Protein AF-A0A7R9R4K9-F1 (afdb_monomer_lite)

pLDDT: mean 79.99, std 19.65, range [24.39, 98.31]

Secondary structure (DSSP, 8-state):
-HHHHHHHHHHHHHHHHHS-HHHHHHHHHHHHHHHHHHHHHHHH---TTTT-EEEEES-HHHHHHHTTSTTEEEEES---TTS--SEEEETTEEEE--SHHHHHHHHHHHHHHHHHHHHHHHHTT-HHHH-S--EE---------S----SS------S--------PPPP--------PPPPPPPPP----S----S----TTTEE-GGG-----THHHHHHHHHHHHHHHHHHHHHHHHHHHHHHTT-HHHHHHSSS-HHHHHHHHHHHHHHHHHHHHHHHHHHTT--TTHHHHHHHHHHHHHHHHHHHHHH-SSHHHHHHHHHHHHHHHHHHHHTGGGGTTT-GGGGGSHHHHHHHHHHTPPPPHHHHHHHHHHHHHHHHHHHHHHHHT-SHHHHSS---HHHHHHHHHHHHHHHTTTSHHHHHHHHHHTHHHHHHHHHHHHHHHTTS-HHHHHHHHHHHHHHHHHHHTTHHHHHHHHH-TT--HHHHHHHHHHHHHHHHHHHHHHHHHSTTSSSSSHHHHHTTTT-SHHHHHHHHHHHHHHHHHHHHH-GGGHHHHHHHHHHHHHHHHHHHGGGTS--

Foldseek 3Di:
DVLLQVLLVVLVVVCVVPDDVVNVVVLVVVLVVLLVVLLCCQPPNDPPQAQLFEEEEADVVLQVLLVVGRNYDYDYDDPPVPDDGQWYADPNDIDGDPDPSSVVVVVVSVVSVVVVVLVVVVVVVPVCVSAVDKFFDDLDPPPPLQAFPPDDDPDPDDDDDPDDDDDDDDDDDDDDDDDDDDDDDDDDDDDDDDPDPPDPPPVPTMDHPVPDDDDALVVLQSLLCSLLVLLLVLLLVLLVVLLVCLVVVVLQVVQPDPDALLSNSSSSCVVSLVVSLVSQVSSCVSNVFDPVLSLLCSLVSLLSNLQSLLLSLQDPHPVSSVVSSVVSSVVSSCQQNLLSSCQSNDLLVLLHSSSVRVCRSVVHDDDPLSSCNNRVLSNLNSVVSNQLSSQQSHPPRSNDPDHSVRSSLSSLVSQCVVVVVALLSLLQQLLSCVSVLVSQLSSLCSVQVVDDPLVSLLVSQLSSLLSSLVRLCSSLLSCCVVCLVQDLVRLLSSLLSSLNSNLVSLQVSCVSSVDSNCSRPVVVLSVRPNRPLSSCLSSVLSSQLSNCCSVVHSVCSVVSSVVSSVSSSVSSVVVCCVSRVD

Radius of gyration: 32.4 Å; chains: 1; bounding box: 97×58×94 Å

Structure (mmCIF, N/CA/C/O backbone):
data_AF-A0A7R9R4K9-F1
#
_entry.id   AF-A0A7R9R4K9-F1
#
loop_
_atom_site.group_PDB
_atom_site.id
_atom_site.type_symbol
_atom_site.label_atom_id
_atom_site.label_alt_id
_atom_site.label_comp_id
_atom_site.label_asym_id
_atom_site.label_entity_id
_atom_site.label_seq_id
_atom_site.pdbx_PDB_ins_code
_atom_site.Cartn_x
_atom_site.Cartn_y
_atom_site.Cartn_z
_atom_site.occupancy
_atom_site.B_iso_or_equiv
_atom_site.auth_seq_id
_atom_site.auth_comp_id
_atom_site.auth_asym_id
_atom_site.auth_atom_id
_atom_site.pdbx_PDB_model_num
ATOM 1 N N . MET A 1 1 ? -8.141 -26.543 10.026 1.00 60.97 1 MET A N 1
ATOM 2 C CA . MET A 1 1 ? -7.597 -26.971 8.705 1.00 60.97 1 MET A CA 1
ATOM 3 C C . MET A 1 1 ? -8.605 -27.750 7.863 1.00 60.97 1 MET A C 1
ATOM 5 O O . MET A 1 1 ? -8.817 -27.356 6.724 1.00 60.97 1 MET A O 1
ATOM 9 N N . LEU A 1 2 ? -9.268 -28.796 8.386 1.00 80.81 2 LEU A N 1
ATOM 10 C CA . LEU A 1 2 ? -10.323 -29.518 7.645 1.00 80.81 2 LEU A CA 1
ATOM 11 C C . LEU A 1 2 ? -11.471 -28.604 7.169 1.00 80.81 2 LEU A C 1
ATOM 13 O O . LEU A 1 2 ? -11.987 -28.816 6.077 1.00 80.81 2 LEU A O 1
ATOM 17 N N . GLY A 1 3 ? -11.844 -27.579 7.949 1.00 84.81 3 GLY A N 1
ATOM 18 C CA . GLY A 1 3 ? -12.844 -26.579 7.550 1.00 84.81 3 GLY A CA 1
ATOM 19 C C . GLY A 1 3 ? -12.392 -25.729 6.359 1.00 84.81 3 GLY A C 1
ATOM 20 O O . GLY A 1 3 ? -13.109 -25.635 5.370 1.00 84.81 3 GLY A O 1
ATOM 21 N N . LEU A 1 4 ? -11.166 -25.199 6.411 1.00 90.94 4 LEU A N 1
ATOM 22 C CA . LEU A 1 4 ? -10.586 -24.355 5.359 1.00 90.94 4 LEU A CA 1
ATOM 23 C C . LEU A 1 4 ? -10.570 -25.051 3.989 1.00 90.94 4 LEU A C 1
ATOM 25 O O . LEU A 1 4 ? -11.057 -24.494 3.008 1.00 90.94 4 LEU A O 1
ATOM 29 N N . ILE A 1 5 ? -10.067 -26.289 3.920 1.00 91.62 5 ILE A N 1
ATOM 30 C CA . ILE A 1 5 ? -9.993 -27.046 2.657 1.00 91.62 5 ILE A CA 1
ATOM 31 C C . ILE A 1 5 ? -11.396 -27.377 2.132 1.00 91.62 5 ILE A C 1
ATOM 33 O O . ILE A 1 5 ? -11.641 -27.294 0.930 1.00 91.62 5 ILE A O 1
ATOM 37 N N . LYS A 1 6 ? -12.343 -27.717 3.019 1.00 91.62 6 LYS A N 1
ATOM 38 C CA . LYS A 1 6 ? -13.740 -27.963 2.629 1.00 91.62 6 LYS A CA 1
ATOM 39 C C . LYS A 1 6 ? -14.375 -26.725 1.999 1.00 91.62 6 LYS A C 1
ATOM 41 O O . LYS A 1 6 ? -15.022 -26.859 0.964 1.00 91.62 6 LYS A O 1
ATOM 46 N N . ILE A 1 7 ? -14.158 -25.546 2.586 1.00 92.56 7 ILE A N 1
ATOM 47 C CA . ILE A 1 7 ? -14.642 -24.280 2.024 1.00 92.56 7 ILE A CA 1
ATOM 48 C C . ILE A 1 7 ? -13.976 -23.999 0.675 1.00 92.56 7 ILE A C 1
ATOM 50 O O . ILE A 1 7 ? -14.679 -23.677 -0.274 1.00 92.56 7 ILE A O 1
ATOM 54 N N . ALA A 1 8 ? -12.663 -24.208 0.543 1.00 92.75 8 ALA A N 1
ATOM 55 C CA . ALA A 1 8 ? -11.963 -24.023 -0.730 1.00 92.75 8 ALA A CA 1
ATOM 56 C C . ALA A 1 8 ? -12.530 -24.917 -1.849 1.00 92.75 8 ALA A C 1
ATOM 58 O O . ALA A 1 8 ? -12.808 -24.453 -2.954 1.00 92.75 8 ALA A O 1
ATOM 59 N N . LEU A 1 9 ? -12.759 -26.201 -1.562 1.00 90.81 9 LEU A N 1
ATOM 60 C CA . LEU A 1 9 ? -13.359 -27.136 -2.520 1.00 90.81 9 LEU A CA 1
ATOM 61 C C . LEU A 1 9 ? -14.811 -26.776 -2.854 1.00 90.81 9 LEU A C 1
ATOM 63 O O . LEU A 1 9 ? -15.245 -26.950 -3.995 1.00 90.81 9 LEU A O 1
ATOM 67 N N . TRP A 1 10 ? -15.566 -26.291 -1.868 1.00 89.69 10 TRP A N 1
ATOM 68 C CA . TRP A 1 10 ? -16.930 -25.812 -2.069 1.00 89.69 10 TRP A CA 1
ATOM 69 C C . TRP A 1 10 ? -16.963 -24.568 -2.964 1.00 89.69 10 TRP A C 1
ATOM 71 O O . TRP A 1 10 ? -17.737 -24.540 -3.918 1.00 89.69 10 TRP A O 1
ATOM 81 N N . GLU A 1 11 ? -16.060 -23.613 -2.744 1.00 91.25 11 GLU A N 1
ATOM 82 C CA . GLU A 1 11 ? -15.932 -22.392 -3.544 1.00 91.25 11 GLU A CA 1
ATOM 83 C C . GLU A 1 11 ? -15.645 -22.710 -5.021 1.00 91.25 11 GLU A C 1
ATOM 85 O O . GLU A 1 11 ? -16.288 -22.170 -5.924 1.00 91.25 11 GLU A O 1
ATOM 90 N N . VAL A 1 12 ? -14.743 -23.665 -5.292 1.00 88.44 12 VAL A N 1
ATOM 91 C CA . VAL A 1 12 ? -14.449 -24.131 -6.661 1.00 88.44 12 VAL A CA 1
ATOM 92 C C . VAL A 1 12 ? -15.696 -24.709 -7.336 1.00 88.44 12 VAL A C 1
ATOM 94 O O . VAL A 1 12 ? -15.939 -24.461 -8.519 1.00 88.44 12 VAL A O 1
ATOM 97 N N . ARG A 1 13 ? -16.508 -25.480 -6.602 1.00 86.00 13 ARG A N 1
ATOM 98 C CA . ARG A 1 13 ? -17.755 -26.056 -7.132 1.00 86.00 13 ARG A CA 1
ATOM 99 C C . ARG A 1 13 ? -18.807 -24.981 -7.385 1.00 86.00 13 ARG A C 1
ATOM 101 O O . ARG A 1 13 ? -19.450 -25.003 -8.430 1.00 86.00 13 ARG A O 1
ATOM 108 N N . GLN A 1 14 ? -18.956 -24.035 -6.462 1.00 79.88 14 GLN A N 1
ATOM 109 C CA . GLN A 1 14 ? -19.923 -22.950 -6.585 1.00 79.88 14 GLN A CA 1
ATOM 110 C C . GLN A 1 14 ? -19.584 -22.034 -7.765 1.00 79.88 14 GLN A C 1
ATOM 112 O O . GLN A 1 14 ? -20.465 -21.721 -8.567 1.00 79.88 14 GLN A O 1
ATOM 117 N N . THR A 1 15 ? -18.305 -21.688 -7.935 1.00 71.94 15 THR A N 1
ATOM 118 C CA . THR A 1 15 ? -17.824 -20.850 -9.044 1.00 71.94 15 THR A CA 1
ATOM 119 C C . THR A 1 15 ? -18.159 -21.478 -10.400 1.00 71.94 15 THR A C 1
ATOM 121 O O . THR A 1 15 ? -18.667 -20.791 -11.282 1.00 71.94 15 THR A O 1
ATOM 124 N N . LYS A 1 16 ? -18.002 -22.803 -10.552 1.00 64.00 16 LYS A N 1
ATOM 125 C CA . LYS A 1 16 ? -18.398 -23.522 -11.780 1.00 64.00 16 LYS A CA 1
ATOM 126 C C . LYS A 1 16 ? -19.893 -23.423 -12.105 1.00 64.00 16 LYS A C 1
ATOM 128 O O . LYS A 1 16 ? -20.258 -23.526 -13.268 1.00 64.00 16 LYS A O 1
ATOM 133 N N . SER A 1 17 ? -20.747 -23.250 -11.096 1.00 58.59 17 SER A N 1
ATOM 134 C CA . SER A 1 17 ? -22.206 -23.183 -11.265 1.00 58.59 17 SER A CA 1
ATOM 135 C C . SER A 1 17 ? -22.764 -21.763 -11.424 1.00 58.59 17 SER A C 1
ATOM 137 O O . SER A 1 17 ? -23.901 -21.608 -11.859 1.00 58.59 17 SER A O 1
ATOM 139 N N . GLY A 1 18 ? -21.996 -20.734 -11.042 1.00 58.34 18 GLY A N 1
ATOM 140 C CA . GLY A 1 18 ? -22.478 -19.352 -10.932 1.00 58.34 18 GLY A CA 1
ATOM 141 C C . GLY A 1 18 ? -21.892 -18.355 -11.933 1.00 58.34 18 GLY A C 1
ATOM 142 O O . GLY A 1 18 ? -22.432 -17.258 -12.053 1.00 58.34 18 GLY A O 1
ATOM 143 N N . VAL A 1 19 ? -20.806 -18.697 -12.633 1.00 62.56 19 VAL A N 1
ATOM 144 C CA . VAL A 1 19 ? -20.190 -17.815 -13.636 1.00 62.56 19 VAL A CA 1
ATOM 145 C C . VAL A 1 19 ? -20.862 -18.031 -14.990 1.00 62.56 19 VAL A C 1
ATOM 147 O O . VAL A 1 19 ? -20.953 -19.165 -15.458 1.00 62.56 19 VAL A O 1
ATOM 150 N N . ASP A 1 20 ? -21.313 -16.946 -15.631 1.00 70.81 20 ASP A N 1
ATOM 151 C CA . ASP A 1 20 ? -21.794 -16.997 -17.016 1.00 70.81 20 ASP A CA 1
ATOM 152 C C . ASP A 1 20 ? -20.677 -17.581 -17.904 1.00 70.81 20 ASP A C 1
ATOM 154 O O . ASP A 1 20 ? -19.577 -17.012 -17.938 1.00 70.81 20 ASP A O 1
ATOM 158 N N . PRO A 1 21 ? -20.911 -18.697 -18.621 1.00 71.81 21 PRO A N 1
ATOM 159 C CA . PRO A 1 21 ? -19.902 -19.309 -19.479 1.00 71.81 21 PRO A CA 1
ATOM 160 C C . PRO A 1 21 ? -19.315 -18.315 -20.488 1.00 71.81 21 PRO A C 1
ATOM 162 O O . PRO A 1 21 ? -18.127 -18.394 -20.789 1.00 71.81 21 PRO A O 1
ATOM 165 N N . ARG A 1 22 ? -20.088 -17.320 -20.946 1.00 75.12 22 ARG A N 1
ATOM 166 C CA . ARG A 1 22 ? -19.583 -16.257 -21.829 1.00 75.12 22 ARG A CA 1
ATOM 167 C C . ARG A 1 22 ? -18.549 -15.390 -21.120 1.00 75.12 22 ARG A C 1
ATOM 169 O O . ARG A 1 22 ? -17.454 -15.200 -21.640 1.00 75.12 22 ARG A O 1
ATOM 176 N N . ALA A 1 23 ? -18.847 -14.935 -19.906 1.00 69.50 23 ALA A N 1
ATOM 177 C CA . ALA A 1 23 ? -17.916 -14.148 -19.103 1.00 69.50 23 ALA A CA 1
ATOM 178 C C . ALA A 1 23 ? -16.645 -14.943 -18.758 1.00 69.50 23 ALA A C 1
ATOM 180 O O . ALA A 1 23 ? -15.544 -14.401 -18.855 1.00 69.50 23 ALA A O 1
ATOM 181 N N . ALA A 1 24 ? -16.771 -16.234 -18.431 1.00 68.69 24 ALA A N 1
ATOM 182 C CA . ALA A 1 24 ? -15.625 -17.113 -18.195 1.00 68.69 24 ALA A CA 1
ATOM 183 C C . ALA A 1 24 ? -14.750 -17.272 -19.449 1.00 68.69 24 ALA A C 1
ATOM 185 O O . ALA A 1 24 ? -13.530 -17.145 -19.366 1.00 68.69 24 ALA A O 1
ATOM 186 N N . THR A 1 25 ? -15.358 -17.506 -20.618 1.00 75.75 25 THR A N 1
ATOM 187 C CA . THR A 1 25 ? -14.610 -17.631 -21.881 1.00 75.75 25 THR A CA 1
ATOM 188 C C . THR A 1 25 ? -13.908 -16.334 -22.270 1.00 75.75 25 THR A C 1
ATOM 190 O O . THR A 1 25 ? -12.732 -16.378 -22.612 1.00 75.75 25 THR A O 1
ATOM 193 N N . LEU A 1 26 ? -14.571 -15.180 -22.143 1.00 78.44 26 LEU A N 1
ATOM 194 C CA . LEU A 1 26 ? -13.969 -13.869 -22.412 1.00 78.44 26 LEU A CA 1
ATOM 195 C C . LEU A 1 26 ? -12.802 -13.574 -21.468 1.00 78.44 26 LEU A C 1
ATOM 197 O O . LEU A 1 26 ? -11.761 -13.102 -21.907 1.00 78.44 26 LEU A O 1
ATOM 201 N N . SER A 1 27 ? -12.956 -13.906 -20.187 1.00 67.31 27 SER A N 1
ATOM 202 C CA . SER A 1 27 ? -11.898 -13.787 -19.180 1.00 67.31 27 SER A CA 1
ATOM 203 C C . SER A 1 27 ? -10.670 -14.617 -19.545 1.00 67.31 27 SER A C 1
ATOM 205 O O . SER A 1 27 ? -9.542 -14.136 -19.491 1.00 67.31 27 SER A O 1
ATOM 207 N N . LEU A 1 28 ? -10.889 -15.872 -19.941 1.00 74.81 28 LEU A N 1
ATOM 208 C CA . LEU A 1 28 ? -9.817 -16.800 -20.280 1.00 74.81 28 LEU A CA 1
ATOM 209 C C . LEU A 1 28 ? -9.143 -16.410 -21.602 1.00 74.81 28 LEU A C 1
ATOM 211 O O . LEU A 1 28 ? -7.921 -16.459 -21.686 1.00 74.81 28 LEU A O 1
ATOM 215 N N . LEU A 1 29 ? -9.916 -15.941 -22.588 1.00 82.56 29 LEU A N 1
ATOM 216 C CA . LEU A 1 29 ? -9.400 -15.362 -23.830 1.00 82.56 29 LEU A CA 1
ATOM 217 C C . LEU A 1 29 ? -8.571 -14.107 -23.573 1.00 82.56 29 LEU A C 1
ATOM 219 O O . LEU A 1 29 ? -7.515 -13.959 -24.173 1.00 82.56 29 LEU A O 1
ATOM 223 N N . LEU A 1 30 ? -9.009 -13.227 -22.672 1.00 77.94 30 LEU A N 1
ATOM 224 C CA . LEU A 1 30 ? -8.267 -12.021 -22.322 1.00 77.94 30 LEU A CA 1
ATOM 225 C C . LEU A 1 30 ? -6.934 -12.364 -21.657 1.00 77.94 30 LEU A C 1
ATOM 227 O O . LEU A 1 30 ? -5.901 -11.816 -22.028 1.00 77.94 30 LEU A O 1
ATOM 231 N N . ILE A 1 31 ? -6.932 -13.310 -20.717 1.00 74.31 31 ILE A N 1
ATOM 232 C CA . ILE A 1 31 ? -5.693 -13.748 -20.072 1.00 74.31 31 ILE A CA 1
ATOM 233 C C . ILE A 1 31 ? -4.779 -14.473 -21.072 1.00 74.31 31 ILE A C 1
ATOM 235 O O . ILE A 1 31 ? -3.572 -14.242 -21.072 1.00 74.31 31 ILE A O 1
ATOM 239 N N . ALA A 1 32 ? -5.337 -15.297 -21.964 1.00 79.44 32 ALA A N 1
ATOM 240 C CA . ALA A 1 32 ? -4.581 -15.933 -23.040 1.00 79.44 32 ALA A CA 1
ATOM 241 C C . ALA A 1 32 ? -4.000 -14.899 -24.017 1.00 79.44 32 ALA A C 1
ATOM 243 O O . ALA A 1 32 ? -2.852 -15.039 -24.424 1.00 79.44 32 ALA A O 1
ATOM 244 N N . ALA A 1 33 ? -4.745 -13.840 -24.344 1.00 82.00 33 ALA A N 1
ATOM 245 C CA . ALA A 1 33 ? -4.272 -12.737 -25.173 1.00 82.00 33 ALA A CA 1
ATOM 246 C C . ALA A 1 33 ? -3.136 -11.966 -24.489 1.00 82.00 33 ALA A C 1
ATOM 248 O O . ALA A 1 33 ? -2.159 -11.631 -25.146 1.00 82.00 33 ALA A O 1
ATOM 249 N N . ILE A 1 34 ? -3.214 -11.747 -23.173 1.00 77.62 34 ILE A N 1
ATOM 250 C CA . ILE A 1 34 ? -2.132 -11.136 -22.388 1.00 77.62 34 ILE A CA 1
ATOM 251 C C . ILE A 1 34 ? -0.890 -12.031 -22.379 1.00 77.62 34 ILE A C 1
ATOM 253 O O . ILE A 1 34 ? 0.211 -11.545 -22.619 1.00 77.62 34 ILE A O 1
ATOM 257 N N . ALA A 1 35 ? -1.048 -13.338 -22.154 1.00 74.44 35 ALA A N 1
ATOM 258 C CA . ALA A 1 35 ? 0.065 -14.283 -22.190 1.00 74.44 35 ALA A CA 1
ATOM 259 C C . ALA A 1 35 ? 0.695 -14.374 -23.592 1.00 74.44 35 ALA A C 1
ATOM 261 O O . ALA A 1 35 ? 1.917 -14.374 -23.716 1.00 74.44 35 ALA A O 1
ATOM 262 N N . ALA A 1 36 ? -0.128 -14.393 -24.646 1.00 79.25 36 ALA A N 1
ATOM 263 C CA . ALA A 1 36 ? 0.321 -14.386 -26.036 1.00 79.25 36 ALA A CA 1
ATOM 264 C C . ALA A 1 36 ? 1.023 -13.072 -26.402 1.00 79.25 36 ALA A C 1
ATOM 266 O O . ALA A 1 36 ? 2.053 -13.107 -27.066 1.00 79.25 36 ALA A O 1
ATOM 267 N N . ALA A 1 37 ? 0.520 -11.927 -25.933 1.00 75.69 37 ALA A N 1
ATOM 268 C CA . ALA A 1 37 ? 1.177 -10.634 -26.095 1.00 75.69 37 ALA A CA 1
ATOM 269 C C . ALA A 1 37 ? 2.524 -10.599 -25.357 1.00 75.69 37 ALA A C 1
ATOM 271 O O . ALA A 1 37 ? 3.517 -10.161 -25.933 1.00 75.69 37 ALA A O 1
ATOM 272 N N . GLY A 1 38 ? 2.588 -11.118 -24.126 1.00 69.12 38 GLY A N 1
ATOM 273 C CA . GLY A 1 38 ? 3.829 -11.259 -23.359 1.00 69.12 38 GLY A CA 1
ATOM 274 C C . GLY A 1 38 ? 4.862 -12.144 -24.054 1.00 69.12 38 GLY A C 1
ATOM 275 O O . GLY A 1 38 ? 6.019 -11.751 -24.175 1.00 69.12 38 GLY A O 1
ATOM 276 N N . TRP A 1 39 ? 4.431 -13.289 -24.588 1.00 75.94 39 TRP A N 1
ATOM 277 C CA . TRP A 1 39 ? 5.280 -14.184 -25.376 1.00 75.94 39 TRP A CA 1
ATOM 278 C C . TRP A 1 39 ? 5.731 -13.555 -26.701 1.00 75.94 39 TRP A C 1
ATOM 280 O O . TRP A 1 39 ? 6.910 -13.584 -27.032 1.00 75.94 39 TRP A O 1
ATOM 290 N N . SER A 1 40 ? 4.823 -12.922 -27.445 1.00 72.81 40 SER A N 1
ATOM 291 C CA . SER A 1 40 ? 5.171 -12.217 -28.682 1.00 72.81 40 SER A CA 1
ATOM 292 C C . SER A 1 40 ? 6.176 -11.099 -28.415 1.00 72.81 40 SER A C 1
ATOM 294 O O . SER A 1 40 ? 7.118 -10.926 -29.181 1.00 72.81 40 SER A O 1
ATOM 296 N N . THR A 1 41 ? 6.008 -10.369 -27.309 1.00 66.38 41 THR A N 1
ATOM 297 C CA . THR A 1 41 ? 6.935 -9.305 -26.907 1.00 66.38 41 THR A CA 1
ATOM 298 C C . THR A 1 41 ? 8.301 -9.870 -26.517 1.00 66.38 41 THR A C 1
ATOM 300 O O . THR A 1 41 ? 9.307 -9.222 -26.782 1.00 66.38 41 THR A O 1
ATOM 303 N N . SER A 1 42 ? 8.375 -11.067 -25.922 1.00 64.44 42 SER A N 1
ATOM 304 C CA . SER A 1 42 ? 9.659 -11.685 -25.559 1.00 64.44 42 SER A CA 1
ATOM 305 C C . SER A 1 42 ? 10.415 -12.263 -26.757 1.00 64.44 42 SER A C 1
ATOM 307 O O . SER A 1 42 ? 11.639 -12.201 -26.777 1.00 64.44 42 SER A O 1
ATOM 309 N N . GLN A 1 43 ? 9.706 -12.803 -27.754 1.00 67.12 43 GLN A N 1
ATOM 310 C CA . GLN A 1 43 ? 10.323 -13.399 -28.946 1.00 67.12 43 GLN A CA 1
ATOM 311 C C . GLN A 1 43 ? 10.694 -12.367 -30.006 1.00 67.12 43 GLN A C 1
ATOM 313 O O . GLN A 1 43 ? 11.762 -12.447 -30.604 1.00 67.12 43 GLN A O 1
ATOM 318 N N . PHE A 1 44 ? 9.793 -11.420 -30.257 1.00 59.88 44 PHE A N 1
ATOM 319 C CA . PHE A 1 44 ? 9.932 -10.475 -31.356 1.00 59.88 44 PHE A CA 1
ATOM 320 C C . PHE A 1 44 ? 10.312 -9.077 -30.859 1.00 59.88 44 PHE A C 1
ATOM 322 O O . PHE A 1 44 ? 10.737 -8.257 -31.651 1.00 59.88 44 PHE A O 1
ATOM 329 N N . GLY A 1 45 ? 10.211 -8.766 -29.566 1.00 55.19 45 GLY A N 1
ATOM 330 C CA . GLY A 1 45 ? 10.291 -7.377 -29.115 1.00 55.19 45 GLY A CA 1
ATOM 331 C C . GLY A 1 45 ? 9.008 -6.601 -29.439 1.00 55.19 45 GLY A C 1
ATOM 332 O O . GLY A 1 45 ? 8.063 -7.116 -30.046 1.00 55.19 45 GLY A O 1
ATOM 333 N N . PHE A 1 46 ? 8.933 -5.353 -28.978 1.00 57.22 46 PHE A N 1
ATOM 334 C CA . PHE A 1 46 ? 7.731 -4.530 -29.114 1.00 57.22 46 PHE A CA 1
ATOM 335 C C . PHE A 1 46 ? 7.759 -3.704 -30.411 1.00 57.22 46 PHE A C 1
ATOM 337 O O . PHE A 1 46 ? 8.247 -2.580 -30.428 1.00 57.22 46 PHE A O 1
ATOM 344 N N . HIS A 1 47 ? 7.194 -4.240 -31.494 1.00 60.75 47 HIS A N 1
ATOM 345 C CA . HIS A 1 47 ? 7.122 -3.584 -32.810 1.00 60.75 47 HIS A CA 1
ATOM 346 C C . HIS A 1 47 ? 5.927 -2.618 -32.945 1.00 60.75 47 HIS A C 1
ATOM 348 O O . HIS A 1 47 ? 5.145 -2.683 -33.895 1.00 60.75 47 HIS A O 1
ATOM 354 N N . THR A 1 48 ? 5.728 -1.718 -31.976 1.00 53.06 48 THR A N 1
ATOM 355 C CA . THR A 1 48 ? 4.724 -0.645 -32.123 1.00 53.06 48 THR A CA 1
ATOM 356 C C . THR A 1 48 ? 5.354 0.495 -32.897 1.00 53.06 48 THR A C 1
ATOM 358 O O . THR A 1 48 ? 5.865 1.456 -32.332 1.00 53.06 48 THR A O 1
ATOM 361 N N . GLY A 1 49 ? 5.403 0.329 -34.211 1.00 60.09 49 GLY A N 1
ATOM 362 C CA . GLY A 1 49 ? 6.126 1.252 -35.074 1.00 60.09 49 GLY A CA 1
ATOM 363 C C . GLY A 1 49 ? 6.293 0.781 -36.506 1.00 60.09 49 GLY A C 1
ATOM 364 O O . GLY A 1 49 ? 6.629 1.596 -37.356 1.00 60.09 49 GLY A O 1
ATOM 365 N N . ASP A 1 50 ? 6.032 -0.490 -36.792 1.00 73.81 50 ASP A N 1
ATOM 366 C CA . ASP A 1 50 ? 6.266 -1.025 -38.125 1.00 73.81 50 ASP A CA 1
ATOM 367 C C . ASP A 1 50 ? 5.194 -0.560 -39.112 1.00 73.81 50 ASP A C 1
ATOM 369 O O . ASP A 1 50 ? 4.003 -0.515 -38.790 1.00 73.81 50 ASP A O 1
ATOM 373 N N . LYS A 1 51 ? 5.615 -0.242 -40.340 1.00 82.56 51 LYS A N 1
ATOM 374 C CA . LYS A 1 51 ? 4.734 0.132 -41.458 1.00 82.56 51 LYS A CA 1
ATOM 375 C C . LYS A 1 51 ? 3.778 1.293 -41.147 1.00 82.56 51 LYS A C 1
ATOM 377 O O . LYS A 1 51 ? 2.679 1.373 -41.697 1.00 82.56 51 LYS A O 1
ATOM 382 N N . LEU A 1 52 ? 4.192 2.208 -40.271 1.00 84.62 52 LEU A N 1
ATOM 383 C CA . LEU A 1 52 ? 3.445 3.418 -39.931 1.00 84.62 52 LEU A CA 1
ATOM 384 C C . LEU A 1 52 ? 3.250 4.350 -41.128 1.00 84.62 52 LEU A C 1
ATOM 386 O O . LEU A 1 52 ? 2.210 5.006 -41.219 1.00 84.62 52 LEU A O 1
ATOM 390 N N . TYR A 1 53 ? 4.228 4.419 -42.029 1.00 88.81 53 TYR A N 1
ATOM 391 C CA . TYR A 1 53 ? 4.223 5.346 -43.155 1.00 88.81 53 TYR A CA 1
ATOM 392 C C . TYR A 1 53 ? 4.263 4.600 -44.478 1.00 88.81 53 TYR A C 1
ATOM 394 O O . TYR A 1 53 ? 5.091 3.720 -44.693 1.00 88.81 53 TYR A O 1
ATOM 402 N N . THR A 1 54 ? 3.383 4.982 -45.389 1.00 89.81 54 THR A N 1
ATOM 403 C CA . THR A 1 54 ? 3.314 4.417 -46.734 1.00 89.81 54 THR A CA 1
ATOM 404 C C . THR A 1 54 ? 4.150 5.251 -47.694 1.00 89.81 54 THR A C 1
ATOM 406 O O . THR A 1 54 ? 3.926 6.454 -47.842 1.00 89.81 54 THR A O 1
ATOM 409 N N . VAL A 1 55 ? 5.111 4.617 -48.367 1.00 89.31 55 VAL A N 1
ATOM 410 C CA . VAL A 1 55 ? 6.025 5.303 -49.290 1.00 89.31 55 VAL A CA 1
ATOM 411 C C . VAL A 1 55 ? 6.020 4.599 -50.632 1.00 89.31 55 VAL A C 1
ATOM 413 O O . VAL A 1 55 ? 6.197 3.384 -50.713 1.00 89.31 55 VAL A O 1
ATOM 416 N N . ALA A 1 56 ? 5.824 5.368 -51.696 1.00 88.62 56 ALA A N 1
ATOM 417 C CA . ALA A 1 56 ? 5.977 4.888 -53.062 1.00 88.62 56 ALA A CA 1
ATOM 418 C C . ALA A 1 56 ? 7.245 5.475 -53.682 1.00 88.62 56 ALA A C 1
ATOM 420 O O . ALA A 1 56 ? 7.437 6.691 -53.661 1.00 88.62 56 ALA A O 1
ATOM 421 N N . VAL A 1 57 ? 8.087 4.608 -54.242 1.00 89.50 57 VAL A N 1
ATOM 422 C CA . VAL A 1 57 ? 9.405 4.957 -54.794 1.00 89.50 57 VAL A CA 1
ATOM 423 C C . VAL A 1 57 ? 9.526 4.387 -56.206 1.00 89.50 57 VAL A C 1
ATOM 425 O O . VAL A 1 57 ? 9.091 3.261 -56.463 1.00 89.50 57 VAL A O 1
ATOM 428 N N . ASP A 1 58 ? 10.082 5.163 -57.138 1.00 87.50 58 ASP A N 1
ATOM 429 C CA . ASP A 1 58 ? 10.354 4.714 -58.510 1.00 87.50 58 ASP A CA 1
ATOM 430 C C . ASP A 1 58 ? 11.672 3.949 -58.664 1.00 87.50 58 ASP A C 1
ATOM 432 O O . ASP A 1 58 ? 11.770 3.079 -59.528 1.00 87.50 58 ASP A O 1
ATOM 436 N N . GLU A 1 59 ? 12.664 4.244 -57.829 1.00 85.50 59 GLU A N 1
ATOM 437 C CA . GLU A 1 59 ? 13.985 3.617 -57.857 1.00 85.50 59 GLU A CA 1
ATOM 438 C C . GLU A 1 59 ? 14.127 2.510 -56.796 1.00 85.50 59 GLU A C 1
ATOM 440 O O . GLU A 1 59 ? 13.948 2.745 -55.600 1.00 85.50 59 GLU A O 1
ATOM 445 N N . GLU A 1 60 ? 14.507 1.298 -57.220 1.00 85.69 60 GLU A N 1
ATOM 446 C CA . GLU A 1 60 ? 14.647 0.145 -56.310 1.00 85.69 60 GLU A CA 1
ATOM 447 C C . GLU A 1 60 ? 15.781 0.343 -55.288 1.00 85.69 60 GLU A C 1
ATOM 449 O O . GLU A 1 60 ? 15.648 -0.067 -54.141 1.00 85.69 60 GLU A O 1
ATOM 454 N N . HIS A 1 61 ? 16.855 1.054 -55.649 1.00 86.06 61 HIS A N 1
ATOM 455 C CA . HIS A 1 61 ? 17.944 1.347 -54.711 1.00 86.06 61 HIS A CA 1
ATOM 456 C C . HIS A 1 61 ? 17.458 2.186 -53.517 1.00 86.06 61 HIS A C 1
ATOM 458 O O . HIS A 1 61 ? 17.764 1.869 -52.367 1.00 86.06 61 HIS A O 1
ATOM 464 N N . LEU A 1 62 ? 16.678 3.241 -53.767 1.00 84.75 62 LEU A N 1
ATOM 465 C CA . LEU A 1 62 ? 16.078 4.049 -52.701 1.00 84.75 62 LEU A CA 1
ATOM 466 C C . LEU A 1 62 ? 15.089 3.223 -51.874 1.00 84.75 62 LEU A C 1
ATOM 468 O O . LEU A 1 62 ? 15.004 3.396 -50.662 1.00 84.75 62 LEU A O 1
ATOM 472 N N . ALA A 1 63 ? 14.374 2.292 -52.505 1.00 85.50 63 ALA A N 1
ATOM 473 C CA . ALA A 1 63 ? 13.478 1.393 -51.795 1.00 85.50 63 ALA A CA 1
ATOM 474 C C . ALA A 1 63 ? 14.216 0.443 -50.840 1.00 85.50 63 ALA A C 1
ATOM 476 O O . ALA A 1 63 ? 13.726 0.210 -49.738 1.00 85.50 63 ALA A O 1
ATOM 477 N N . GLU A 1 64 ? 15.386 -0.074 -51.221 1.00 86.19 64 GLU A N 1
ATOM 478 C CA . GLU A 1 64 ? 16.235 -0.879 -50.332 1.00 86.19 64 GLU A CA 1
ATOM 479 C C . GLU A 1 64 ? 16.718 -0.079 -49.119 1.00 86.19 64 GLU A C 1
ATOM 481 O O . GLU A 1 64 ? 16.657 -0.591 -48.004 1.00 86.19 64 GLU A O 1
ATOM 486 N N . ILE A 1 65 ? 17.109 1.186 -49.317 1.00 87.31 65 ILE A N 1
ATOM 487 C CA . ILE A 1 65 ? 17.503 2.085 -48.222 1.00 87.31 65 ILE A CA 1
ATOM 488 C C . ILE A 1 65 ? 16.325 2.322 -47.279 1.00 87.31 65 ILE A C 1
ATOM 490 O O . ILE A 1 65 ? 16.462 2.200 -46.074 1.00 87.31 65 ILE A O 1
ATOM 494 N N . ILE A 1 66 ? 15.141 2.631 -47.802 1.00 87.06 66 ILE A N 1
ATOM 495 C CA . ILE A 1 66 ? 13.989 2.966 -46.953 1.00 87.06 66 ILE A CA 1
ATOM 496 C C . ILE A 1 66 ? 13.482 1.731 -46.189 1.00 87.06 66 ILE A C 1
ATOM 498 O O . ILE A 1 66 ? 12.992 1.862 -45.069 1.00 87.06 66 ILE A O 1
ATOM 502 N N . ARG A 1 67 ? 13.642 0.526 -46.754 1.00 87.50 67 ARG A N 1
ATOM 503 C CA . ARG A 1 67 ? 13.300 -0.747 -46.096 1.00 87.50 67 ARG A CA 1
ATOM 504 C C . ARG A 1 67 ? 14.188 -1.078 -44.894 1.00 87.50 67 ARG A C 1
ATOM 506 O O . ARG A 1 67 ? 13.797 -1.954 -44.125 1.00 87.50 67 ARG A O 1
ATOM 513 N N . THR A 1 68 ? 15.337 -0.419 -44.708 1.00 82.94 68 THR A N 1
ATOM 514 C CA . THR A 1 68 ? 16.148 -0.611 -43.491 1.00 82.94 68 THR A CA 1
ATOM 515 C C . THR A 1 68 ? 15.425 -0.095 -42.251 1.00 82.94 68 THR A C 1
ATOM 517 O O . THR A 1 68 ? 15.614 -0.640 -41.165 1.00 82.94 68 THR A O 1
ATOM 520 N N . ASN A 1 69 ? 14.539 0.895 -42.408 1.00 84.00 69 ASN A N 1
ATOM 521 C CA . ASN A 1 69 ? 13.712 1.396 -41.325 1.00 84.00 69 ASN A CA 1
ATOM 522 C C . ASN A 1 69 ? 12.336 0.702 -41.330 1.00 84.00 69 ASN A C 1
ATOM 524 O O . ASN A 1 69 ? 11.529 0.920 -42.242 1.00 84.00 69 ASN A O 1
ATOM 528 N N . PRO A 1 70 ? 12.007 -0.086 -40.290 1.00 82.62 70 PRO A N 1
ATOM 529 C CA . PRO A 1 70 ? 10.775 -0.870 -40.246 1.00 82.62 70 PRO A CA 1
ATOM 530 C C . PRO A 1 70 ? 9.506 -0.005 -40.223 1.00 82.62 70 PRO A C 1
ATOM 532 O O . PRO A 1 70 ? 8.418 -0.509 -40.508 1.00 82.62 70 PRO A O 1
ATOM 535 N N . LYS A 1 71 ? 9.618 1.307 -39.955 1.00 85.94 71 LYS A N 1
ATOM 536 C CA . LYS A 1 71 ? 8.493 2.256 -39.974 1.00 85.94 71 LYS A CA 1
ATOM 537 C C . LYS A 1 71 ? 7.860 2.442 -41.351 1.00 85.94 71 LYS A C 1
ATOM 539 O O . LYS A 1 71 ? 6.721 2.909 -41.419 1.00 85.94 71 LYS A O 1
ATOM 544 N N . PHE A 1 72 ? 8.550 2.088 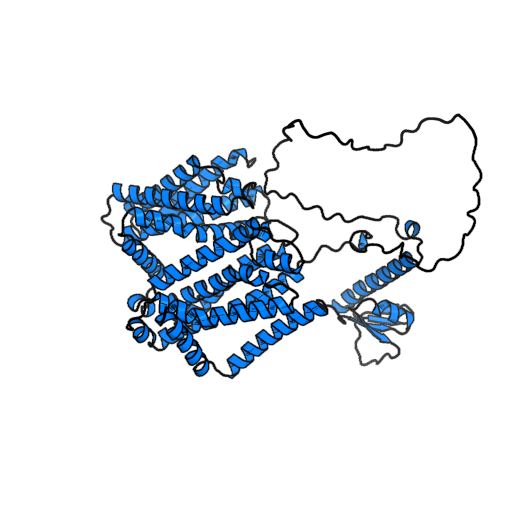-42.434 1.00 87.88 72 PHE A N 1
ATOM 545 C CA . PHE A 1 72 ? 8.072 2.319 -43.794 1.00 87.88 72 PHE A CA 1
ATOM 546 C C . PHE A 1 72 ? 7.485 1.068 -44.457 1.00 87.88 72 PHE A C 1
ATOM 548 O O . PHE A 1 72 ? 8.108 0.013 -44.525 1.00 87.88 72 PHE A O 1
ATOM 555 N N . ASP A 1 73 ? 6.286 1.210 -45.023 1.00 88.75 73 ASP A N 1
ATOM 556 C CA . ASP A 1 73 ? 5.703 0.267 -45.978 1.00 88.75 73 ASP A CA 1
ATOM 557 C C . ASP A 1 73 ? 6.019 0.736 -47.404 1.00 88.75 73 ASP A C 1
ATOM 559 O O . ASP A 1 73 ? 5.380 1.648 -47.942 1.00 88.75 73 ASP A O 1
ATOM 563 N N . VAL A 1 74 ? 7.058 0.142 -47.994 1.00 88.12 74 VAL A N 1
ATOM 564 C CA . VAL A 1 74 ? 7.646 0.593 -49.262 1.00 88.12 74 VAL A CA 1
ATOM 565 C C . VAL A 1 74 ? 7.032 -0.147 -50.447 1.00 88.12 74 VAL A C 1
ATOM 567 O O . VAL A 1 74 ? 7.143 -1.367 -50.564 1.00 88.12 74 VAL A O 1
ATOM 570 N N . THR A 1 75 ? 6.432 0.601 -51.371 1.00 86.81 75 THR A N 1
ATOM 571 C CA . THR A 1 75 ? 5.905 0.085 -52.643 1.00 86.81 75 THR A CA 1
ATOM 572 C C . THR A 1 75 ? 6.791 0.539 -53.807 1.00 86.81 75 THR A C 1
ATOM 574 O O . THR A 1 75 ? 6.980 1.742 -53.994 1.00 86.81 75 THR A O 1
ATOM 577 N N . THR A 1 76 ? 7.294 -0.402 -54.616 1.00 82.88 76 THR A N 1
ATOM 578 C CA . THR A 1 76 ? 8.095 -0.113 -55.820 1.00 82.88 76 THR A CA 1
ATOM 579 C C . THR A 1 76 ? 7.308 -0.368 -57.105 1.00 82.88 76 THR A C 1
ATOM 581 O O . THR A 1 76 ? 6.463 -1.260 -57.171 1.00 82.88 76 THR A O 1
ATOM 584 N N . GLY A 1 77 ? 7.560 0.435 -58.143 1.00 65.75 77 GLY A N 1
ATOM 585 C CA . GLY A 1 77 ? 7.202 0.067 -59.519 1.00 65.75 77 GLY A CA 1
ATOM 586 C C . GLY A 1 77 ? 5.721 0.128 -59.925 1.00 65.75 77 GLY A C 1
ATOM 587 O O . GLY A 1 77 ? 5.318 -0.595 -60.834 1.00 65.75 77 GLY A O 1
ATOM 588 N N . GLY A 1 78 ? 4.893 0.996 -59.333 1.00 58.56 78 GLY A N 1
ATOM 589 C CA . GLY A 1 78 ? 3.519 1.179 -59.822 1.00 58.56 78 GLY A CA 1
ATOM 590 C C . GLY A 1 78 ? 2.724 2.259 -59.100 1.00 58.56 78 GLY A C 1
ATOM 591 O O . GLY A 1 78 ? 2.128 2.011 -58.053 1.00 58.56 78 GLY A O 1
ATOM 592 N N . TYR A 1 79 ? 2.661 3.457 -59.686 1.00 59.94 79 TYR A N 1
ATOM 593 C CA . TYR A 1 79 ? 1.817 4.547 -59.195 1.00 59.94 79 TYR A CA 1
ATOM 594 C C . TYR A 1 79 ? 0.348 4.273 -59.535 1.00 59.94 79 TYR A C 1
ATOM 596 O O . TYR A 1 79 ? -0.160 4.703 -60.569 1.00 59.94 79 TYR A O 1
ATOM 604 N N . ASN A 1 80 ? -0.357 3.553 -58.665 1.00 58.66 80 ASN A N 1
ATOM 605 C CA . ASN A 1 80 ? -1.811 3.484 -58.752 1.00 58.66 80 ASN A CA 1
ATOM 606 C C . ASN A 1 80 ? -2.386 4.808 -58.234 1.00 58.66 80 ASN A C 1
ATOM 608 O O . ASN A 1 80 ? -2.349 5.069 -57.034 1.00 58.66 80 ASN A O 1
ATOM 612 N N . ALA A 1 81 ? -2.931 5.637 -59.131 1.00 55.22 81 ALA A N 1
ATOM 613 C CA . ALA A 1 81 ? -3.490 6.962 -58.816 1.00 55.22 81 ALA A CA 1
ATOM 614 C C . ALA A 1 81 ? -4.642 6.937 -57.785 1.00 55.22 81 ALA A C 1
ATOM 616 O O . ALA A 1 81 ? -5.077 7.979 -57.304 1.00 55.22 81 ALA A O 1
ATOM 617 N N . THR A 1 82 ? -5.140 5.750 -57.439 1.00 55.62 82 THR A N 1
ATOM 618 C CA . THR A 1 82 ? -6.195 5.513 -56.450 1.00 55.62 82 THR A CA 1
ATOM 619 C C . THR A 1 82 ? -5.679 5.244 -55.033 1.00 55.62 82 THR A C 1
ATOM 621 O O . THR A 1 82 ? -6.467 5.320 -54.092 1.00 55.62 82 THR A O 1
ATOM 624 N N . LYS A 1 83 ? -4.386 4.941 -54.840 1.00 67.44 83 LYS A N 1
ATOM 625 C CA . LYS A 1 83 ? -3.807 4.656 -53.516 1.00 67.44 83 LYS A CA 1
ATOM 626 C C . LYS A 1 83 ? -3.102 5.912 -52.987 1.00 67.44 83 LYS A C 1
ATOM 628 O O . LYS A 1 83 ? -2.158 6.396 -53.604 1.00 67.44 83 LYS A O 1
ATOM 633 N N . ARG A 1 84 ? -3.570 6.458 -51.857 1.00 73.31 84 ARG A N 1
ATOM 634 C CA . ARG A 1 84 ? -2.889 7.564 -51.154 1.00 73.31 84 ARG A CA 1
ATOM 635 C C . ARG A 1 84 ? -1.649 7.019 -50.447 1.00 73.31 84 ARG A C 1
ATOM 637 O O . ARG A 1 84 ? -1.766 6.054 -49.698 1.00 73.31 84 ARG A O 1
ATOM 644 N N . PHE A 1 85 ? -0.508 7.660 -50.682 1.00 83.25 85 PHE A N 1
ATOM 645 C CA . PHE A 1 85 ? 0.756 7.409 -49.989 1.00 83.25 85 PHE A CA 1
ATOM 646 C C . PHE A 1 85 ? 1.128 8.626 -49.147 1.00 83.25 85 PHE A C 1
ATOM 648 O O . PHE A 1 85 ? 0.876 9.756 -49.575 1.00 83.25 85 PHE A O 1
ATOM 655 N N . ASP A 1 86 ? 1.724 8.404 -47.980 1.00 86.88 86 ASP A N 1
ATOM 656 C CA . ASP A 1 86 ? 2.203 9.483 -47.112 1.00 86.88 86 ASP A CA 1
ATOM 657 C C . ASP A 1 86 ? 3.375 10.225 -47.778 1.00 86.88 86 ASP A C 1
ATOM 659 O O . ASP A 1 86 ? 3.408 11.455 -47.760 1.00 86.88 86 ASP A O 1
ATOM 663 N N . LEU A 1 87 ? 4.269 9.487 -48.452 1.00 88.50 87 LEU A N 1
ATOM 664 C CA . LEU A 1 87 ? 5.350 10.040 -49.274 1.00 88.50 87 LEU A CA 1
ATOM 665 C C . LEU A 1 87 ? 5.372 9.430 -50.678 1.00 88.50 87 LEU A C 1
ATOM 667 O O . LEU A 1 87 ? 5.188 8.226 -50.876 1.00 88.50 87 LEU A O 1
ATOM 671 N N . LEU A 1 88 ? 5.668 10.276 -51.657 1.00 89.00 88 LEU A N 1
ATOM 672 C CA . LEU A 1 88 ? 5.871 9.911 -53.050 1.00 89.00 88 LEU A CA 1
ATOM 673 C C . LEU A 1 88 ? 7.261 10.371 -53.481 1.00 89.00 88 LEU A C 1
ATOM 675 O O . LEU A 1 88 ? 7.511 11.570 -53.579 1.00 89.00 88 LEU A O 1
ATOM 679 N N . ILE A 1 89 ? 8.152 9.429 -53.759 1.00 88.56 89 ILE A N 1
ATOM 680 C CA . ILE A 1 89 ? 9.501 9.714 -54.241 1.00 88.56 89 ILE A CA 1
ATOM 681 C C . ILE A 1 89 ? 9.529 9.416 -55.734 1.00 88.56 89 ILE A C 1
ATOM 683 O O . ILE A 1 89 ? 9.167 8.318 -56.168 1.00 88.56 89 ILE A O 1
ATOM 687 N N . LYS A 1 90 ? 9.889 10.429 -56.522 1.00 85.56 90 LYS A N 1
ATOM 688 C CA . LYS A 1 90 ? 10.011 10.313 -57.972 1.00 85.56 90 LYS A CA 1
ATOM 689 C C . LYS A 1 90 ? 11.244 11.053 -58.458 1.00 85.56 90 LYS A C 1
ATOM 691 O O . LYS A 1 90 ? 11.311 12.272 -58.307 1.0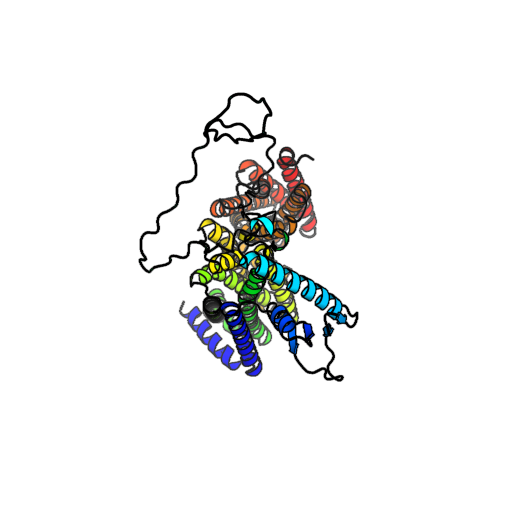0 85.56 90 LYS A O 1
ATOM 696 N N . ARG A 1 91 ? 12.186 10.345 -59.084 1.00 82.00 91 ARG A N 1
ATOM 697 C CA . ARG A 1 91 ? 13.442 10.899 -59.623 1.00 82.00 91 ARG A CA 1
ATOM 698 C C . ARG A 1 91 ? 14.179 11.754 -58.585 1.00 82.00 91 ARG A C 1
ATOM 700 O O . ARG A 1 91 ? 14.579 12.881 -58.872 1.00 82.00 91 ARG A O 1
ATOM 707 N N . GLY A 1 92 ? 14.240 11.264 -57.348 1.00 78.00 92 GLY A N 1
ATOM 708 C CA . GLY A 1 92 ? 14.847 11.967 -56.213 1.00 78.00 92 GLY A CA 1
ATOM 709 C C . GLY A 1 92 ? 14.038 13.139 -55.635 1.00 78.00 92 GLY A C 1
ATOM 710 O O . GLY A 1 92 ? 14.490 13.765 -54.682 1.00 78.00 92 GLY A O 1
ATOM 711 N N . VAL A 1 93 ? 12.844 13.443 -56.156 1.00 84.88 93 VAL A N 1
ATOM 712 C CA . VAL A 1 93 ? 11.957 14.475 -55.595 1.00 84.88 93 VAL A CA 1
ATOM 713 C C . VAL A 1 93 ? 10.948 13.830 -54.652 1.00 84.88 93 VAL A C 1
ATOM 715 O O . VAL A 1 93 ? 10.160 12.979 -55.067 1.00 84.88 93 VAL A O 1
ATOM 718 N N . VAL A 1 94 ? 10.950 14.266 -53.392 1.00 88.44 94 VAL A N 1
ATOM 719 C CA . VAL A 1 94 ? 9.997 13.821 -52.368 1.00 88.44 94 VAL A CA 1
ATOM 720 C C . VAL A 1 94 ? 8.777 14.740 -52.372 1.00 88.44 94 VAL A C 1
ATOM 722 O O . VAL A 1 94 ? 8.889 15.945 -52.167 1.00 88.44 94 VAL A O 1
ATOM 725 N N . THR A 1 95 ? 7.597 14.169 -52.599 1.00 87.56 95 THR A N 1
ATOM 726 C CA . THR A 1 95 ? 6.302 14.852 -52.495 1.00 87.56 95 THR A CA 1
ATOM 727 C C . THR A 1 95 ? 5.527 14.270 -51.317 1.00 87.56 95 THR A C 1
ATOM 729 O O . THR A 1 95 ? 5.480 13.054 -51.147 1.00 87.56 95 THR A O 1
ATOM 732 N N . TYR A 1 96 ? 4.904 15.128 -50.516 1.00 88.81 96 TYR A N 1
ATOM 733 C CA . TYR A 1 96 ? 4.130 14.758 -49.330 1.00 88.81 96 TYR A CA 1
ATOM 734 C C . TYR A 1 96 ? 2.804 15.536 -49.307 1.00 88.81 96 TYR A C 1
ATOM 736 O O . TYR A 1 96 ? 2.633 16.499 -50.056 1.00 88.81 96 TYR A O 1
ATOM 744 N N . GLN A 1 97 ? 1.835 15.099 -48.499 1.00 82.56 97 GLN A N 1
ATOM 745 C CA . GLN A 1 97 ? 0.464 15.639 -48.530 1.00 82.56 97 GLN A CA 1
ATOM 746 C C . GLN A 1 97 ? 0.256 16.883 -47.652 1.00 82.56 97 GLN A C 1
ATOM 748 O O . GLN A 1 97 ? -0.741 17.583 -47.820 1.00 82.56 97 GLN A O 1
ATOM 753 N N . GLY A 1 98 ? 1.183 17.167 -46.735 1.00 81.81 98 GLY A N 1
ATOM 754 C CA . GLY A 1 98 ? 1.148 18.334 -45.848 1.00 81.81 98 GLY A CA 1
ATOM 755 C C . GLY A 1 98 ? 0.284 18.160 -44.596 1.00 81.81 98 GLY A C 1
ATOM 756 O O . GLY A 1 98 ? 0.077 19.122 -43.864 1.00 81.81 98 GLY A O 1
ATOM 757 N N . ASP A 1 99 ? -0.222 16.954 -44.339 1.00 87.62 99 ASP A N 1
ATOM 758 C CA . ASP A 1 99 ? -0.819 16.583 -43.057 1.00 87.62 99 ASP A CA 1
ATOM 759 C C . ASP A 1 99 ? 0.259 16.203 -42.027 1.00 87.62 99 ASP A C 1
ATOM 761 O O . ASP A 1 99 ? 1.390 15.862 -42.379 1.00 87.62 99 ASP A O 1
ATOM 765 N N . GLU A 1 100 ? -0.091 16.239 -40.736 1.00 87.88 100 GLU A N 1
ATOM 766 C CA . GLU A 1 100 ? 0.840 15.917 -39.639 1.00 87.88 100 GLU A CA 1
ATOM 767 C C . GLU A 1 100 ? 1.525 14.556 -39.841 1.00 87.88 100 GLU A C 1
ATOM 769 O O . GLU A 1 100 ? 2.711 14.401 -39.549 1.00 87.88 100 GLU A O 1
ATOM 774 N N . ARG A 1 101 ? 0.799 13.584 -40.410 1.00 88.19 101 ARG A N 1
ATOM 775 C CA . ARG A 1 101 ? 1.320 12.247 -40.698 1.00 88.19 101 ARG A CA 1
ATOM 776 C C . ARG A 1 101 ? 2.385 12.250 -41.795 1.00 88.19 101 ARG A C 1
ATOM 778 O O . ARG A 1 101 ? 3.432 11.644 -41.589 1.00 88.19 101 ARG A O 1
ATOM 785 N N . SER A 1 102 ? 2.160 12.904 -42.938 1.00 88.25 102 SER A N 1
ATOM 786 C CA . SER A 1 102 ? 3.161 12.946 -44.017 1.00 88.25 102 SER A CA 1
ATOM 787 C C . SER A 1 102 ? 4.370 13.820 -43.677 1.00 88.25 102 SER A C 1
ATOM 789 O O . SER A 1 102 ? 5.474 13.527 -44.128 1.00 88.25 102 SER A O 1
ATOM 791 N N . ILE A 1 103 ? 4.202 14.832 -42.819 1.00 89.38 103 ILE A N 1
ATOM 792 C CA . ILE A 1 103 ? 5.319 15.609 -42.259 1.00 89.38 103 ILE A CA 1
ATOM 793 C C . ILE A 1 103 ? 6.169 14.732 -41.328 1.00 89.38 103 ILE A C 1
ATOM 795 O O . ILE A 1 103 ? 7.392 14.711 -41.450 1.00 89.38 103 ILE A O 1
ATOM 799 N N . ALA A 1 104 ? 5.540 13.955 -40.441 1.00 88.69 104 ALA A N 1
ATOM 800 C CA . ALA A 1 104 ? 6.253 13.007 -39.584 1.00 88.69 104 ALA A CA 1
ATOM 801 C C . ALA A 1 104 ? 6.940 11.889 -40.393 1.00 88.69 104 ALA A C 1
ATOM 803 O O . ALA A 1 104 ? 8.041 11.459 -40.049 1.00 88.69 104 ALA A O 1
ATOM 804 N N . ALA A 1 105 ? 6.322 11.452 -41.496 1.00 88.94 105 ALA A N 1
ATOM 805 C CA . ALA A 1 105 ? 6.936 10.524 -42.439 1.00 88.94 105 ALA A CA 1
ATOM 806 C C . ALA A 1 105 ? 8.189 11.128 -43.095 1.00 88.94 105 ALA A C 1
ATOM 808 O O . ALA A 1 105 ? 9.186 10.428 -43.250 1.00 88.94 105 ALA A O 1
ATOM 809 N N . LEU A 1 106 ? 8.155 12.415 -43.461 1.00 91.56 106 LEU A N 1
ATOM 810 C CA . LEU A 1 106 ? 9.293 13.119 -44.054 1.00 91.56 106 LEU A CA 1
ATOM 811 C C . LEU A 1 106 ? 10.475 13.220 -43.075 1.00 91.56 106 LEU A C 1
ATOM 813 O O . LEU A 1 106 ? 11.601 12.937 -43.475 1.00 91.56 106 LEU A O 1
ATOM 817 N N . ASP A 1 107 ? 10.225 13.548 -41.801 1.00 89.50 107 ASP A N 1
ATOM 818 C CA . ASP A 1 107 ? 11.266 13.542 -40.754 1.00 89.50 107 ASP A CA 1
ATOM 819 C C . ASP A 1 107 ? 11.862 12.139 -40.569 1.00 89.50 107 ASP A C 1
ATOM 821 O O . ASP A 1 107 ? 13.078 11.963 -40.510 1.00 89.50 107 ASP A O 1
ATOM 825 N N . ALA A 1 108 ? 11.009 11.109 -40.555 1.00 87.75 108 ALA A N 1
ATOM 826 C CA . ALA A 1 108 ? 11.461 9.725 -40.482 1.00 87.75 108 ALA A CA 1
ATOM 827 C C . ALA A 1 108 ? 12.302 9.314 -41.707 1.00 87.75 108 ALA A C 1
ATOM 829 O O . ALA A 1 108 ? 13.248 8.537 -41.562 1.00 87.75 108 ALA A O 1
ATOM 830 N N . LEU A 1 109 ? 11.989 9.832 -42.901 1.00 91.44 109 LEU A N 1
ATOM 831 C CA . LEU A 1 109 ? 12.736 9.549 -44.127 1.00 91.44 109 LEU A CA 1
ATOM 832 C C . LEU A 1 109 ? 14.115 10.214 -44.083 1.00 91.44 109 LEU A C 1
ATOM 834 O O . LEU A 1 109 ? 15.104 9.549 -44.383 1.00 91.44 109 LEU A O 1
ATOM 838 N N . ASP A 1 110 ? 14.188 11.483 -43.666 1.00 90.00 110 ASP A N 1
ATOM 839 C CA . ASP A 1 110 ? 15.460 12.204 -43.503 1.00 90.00 110 ASP A CA 1
ATOM 840 C C . ASP A 1 110 ? 16.392 11.463 -42.536 1.00 90.00 110 ASP A C 1
ATOM 842 O O . ASP A 1 110 ? 17.549 11.198 -42.863 1.00 90.00 110 ASP A O 1
ATOM 846 N N . ARG A 1 111 ? 15.868 11.028 -41.383 1.00 86.19 111 ARG A N 1
ATOM 847 C CA . ARG A 1 111 ? 16.625 10.216 -40.415 1.00 86.19 111 ARG A CA 1
ATOM 848 C C . ARG A 1 111 ? 17.116 8.900 -41.011 1.00 86.19 111 ARG A C 1
ATOM 850 O O . ARG A 1 111 ? 18.285 8.578 -40.862 1.00 86.19 111 ARG A O 1
ATOM 857 N N . THR A 1 112 ? 16.255 8.184 -41.735 1.00 88.56 112 THR A N 1
ATOM 858 C CA . THR A 1 112 ? 16.604 6.887 -42.346 1.00 88.56 112 THR A CA 1
ATOM 859 C C . THR A 1 112 ? 17.738 7.020 -43.357 1.00 88.56 112 THR A C 1
ATOM 861 O O . THR A 1 112 ? 18.657 6.205 -43.375 1.00 88.56 112 THR A O 1
ATOM 864 N N . ILE A 1 113 ? 17.700 8.062 -44.192 1.00 89.25 113 ILE A N 1
ATOM 865 C CA . ILE A 1 113 ? 18.759 8.322 -45.173 1.00 89.25 113 ILE A CA 1
ATOM 866 C C . ILE A 1 113 ? 20.073 8.653 -44.459 1.00 89.25 113 ILE A C 1
ATOM 868 O O . ILE A 1 113 ? 21.114 8.107 -44.823 1.00 89.25 113 ILE A O 1
ATOM 872 N N . ARG A 1 114 ? 20.031 9.495 -43.417 1.00 84.94 114 ARG A N 1
ATOM 873 C CA . ARG A 1 114 ? 21.218 9.821 -42.611 1.00 84.94 114 ARG A CA 1
ATOM 874 C C . ARG A 1 114 ? 21.811 8.584 -41.947 1.00 84.94 114 ARG A C 1
ATOM 876 O O . ARG A 1 114 ? 23.009 8.371 -42.059 1.00 84.94 114 ARG A O 1
ATOM 883 N N . GLU A 1 115 ? 20.989 7.763 -41.300 1.00 80.69 115 GLU A N 1
ATOM 884 C CA . GLU A 1 115 ? 21.422 6.524 -40.643 1.00 80.69 115 GLU A CA 1
ATOM 885 C C . GLU A 1 115 ? 22.081 5.561 -41.638 1.00 80.69 115 GLU A C 1
ATOM 887 O O . GLU A 1 115 ? 23.158 5.034 -41.360 1.00 80.69 115 GLU A O 1
ATOM 892 N N . TYR A 1 116 ? 21.491 5.391 -42.825 1.00 84.25 116 TYR A N 1
ATOM 893 C CA . TYR A 1 116 ? 22.077 4.579 -43.891 1.00 84.25 116 TYR A CA 1
ATOM 894 C C . TYR A 1 116 ? 23.429 5.125 -44.367 1.00 84.25 116 TYR A C 1
ATOM 896 O O . TYR A 1 116 ? 24.384 4.363 -44.535 1.00 84.25 116 TYR A O 1
ATOM 904 N N . ASP A 1 117 ? 23.540 6.439 -44.582 1.00 82.69 117 ASP A N 1
ATOM 905 C CA . ASP A 1 117 ? 24.808 7.062 -44.968 1.00 82.69 117 ASP A CA 1
ATOM 906 C C . ASP A 1 117 ? 25.865 6.908 -43.863 1.00 82.69 117 ASP A C 1
ATOM 908 O O . ASP A 1 117 ? 27.020 6.600 -44.166 1.00 82.69 117 ASP A O 1
ATOM 912 N N . GLU A 1 118 ? 25.483 7.051 -42.592 1.00 77.50 118 GLU A N 1
ATOM 913 C CA . GLU A 1 118 ? 26.364 6.810 -41.450 1.00 77.50 118 GLU A CA 1
ATOM 914 C C . GLU A 1 118 ? 26.861 5.354 -41.426 1.00 77.50 118 GLU A C 1
ATOM 916 O O . GLU A 1 118 ? 28.065 5.116 -41.330 1.00 77.50 118 GLU A O 1
ATOM 921 N N . GLU A 1 119 ? 25.976 4.366 -41.572 1.00 76.44 119 GLU A N 1
ATOM 922 C CA . GLU A 1 119 ? 26.359 2.948 -41.639 1.00 76.44 119 GLU A CA 1
ATOM 923 C C . GLU A 1 119 ? 27.275 2.647 -42.827 1.00 76.44 119 GLU A C 1
ATOM 925 O O . GLU A 1 119 ? 28.283 1.949 -42.676 1.00 76.44 119 GLU A O 1
ATOM 930 N N . ARG A 1 120 ? 26.983 3.221 -44.000 1.00 79.25 120 ARG A N 1
ATOM 931 C CA . ARG A 1 120 ? 27.833 3.094 -45.191 1.00 79.25 120 ARG A CA 1
ATOM 932 C C . ARG A 1 120 ? 29.233 3.654 -44.937 1.00 79.25 120 ARG A C 1
ATOM 934 O O . ARG A 1 120 ? 30.218 3.075 -45.399 1.00 79.25 120 ARG A O 1
ATOM 941 N N . LEU A 1 121 ? 29.336 4.775 -44.222 1.00 75.12 121 LEU A N 1
ATOM 942 C CA . LEU A 1 121 ? 30.613 5.383 -43.851 1.00 75.12 121 LEU A CA 1
ATOM 943 C C . LEU A 1 121 ? 31.387 4.526 -42.835 1.00 75.12 121 LEU A C 1
ATOM 945 O O . LEU A 1 121 ? 32.590 4.333 -43.016 1.00 75.12 121 LEU A O 1
ATOM 949 N N . ILE A 1 122 ? 30.710 3.948 -41.834 1.00 71.25 122 ILE A N 1
ATOM 950 C CA . ILE A 1 122 ? 31.314 3.000 -40.877 1.00 71.25 122 ILE A CA 1
ATOM 951 C C . ILE A 1 122 ? 31.848 1.765 -41.616 1.00 71.25 122 ILE A C 1
ATOM 953 O O . ILE A 1 122 ? 32.992 1.360 -41.406 1.00 71.25 122 ILE A O 1
ATOM 957 N N . ALA A 1 123 ? 31.057 1.197 -42.532 1.00 73.56 123 ALA A N 1
ATOM 958 C CA . ALA A 1 123 ? 31.424 0.009 -43.303 1.00 73.56 123 ALA A CA 1
ATOM 959 C C . ALA A 1 123 ? 32.664 0.218 -44.191 1.00 73.56 123 ALA A C 1
ATOM 961 O O . ALA A 1 123 ? 33.386 -0.735 -44.487 1.00 73.56 123 ALA A O 1
ATOM 962 N N . LYS A 1 124 ? 32.950 1.464 -44.593 1.00 76.12 124 LYS A N 1
ATOM 963 C CA . LYS A 1 124 ? 34.139 1.820 -45.384 1.00 76.12 124 LYS A CA 1
ATOM 964 C C . LYS A 1 124 ? 35.439 1.830 -44.560 1.00 76.12 124 LYS A C 1
ATOM 966 O O . LYS A 1 124 ? 36.510 2.008 -45.133 1.00 76.12 124 LYS A O 1
ATOM 971 N N . ASN A 1 125 ? 35.354 1.608 -43.244 1.00 63.12 125 ASN A N 1
ATOM 972 C CA . ASN A 1 125 ? 36.474 1.532 -42.300 1.00 63.12 125 ASN A CA 1
ATOM 973 C C . ASN A 1 125 ? 37.373 2.791 -42.286 1.00 63.12 125 ASN A C 1
ATOM 975 O O . ASN A 1 125 ? 38.545 2.723 -41.925 1.00 63.12 125 ASN A O 1
ATOM 979 N N . ASP A 1 126 ? 36.810 3.944 -42.666 1.00 66.38 126 ASP A N 1
ATOM 980 C CA . ASP A 1 126 ? 37.438 5.277 -42.633 1.00 66.38 126 ASP A CA 1
ATOM 981 C C . ASP A 1 126 ? 36.870 6.103 -41.463 1.00 66.38 126 ASP A C 1
ATOM 983 O O . ASP A 1 126 ? 36.421 7.244 -41.579 1.00 66.38 126 ASP A O 1
ATOM 987 N N . ILE A 1 127 ? 36.812 5.433 -40.315 1.00 60.53 127 ILE A N 1
ATOM 988 C CA . ILE A 1 127 ? 36.121 5.839 -39.088 1.00 60.53 127 ILE A CA 1
ATOM 989 C C . ILE A 1 127 ? 36.580 7.224 -38.568 1.00 60.53 127 ILE A C 1
ATOM 991 O O . ILE A 1 127 ? 35.705 8.022 -38.225 1.00 60.53 127 ILE A O 1
ATOM 995 N N . PRO A 1 128 ? 37.887 7.575 -38.556 1.00 60.44 128 PRO A N 1
ATOM 996 C CA . PRO A 1 128 ? 38.354 8.875 -38.057 1.00 60.44 128 PRO A CA 1
ATOM 997 C C . PRO A 1 128 ? 37.953 10.069 -38.934 1.00 60.44 128 PRO A C 1
ATOM 999 O O . PRO A 1 128 ? 37.811 11.176 -38.424 1.00 60.44 128 PRO A O 1
ATOM 1002 N N . ASN A 1 129 ? 37.769 9.858 -40.243 1.00 65.50 129 ASN A N 1
ATOM 1003 C CA . ASN A 1 129 ? 37.375 10.915 -41.180 1.00 65.50 129 ASN A CA 1
ATOM 1004 C C . ASN A 1 129 ? 35.852 11.043 -41.299 1.00 65.50 129 ASN A C 1
ATOM 1006 O O . ASN A 1 129 ? 35.339 12.135 -41.533 1.00 65.50 129 ASN A O 1
ATOM 1010 N N . ALA A 1 130 ? 35.128 9.932 -41.147 1.00 67.19 130 ALA A N 1
ATOM 1011 C CA . ALA A 1 130 ? 33.672 9.904 -41.224 1.00 67.19 130 ALA A CA 1
ATOM 1012 C C . ALA A 1 130 ? 32.987 10.466 -39.970 1.00 67.19 130 ALA A C 1
ATOM 1014 O O . ALA A 1 130 ? 31.941 11.104 -40.075 1.00 67.19 130 ALA A O 1
ATOM 1015 N N . PHE A 1 131 ? 33.576 10.244 -38.793 1.00 70.44 131 PHE A N 1
ATOM 1016 C CA . PHE A 1 131 ? 33.009 10.664 -37.515 1.00 70.44 131 PHE A CA 1
ATOM 1017 C C . PHE A 1 131 ? 34.106 11.304 -36.659 1.00 70.44 131 PHE A C 1
ATOM 1019 O O . PHE A 1 131 ? 34.914 10.593 -36.060 1.00 70.44 131 PHE A O 1
ATOM 1026 N N . PRO A 1 132 ? 34.153 12.645 -36.584 1.00 64.75 132 PRO A N 1
ATOM 1027 C CA . PRO A 1 132 ? 35.221 13.351 -35.877 1.00 64.75 132 PRO A CA 1
ATOM 1028 C C . PRO A 1 132 ? 35.114 13.221 -34.352 1.00 64.75 132 PRO A C 1
ATOM 1030 O O . PRO A 1 132 ? 36.085 13.475 -33.644 1.00 64.75 132 PRO A O 1
ATOM 1033 N N . VAL A 1 133 ? 33.937 12.849 -33.836 1.00 71.94 133 VAL A N 1
ATOM 1034 C CA . VAL A 1 133 ? 33.660 12.749 -32.401 1.00 71.94 133 VAL A CA 1
ATOM 1035 C C . VAL A 1 133 ? 33.014 11.407 -32.100 1.00 71.94 133 VAL A C 1
ATOM 1037 O O . VAL A 1 133 ? 31.943 11.087 -32.617 1.00 71.94 133 VAL A O 1
ATOM 1040 N N . TRP A 1 134 ? 33.659 10.667 -31.206 1.00 67.56 134 TRP A N 1
ATOM 1041 C CA . TRP A 1 134 ? 33.166 9.421 -30.644 1.00 67.56 134 TRP A CA 1
ATOM 1042 C C . TRP A 1 134 ? 32.984 9.602 -29.155 1.00 67.56 134 TRP A C 1
ATOM 1044 O O . TRP A 1 134 ? 33.805 10.237 -28.491 1.00 67.56 134 TRP A O 1
ATOM 1054 N N . ILE A 1 135 ? 31.909 9.031 -28.639 1.00 69.19 135 ILE A N 1
ATOM 1055 C CA . ILE A 1 135 ? 31.644 9.037 -27.213 1.00 69.19 135 ILE A CA 1
ATOM 1056 C C . ILE A 1 135 ? 31.515 7.604 -26.730 1.00 69.19 135 ILE A C 1
ATOM 1058 O O . ILE A 1 135 ? 30.857 6.766 -27.351 1.00 69.19 135 ILE A O 1
ATOM 1062 N N . THR A 1 136 ? 32.157 7.344 -25.600 1.00 69.50 136 THR A N 1
ATOM 1063 C CA . THR A 1 136 ? 31.929 6.128 -24.836 1.00 69.50 136 THR A CA 1
ATOM 1064 C C . THR A 1 136 ? 30.858 6.436 -23.806 1.00 69.50 136 THR A C 1
ATOM 1066 O O . THR A 1 136 ? 31.045 7.310 -22.955 1.00 69.50 136 THR A O 1
ATOM 1069 N N . ILE A 1 137 ? 29.720 5.755 -23.894 1.00 64.88 137 ILE A N 1
ATOM 1070 C CA . ILE A 1 137 ? 28.635 5.924 -22.933 1.00 64.88 137 ILE A CA 1
ATOM 1071 C C . ILE A 1 137 ? 28.968 5.073 -21.714 1.00 64.88 137 ILE A C 1
ATOM 1073 O O . ILE A 1 137 ? 28.860 3.852 -21.737 1.00 64.88 137 ILE A O 1
ATOM 1077 N N . ASN A 1 138 ? 29.368 5.735 -20.633 1.00 61.12 138 ASN A N 1
ATOM 1078 C CA . ASN A 1 138 ? 29.499 5.100 -19.331 1.00 61.12 138 ASN A CA 1
ATOM 1079 C C . ASN A 1 138 ? 28.230 5.387 -18.529 1.00 61.12 138 ASN A C 1
ATOM 1081 O O . ASN A 1 138 ? 28.031 6.506 -18.051 1.00 61.12 138 ASN A O 1
ATOM 1085 N N . TYR A 1 139 ? 27.372 4.378 -18.368 1.00 60.44 139 TYR A N 1
ATOM 1086 C CA . TYR A 1 139 ? 26.265 4.442 -17.418 1.00 60.44 139 TYR A CA 1
ATOM 1087 C C . TYR A 1 139 ? 26.835 4.357 -16.007 1.00 60.44 139 TYR A C 1
ATOM 1089 O O . TYR A 1 139 ? 27.009 3.283 -15.436 1.00 60.44 139 TYR A O 1
ATOM 1097 N N . LEU A 1 140 ? 27.184 5.516 -15.457 1.00 58.06 140 LEU A N 1
ATOM 1098 C CA . LEU A 1 140 ? 27.621 5.594 -14.077 1.00 58.06 140 LEU A CA 1
ATOM 1099 C C . LEU A 1 140 ? 26.401 5.360 -13.181 1.00 58.06 140 LEU A C 1
ATOM 1101 O O . LEU A 1 140 ? 25.393 6.058 -13.352 1.00 58.06 140 LEU A O 1
ATOM 1105 N N . PRO A 1 141 ? 26.462 4.421 -12.217 1.00 47.59 141 PRO A N 1
ATOM 1106 C CA . PRO A 1 141 ? 25.444 4.345 -11.188 1.00 47.59 141 PRO A CA 1
ATOM 1107 C C . PRO A 1 141 ? 25.431 5.703 -10.506 1.00 47.59 141 PRO A C 1
ATOM 1109 O O . PRO A 1 141 ? 26.423 6.135 -9.913 1.00 47.59 141 PRO A O 1
ATOM 1112 N N . ARG A 1 142 ? 24.317 6.424 -10.631 1.00 45.03 142 ARG A N 1
ATOM 1113 C CA . ARG A 1 142 ? 24.169 7.660 -9.886 1.00 45.03 142 ARG A CA 1
ATOM 1114 C C . ARG A 1 142 ? 24.188 7.251 -8.420 1.00 45.03 142 ARG A C 1
ATOM 1116 O O . ARG A 1 142 ? 23.246 6.607 -7.960 1.00 45.03 142 ARG A O 1
ATOM 1123 N N . ILE A 1 143 ? 25.235 7.639 -7.687 1.00 43.41 143 ILE A N 1
ATOM 1124 C CA . ILE A 1 143 ? 25.230 7.641 -6.221 1.00 43.41 143 ILE A CA 1
ATOM 1125 C C . ILE A 1 143 ? 24.257 8.749 -5.801 1.00 43.41 143 ILE A C 1
ATOM 1127 O O . ILE A 1 143 ? 24.615 9.779 -5.252 1.00 43.41 143 ILE A O 1
ATOM 1131 N N . GLN A 1 144 ? 22.977 8.552 -6.100 1.00 45.59 144 GLN A N 1
ATOM 1132 C CA . GLN A 1 144 ? 21.897 9.097 -5.312 1.00 45.59 144 GLN A CA 1
ATOM 1133 C C . GLN A 1 144 ? 21.741 8.139 -4.138 1.00 45.59 144 GLN A C 1
ATOM 1135 O O . GLN A 1 144 ? 20.706 7.512 -3.934 1.00 45.59 144 GLN A O 1
ATOM 1140 N N . SER A 1 145 ? 22.792 8.070 -3.312 1.00 41.59 145 SER A N 1
ATOM 1141 C CA . SER A 1 145 ? 22.505 8.112 -1.894 1.00 41.59 145 SER A CA 1
ATOM 1142 C C . SER A 1 145 ? 21.583 9.304 -1.733 1.00 41.59 145 SER A C 1
ATOM 1144 O O . SER A 1 145 ? 21.874 10.388 -2.245 1.00 41.59 145 SER A O 1
ATOM 1146 N N . PHE A 1 146 ? 20.461 9.110 -1.081 1.00 45.81 146 PHE A N 1
ATOM 1147 C CA . PHE A 1 146 ? 19.516 10.164 -0.773 1.00 45.81 146 PHE A CA 1
ATOM 1148 C C . PHE A 1 146 ? 20.143 11.266 0.130 1.00 45.81 146 PHE A C 1
ATOM 1150 O O . PHE A 1 146 ? 19.419 11.993 0.786 1.00 45.81 146 PHE A O 1
ATOM 1157 N N . ASN A 1 147 ? 21.466 11.383 0.217 1.00 38.12 147 ASN A N 1
ATOM 1158 C CA . ASN A 1 147 ? 22.225 12.272 1.071 1.00 38.12 147 ASN A CA 1
ATOM 1159 C C . ASN A 1 147 ? 22.025 13.750 0.719 1.00 38.12 147 ASN A C 1
ATOM 1161 O O . ASN A 1 147 ? 21.820 14.136 -0.434 1.00 38.12 147 ASN A O 1
ATOM 1165 N N . LEU A 1 148 ? 22.143 14.573 1.759 1.00 36.03 148 LEU A N 1
ATOM 1166 C CA . LEU A 1 148 ? 22.407 16.002 1.643 1.00 36.03 148 LEU A CA 1
ATOM 1167 C C . LEU A 1 148 ? 23.656 16.223 0.773 1.00 36.03 148 LEU A C 1
ATOM 1169 O O . LEU A 1 148 ? 24.600 15.435 0.872 1.00 36.03 148 LEU A O 1
ATOM 1173 N N . PRO A 1 149 ? 23.738 17.314 -0.008 1.00 32.94 149 PRO A N 1
ATOM 1174 C CA . PRO A 1 149 ? 25.037 17.878 -0.322 1.00 32.94 149 PRO A CA 1
ATOM 1175 C C . PRO A 1 149 ? 25.636 18.338 1.011 1.00 32.94 149 PRO A C 1
ATOM 1177 O O . PRO A 1 149 ? 25.354 19.438 1.483 1.00 32.94 149 PRO A O 1
ATOM 1180 N N . THR A 1 150 ? 26.385 17.463 1.680 1.00 31.75 150 THR A N 1
ATOM 1181 C CA . THR A 1 150 ? 27.152 17.856 2.856 1.00 31.75 150 THR A CA 1
ATOM 1182 C C . THR A 1 150 ? 28.076 18.979 2.410 1.00 31.75 150 THR A C 1
ATOM 1184 O O . THR A 1 150 ? 28.829 18.848 1.444 1.00 31.75 150 THR A O 1
ATOM 1187 N N . THR A 1 151 ? 27.945 20.122 3.069 1.00 36.84 151 THR A N 1
ATOM 1188 C CA . THR A 1 151 ? 28.838 21.264 2.932 1.00 36.84 151 THR A CA 1
ATOM 1189 C C . THR A 1 151 ? 30.277 20.800 3.108 1.00 36.84 151 THR A C 1
ATOM 1191 O O . THR A 1 151 ? 30.635 20.449 4.224 1.00 36.84 151 THR A O 1
ATOM 1194 N N . LEU A 1 152 ? 31.052 20.859 2.018 1.00 31.77 152 LEU A N 1
ATOM 1195 C CA . LEU A 1 152 ? 32.490 20.584 1.914 1.00 31.77 152 LEU A CA 1
ATOM 1196 C C . LEU A 1 152 ? 32.910 19.168 2.381 1.00 31.77 152 LEU A C 1
ATOM 1198 O O . LEU A 1 152 ? 32.474 18.689 3.424 1.00 31.77 152 LEU A O 1
ATOM 1202 N N . PRO A 1 153 ? 33.774 18.465 1.631 1.00 27.62 153 PRO A N 1
ATOM 1203 C CA . PRO A 1 153 ? 34.316 17.208 2.117 1.00 27.62 153 PRO A CA 1
ATOM 1204 C C . PRO A 1 153 ? 35.104 17.474 3.405 1.00 27.62 153 PRO A C 1
ATOM 1206 O O . PRO A 1 153 ? 36.062 18.245 3.404 1.00 27.62 153 PRO A O 1
ATOM 1209 N N . HIS A 1 154 ? 34.689 16.841 4.504 1.00 30.17 154 HIS A N 1
ATOM 1210 C CA . HIS A 1 154 ? 35.619 16.536 5.579 1.00 30.17 154 HIS A CA 1
ATOM 1211 C C . HIS A 1 154 ? 36.637 15.557 4.991 1.00 30.17 154 HIS A C 1
ATOM 1213 O O . HIS A 1 154 ? 36.280 14.445 4.604 1.00 30.17 154 HIS A O 1
ATOM 1219 N N . GLU A 1 155 ? 37.875 16.025 4.858 1.00 31.05 155 GLU A N 1
ATOM 1220 C CA . GLU A 1 155 ? 39.054 15.198 4.629 1.00 31.05 155 GLU A CA 1
ATOM 1221 C C . GLU A 1 155 ? 39.180 14.212 5.795 1.00 31.05 155 GLU A C 1
ATOM 1223 O O . GLU A 1 155 ? 39.748 14.532 6.836 1.00 31.05 155 GLU A O 1
ATOM 1228 N N . ASP A 1 156 ? 38.625 13.014 5.633 1.00 28.09 156 ASP A N 1
ATOM 1229 C CA . ASP A 1 156 ? 39.187 11.848 6.298 1.00 28.09 156 ASP A CA 1
ATOM 1230 C C . ASP A 1 156 ? 40.368 11.392 5.437 1.00 28.09 156 ASP A C 1
ATOM 1232 O O . ASP A 1 156 ? 40.218 10.810 4.360 1.00 28.09 156 ASP A O 1
ATOM 1236 N N . GLU A 1 157 ? 41.567 11.731 5.906 1.00 40.41 157 GLU A N 1
ATOM 1237 C CA . GLU A 1 157 ? 42.825 11.169 5.437 1.00 40.41 157 GLU A CA 1
ATOM 1238 C C . GLU A 1 157 ? 42.736 9.637 5.494 1.00 40.41 157 GLU A C 1
ATOM 1240 O O . GLU A 1 157 ? 42.692 9.061 6.580 1.00 40.41 157 GLU A O 1
ATOM 1245 N N . THR A 1 158 ? 42.677 8.976 4.332 1.00 38.81 158 THR A N 1
ATOM 1246 C CA . THR A 1 158 ? 43.389 7.726 3.975 1.00 38.81 158 THR A CA 1
ATOM 1247 C C . THR A 1 158 ? 42.738 7.036 2.769 1.00 38.81 158 THR A C 1
ATOM 1249 O O . THR A 1 158 ? 41.998 6.065 2.894 1.00 38.81 158 THR A O 1
ATOM 1252 N N . SER A 1 159 ? 43.083 7.480 1.562 1.00 29.83 159 SER A N 1
ATOM 1253 C CA . SER A 1 159 ? 43.190 6.579 0.407 1.00 29.83 159 SER A CA 1
ATOM 1254 C C . SER A 1 159 ? 44.100 7.214 -0.635 1.00 29.83 159 SER A C 1
ATOM 1256 O O . SER A 1 159 ? 43.904 8.378 -0.978 1.00 29.83 159 SER A O 1
ATOM 1258 N N . ASP A 1 160 ? 45.089 6.450 -1.085 1.00 30.42 160 ASP A N 1
ATOM 1259 C CA . ASP A 1 160 ? 46.149 6.848 -2.006 1.00 30.42 160 ASP A CA 1
ATOM 1260 C C . ASP A 1 160 ? 45.664 7.719 -3.175 1.00 30.42 160 ASP A C 1
ATOM 1262 O O . ASP A 1 160 ? 44.704 7.404 -3.879 1.00 30.42 160 ASP A O 1
ATOM 1266 N N . SER A 1 161 ? 46.369 8.830 -3.368 1.00 28.95 161 SER A N 1
ATOM 1267 C CA . SER A 1 161 ? 46.234 9.746 -4.491 1.00 28.95 161 SER A CA 1
ATOM 1268 C C . SER A 1 161 ? 46.663 9.065 -5.795 1.00 28.95 161 SER A C 1
ATOM 1270 O O . SER A 1 161 ? 47.858 8.901 -6.043 1.00 28.95 161 SER A O 1
ATOM 1272 N N . GLU A 1 162 ? 45.706 8.701 -6.649 1.00 31.62 162 GLU A N 1
ATOM 1273 C CA . GLU A 1 162 ? 45.966 8.548 -8.083 1.00 31.62 162 GLU A CA 1
ATOM 1274 C C . GLU A 1 162 ? 45.826 9.921 -8.754 1.00 31.62 162 GLU A C 1
ATOM 1276 O O . GLU A 1 162 ? 44.738 10.492 -8.854 1.00 31.62 162 GLU A O 1
ATOM 1281 N N . ASP A 1 163 ? 46.967 10.468 -9.170 1.00 28.39 163 ASP A N 1
ATOM 1282 C CA . ASP A 1 163 ? 47.098 11.764 -9.825 1.00 28.39 163 ASP A CA 1
ATOM 1283 C C . ASP A 1 163 ? 46.310 11.833 -11.145 1.00 28.39 163 ASP A C 1
ATOM 1285 O O . ASP A 1 163 ? 46.524 11.062 -12.085 1.00 28.39 163 ASP A O 1
ATOM 1289 N N . ILE A 1 164 ? 45.427 12.829 -11.250 1.00 28.27 164 ILE A N 1
ATOM 1290 C CA . ILE A 1 164 ? 44.803 13.241 -12.510 1.00 28.27 164 ILE A CA 1
ATOM 1291 C C . ILE A 1 164 ? 45.844 14.035 -13.311 1.00 28.27 164 ILE A C 1
ATOM 1293 O O . ILE A 1 164 ? 46.086 15.212 -13.044 1.00 28.27 164 ILE A O 1
ATOM 1297 N N . TYR A 1 165 ? 46.444 13.419 -14.330 1.00 28.97 165 TYR A N 1
ATOM 1298 C CA . TYR A 1 165 ? 47.292 14.133 -15.288 1.00 28.97 165 TYR A CA 1
ATOM 1299 C C . TYR A 1 165 ? 46.435 14.927 -16.284 1.00 28.97 165 TYR A C 1
ATOM 1301 O O . TYR A 1 165 ? 45.908 14.381 -17.253 1.00 28.97 165 TYR A O 1
ATOM 1309 N N . ILE A 1 166 ? 46.337 16.242 -16.079 1.00 29.69 166 ILE A N 1
ATOM 1310 C CA . ILE A 1 166 ? 45.935 17.184 -17.129 1.00 29.69 166 ILE A CA 1
ATOM 1311 C C . ILE A 1 166 ? 47.193 17.520 -17.934 1.00 29.69 166 ILE A C 1
ATOM 1313 O O . ILE A 1 166 ? 48.050 18.271 -17.475 1.00 29.69 166 ILE A O 1
ATOM 1317 N N . ILE A 1 167 ? 47.319 16.963 -19.139 1.00 30.92 167 ILE A N 1
ATOM 1318 C CA . ILE A 1 167 ? 48.394 17.340 -20.063 1.00 30.92 167 ILE A CA 1
ATOM 1319 C C . ILE A 1 167 ? 47.968 18.629 -20.773 1.00 30.92 167 ILE A C 1
ATOM 1321 O O . ILE A 1 167 ? 47.200 18.602 -21.732 1.00 30.92 167 ILE A O 1
ATOM 1325 N N . VAL A 1 168 ? 48.466 19.764 -20.284 1.00 31.28 168 VAL A N 1
ATOM 1326 C CA . VAL A 1 168 ? 48.481 21.031 -21.026 1.00 31.28 168 VAL A CA 1
ATOM 1327 C C . VAL A 1 168 ? 49.756 21.037 -21.879 1.00 31.28 168 VAL A C 1
ATOM 1329 O O . VAL A 1 168 ? 50.837 20.877 -21.311 1.00 31.28 168 VAL A O 1
ATOM 1332 N N . PRO A 1 169 ? 49.691 21.190 -23.214 1.00 31.09 169 PRO A N 1
ATOM 1333 C CA . PRO A 1 169 ? 50.897 21.311 -24.024 1.00 31.09 169 PRO A CA 1
ATOM 1334 C C . PRO A 1 169 ? 51.581 22.644 -23.710 1.00 31.09 169 PRO A C 1
ATOM 1336 O O . PRO A 1 169 ? 51.002 23.703 -23.947 1.00 31.09 169 PRO A O 1
ATOM 1339 N N . GLN A 1 170 ? 52.794 22.589 -23.164 1.00 30.66 170 GLN A N 1
ATOM 1340 C CA . GLN A 1 170 ? 53.651 23.756 -22.996 1.00 30.66 170 GLN A CA 1
ATOM 1341 C C . GLN A 1 170 ? 54.599 23.830 -24.200 1.00 30.66 170 GLN A C 1
ATOM 1343 O O . GLN A 1 170 ? 55.321 22.874 -24.487 1.00 30.66 170 GLN A O 1
ATOM 1348 N N . GLU A 1 171 ? 54.539 24.942 -24.932 1.00 42.72 171 GLU A N 1
ATOM 1349 C CA . GLU A 1 171 ? 55.534 25.317 -25.938 1.00 42.72 171 GLU A CA 1
ATOM 1350 C C . GLU A 1 171 ? 56.876 25.560 -25.242 1.00 42.72 171 GLU A C 1
ATOM 1352 O O . GLU A 1 171 ? 56.931 26.373 -24.325 1.00 42.72 171 GLU A O 1
ATOM 1357 N N . GLU A 1 172 ? 57.941 24.884 -25.680 1.00 31.31 172 GLU A N 1
ATOM 1358 C CA . GLU A 1 172 ? 59.293 25.452 -25.666 1.00 31.31 172 GLU A CA 1
ATOM 1359 C C . GLU A 1 172 ? 60.237 24.676 -26.604 1.00 31.31 172 GLU A C 1
ATOM 1361 O O . GLU A 1 172 ? 60.516 23.488 -26.439 1.00 31.31 172 GLU A O 1
ATOM 1366 N N . ASP A 1 173 ? 60.666 25.425 -27.616 1.00 29.64 173 ASP A N 1
ATOM 1367 C CA . ASP A 1 173 ? 61.996 25.531 -28.204 1.00 29.64 173 ASP A CA 1
ATOM 1368 C C . ASP A 1 173 ? 62.690 24.344 -28.898 1.00 29.64 173 ASP A C 1
ATOM 1370 O O . ASP A 1 173 ? 63.162 23.351 -28.341 1.00 29.64 173 ASP A O 1
ATOM 1374 N N . GLU A 1 174 ? 62.832 24.588 -30.202 1.00 43.09 174 GLU A N 1
ATOM 1375 C CA . GLU A 1 174 ? 63.804 24.058 -31.139 1.00 43.09 174 GLU A CA 1
ATOM 1376 C C . GLU A 1 174 ? 65.231 24.052 -30.563 1.00 43.09 174 GLU A C 1
ATOM 1378 O O . GLU A 1 174 ? 65.787 25.097 -30.259 1.00 43.09 174 GLU A O 1
ATOM 1383 N N . GLU A 1 175 ? 65.859 22.876 -30.481 1.00 34.12 175 GLU A N 1
ATOM 1384 C CA . GLU A 1 175 ? 67.205 22.587 -31.015 1.00 34.12 175 GLU A CA 1
ATOM 1385 C C . GLU A 1 175 ? 67.821 21.354 -30.332 1.00 34.12 175 GLU A C 1
ATOM 1387 O O . GLU A 1 175 ? 68.525 21.441 -29.326 1.00 34.12 175 GLU A O 1
ATOM 1392 N N . ARG A 1 176 ? 67.670 20.185 -30.966 1.00 31.44 176 ARG A N 1
ATOM 1393 C CA . ARG A 1 176 ? 68.811 19.325 -31.342 1.00 31.44 176 ARG A CA 1
ATOM 1394 C C . ARG A 1 176 ? 68.357 18.193 -32.260 1.00 31.44 176 ARG A C 1
ATOM 1396 O O . ARG A 1 176 ? 67.501 17.378 -31.944 1.00 31.44 176 ARG A O 1
ATOM 1403 N N . ARG A 1 177 ? 68.956 18.205 -33.446 1.00 31.98 177 ARG A N 1
ATOM 1404 C CA . ARG A 1 177 ? 68.675 17.381 -34.623 1.00 31.98 177 ARG A CA 1
ATOM 1405 C C . ARG A 1 177 ? 69.037 15.895 -34.481 1.00 31.98 177 ARG A C 1
ATOM 1407 O O . ARG A 1 177 ? 70.082 15.554 -33.942 1.00 31.98 177 ARG A O 1
ATOM 1414 N N . ALA A 1 178 ? 68.258 15.117 -35.241 1.00 37.22 178 ALA A N 1
ATOM 1415 C CA . ALA A 1 178 ? 68.631 13.990 -36.108 1.00 37.22 178 ALA A CA 1
ATOM 1416 C C . ALA A 1 178 ? 68.945 12.617 -35.482 1.00 37.22 178 ALA A C 1
ATOM 1418 O O . ALA A 1 178 ? 70.047 12.353 -35.019 1.00 37.22 178 ALA A O 1
ATOM 1419 N N . THR A 1 179 ? 68.030 11.662 -35.686 1.00 27.31 179 THR A N 1
ATOM 1420 C CA . THR A 1 179 ? 68.168 10.602 -36.715 1.00 27.31 179 THR A CA 1
ATOM 1421 C C . THR A 1 179 ? 66.879 9.767 -36.788 1.00 27.31 179 THR A C 1
ATOM 1423 O O . THR A 1 179 ? 66.458 9.162 -35.811 1.00 27.31 179 THR A O 1
ATOM 1426 N N . LEU A 1 180 ? 66.230 9.750 -37.956 1.00 33.56 180 LEU A N 1
ATOM 1427 C CA . LEU A 1 180 ? 65.106 8.856 -38.266 1.00 33.56 180 LEU A CA 1
ATOM 1428 C C . LEU A 1 180 ? 65.653 7.465 -38.643 1.00 33.56 180 LEU A C 1
ATOM 1430 O O . LEU A 1 180 ? 66.492 7.406 -39.546 1.00 33.56 180 LEU A O 1
ATOM 1434 N N . PRO A 1 181 ? 65.175 6.349 -38.061 1.00 32.16 181 PRO A N 1
ATOM 1435 C CA . PRO A 1 181 ? 65.332 5.033 -38.664 1.00 32.16 181 PRO A CA 1
ATOM 1436 C C . PRO A 1 181 ? 64.184 4.760 -39.649 1.00 32.16 181 PRO A C 1
ATOM 1438 O O . PRO A 1 181 ? 63.007 4.930 -39.339 1.00 32.16 181 PRO A O 1
ATOM 1441 N N . THR A 1 182 ? 64.556 4.328 -40.850 1.00 33.94 182 THR A N 1
ATOM 1442 C CA . THR A 1 182 ? 63.701 3.936 -41.980 1.00 33.94 182 THR A CA 1
ATOM 1443 C C . THR A 1 182 ? 62.777 2.747 -41.638 1.00 33.94 182 THR A C 1
ATOM 1445 O O . THR A 1 182 ? 63.199 1.866 -40.884 1.00 33.94 182 THR A O 1
ATOM 1448 N N . PRO A 1 183 ? 61.558 2.640 -42.214 1.00 33.56 183 PRO A N 1
ATOM 1449 C CA . PRO A 1 183 ? 60.649 1.523 -41.947 1.00 33.56 183 PRO A CA 1
ATOM 1450 C C . PRO A 1 183 ? 61.196 0.214 -42.532 1.00 33.56 183 PRO A C 1
ATOM 1452 O O . PRO A 1 183 ? 61.530 0.161 -43.717 1.00 33.56 183 PRO A O 1
ATOM 1455 N N . GLN A 1 184 ? 61.261 -0.853 -41.732 1.00 32.03 184 GLN A N 1
ATOM 1456 C CA . GLN A 1 184 ? 61.519 -2.200 -42.250 1.00 32.03 184 GLN A CA 1
ATOM 1457 C C . GLN A 1 184 ? 60.211 -2.865 -42.719 1.00 32.03 184 GLN A C 1
ATOM 1459 O O . GLN A 1 184 ? 59.177 -2.701 -42.067 1.00 32.03 184 GLN A O 1
ATOM 1464 N N . PRO A 1 185 ? 60.229 -3.624 -43.831 1.00 30.45 185 PRO A N 1
ATOM 1465 C CA . PRO A 1 185 ? 59.046 -4.280 -44.373 1.00 30.45 185 PRO A CA 1
ATOM 1466 C C . PRO A 1 185 ? 58.663 -5.519 -43.552 1.00 30.45 185 PRO A C 1
ATOM 1468 O O . PRO A 1 185 ? 59.505 -6.347 -43.205 1.00 30.45 185 PRO A O 1
ATOM 1471 N N . ILE A 1 186 ? 57.366 -5.667 -43.285 1.00 34.69 186 ILE A N 1
ATOM 1472 C CA . ILE A 1 186 ? 56.788 -6.842 -42.626 1.00 34.69 186 ILE A CA 1
ATOM 1473 C C . ILE A 1 186 ? 56.820 -8.015 -43.619 1.00 34.69 186 ILE A C 1
ATOM 1475 O O . ILE A 1 186 ? 56.193 -7.966 -44.677 1.00 34.69 186 ILE A O 1
ATOM 1479 N N . VAL A 1 187 ? 57.566 -9.069 -43.284 1.00 27.50 187 VAL A N 1
ATOM 1480 C CA . VAL A 1 187 ? 57.639 -10.325 -44.050 1.00 27.50 187 VAL A CA 1
ATOM 1481 C C . VAL A 1 187 ? 56.382 -11.171 -43.772 1.00 27.50 187 VAL A C 1
ATOM 1483 O O . VAL A 1 187 ? 56.020 -11.335 -42.605 1.00 27.50 187 VAL A O 1
ATOM 1486 N N . PRO A 1 188 ? 55.710 -11.739 -44.794 1.00 34.59 188 PRO A N 1
ATOM 1487 C CA . PRO A 1 188 ? 54.517 -12.554 -44.596 1.00 34.59 188 PRO A CA 1
ATOM 1488 C C . PRO A 1 188 ? 54.898 -13.992 -44.219 1.00 34.59 188 PRO A C 1
ATOM 1490 O O . PRO A 1 188 ? 55.566 -14.684 -44.990 1.00 34.59 188 PRO A O 1
ATOM 1493 N N . THR A 1 189 ? 54.421 -14.483 -43.072 1.00 26.05 189 THR A N 1
ATOM 1494 C CA . THR A 1 189 ? 54.543 -15.905 -42.709 1.00 26.05 189 THR A CA 1
ATOM 1495 C C . THR A 1 189 ? 53.168 -16.567 -42.637 1.00 26.05 189 THR A C 1
ATOM 1497 O O . THR A 1 189 ? 52.388 -16.314 -41.728 1.00 26.05 189 THR A O 1
ATOM 1500 N N . LYS A 1 190 ? 52.922 -17.385 -43.667 1.00 25.69 190 LYS A N 1
ATOM 1501 C CA . LYS A 1 190 ? 51.970 -18.495 -43.855 1.00 25.69 190 LYS A CA 1
ATOM 1502 C C . LYS A 1 190 ? 50.723 -18.598 -42.967 1.00 25.69 190 LYS A C 1
ATOM 1504 O O . LYS A 1 190 ? 50.784 -18.850 -41.768 1.00 25.69 190 LYS A O 1
ATOM 1509 N N . GLU A 1 191 ? 49.602 -18.600 -43.687 1.00 33.16 191 GLU A N 1
ATOM 1510 C CA . GLU A 1 191 ? 48.300 -19.175 -43.359 1.00 33.16 191 GLU A CA 1
ATOM 1511 C C . GLU A 1 191 ? 48.329 -20.276 -42.291 1.00 33.16 191 GLU A C 1
ATOM 1513 O O . GLU A 1 191 ? 48.870 -21.366 -42.478 1.00 33.16 191 GLU A O 1
ATOM 1518 N N . THR A 1 192 ? 47.624 -20.018 -41.195 1.00 24.39 192 THR A N 1
ATOM 1519 C CA . THR A 1 192 ? 46.882 -21.063 -40.495 1.00 24.39 192 THR A CA 1
ATOM 1520 C C . THR A 1 192 ? 45.471 -20.555 -40.258 1.00 24.39 192 THR A C 1
ATOM 1522 O O . THR A 1 192 ? 45.224 -19.544 -39.604 1.00 24.39 192 THR A O 1
ATOM 1525 N N . SER A 1 193 ? 44.542 -21.258 -40.882 1.00 38.31 193 SER A N 1
ATOM 1526 C CA . SER A 1 193 ? 43.115 -21.016 -40.909 1.00 38.31 193 SER A CA 1
ATOM 1527 C C . SER A 1 193 ? 42.526 -21.024 -39.498 1.00 38.31 193 SER A C 1
ATOM 1529 O O . SER A 1 193 ? 42.304 -22.081 -38.914 1.00 38.31 193 SER A O 1
ATOM 1531 N N . ARG A 1 194 ? 42.265 -19.833 -38.958 1.00 29.83 194 ARG A N 1
ATOM 1532 C CA . ARG A 1 194 ? 41.164 -19.501 -38.035 1.00 29.83 194 ARG A CA 1
ATOM 1533 C C . ARG A 1 194 ? 41.223 -17.998 -37.777 1.00 29.83 194 ARG A C 1
ATOM 1535 O O . ARG A 1 194 ? 41.776 -17.540 -36.781 1.00 29.83 194 ARG A O 1
ATOM 1542 N N . GLY A 1 195 ? 40.679 -17.240 -38.730 1.00 26.91 195 GLY A N 1
ATOM 1543 C CA . GLY A 1 195 ? 40.458 -15.801 -38.620 1.00 26.91 195 GLY A CA 1
ATOM 1544 C C . GLY A 1 195 ? 39.495 -15.517 -37.477 1.00 26.91 195 GLY A C 1
ATOM 1545 O O . GLY A 1 195 ? 38.280 -15.568 -37.629 1.00 26.91 195 GLY A O 1
ATOM 1546 N N . ARG A 1 196 ? 40.083 -15.300 -36.307 1.00 26.17 196 ARG A N 1
ATOM 1547 C CA . ARG A 1 196 ? 39.465 -14.757 -35.110 1.00 26.17 196 ARG A CA 1
ATOM 1548 C C . ARG A 1 196 ? 39.072 -13.318 -35.443 1.00 26.17 196 ARG A C 1
ATOM 1550 O O . ARG A 1 196 ? 39.924 -12.534 -35.850 1.00 26.17 196 ARG A O 1
ATOM 1557 N N . ASN A 1 197 ? 37.789 -13.007 -35.314 1.00 27.66 197 ASN A N 1
ATOM 1558 C CA . ASN A 1 197 ? 37.240 -11.664 -35.462 1.00 27.66 197 ASN A CA 1
ATOM 1559 C C . ASN A 1 197 ? 37.976 -10.703 -34.508 1.00 27.66 197 ASN A C 1
ATOM 1561 O O . ASN A 1 197 ? 37.773 -10.777 -33.301 1.00 27.66 197 ASN A O 1
ATOM 1565 N N . ILE A 1 198 ? 38.852 -9.838 -35.030 1.00 34.59 198 ILE A N 1
ATOM 1566 C CA . ILE A 1 198 ? 39.529 -8.773 -34.255 1.00 34.59 198 ILE A CA 1
ATOM 1567 C C . ILE A 1 198 ? 38.711 -7.464 -34.270 1.00 34.59 198 ILE A C 1
ATOM 1569 O O . ILE A 1 198 ? 39.025 -6.525 -33.553 1.00 34.59 198 ILE A O 1
ATOM 1573 N N . PHE A 1 199 ? 37.589 -7.423 -34.991 1.00 36.75 199 PHE A N 1
ATOM 1574 C CA . PHE A 1 199 ? 36.684 -6.271 -35.021 1.00 36.75 199 PHE A CA 1
ATOM 1575 C C . PHE A 1 199 ? 35.239 -6.714 -34.804 1.00 36.75 199 PHE A C 1
ATOM 1577 O O . PHE A 1 199 ? 34.395 -6.622 -35.688 1.00 36.75 199 PHE A O 1
ATOM 1584 N N . GLN A 1 200 ? 34.963 -7.251 -33.618 1.00 30.97 200 GLN A N 1
ATOM 1585 C CA . GLN A 1 200 ? 33.604 -7.288 -33.092 1.00 30.97 200 GLN A CA 1
ATOM 1586 C C . GLN A 1 200 ? 33.489 -6.088 -32.153 1.00 30.97 200 GLN A C 1
ATOM 1588 O O . GLN A 1 200 ? 33.849 -6.172 -30.983 1.00 30.97 200 GLN A O 1
ATOM 1593 N N . PHE A 1 201 ? 33.114 -4.936 -32.711 1.00 41.19 201 PHE A N 1
ATOM 1594 C CA . PHE A 1 201 ? 32.828 -3.746 -31.920 1.00 41.19 201 PHE A CA 1
ATOM 1595 C C . PHE A 1 201 ? 31.615 -4.050 -31.046 1.00 41.19 201 PHE A C 1
ATOM 1597 O O . PHE A 1 201 ? 30.556 -4.413 -31.557 1.00 41.19 201 PHE A O 1
ATOM 1604 N N . ASP A 1 202 ? 31.796 -3.951 -29.733 1.00 35.34 202 ASP A N 1
ATOM 1605 C CA . ASP A 1 202 ? 30.716 -4.075 -28.767 1.00 35.34 202 ASP A CA 1
ATOM 1606 C C . ASP A 1 202 ? 29.809 -2.848 -28.929 1.00 35.34 202 ASP A C 1
ATOM 1608 O O . ASP A 1 202 ? 30.087 -1.759 -28.424 1.00 35.34 202 ASP A O 1
ATOM 1612 N N . SER A 1 203 ? 28.761 -2.998 -29.739 1.00 40.78 203 SER A N 1
ATOM 1613 C CA . SER A 1 203 ? 27.845 -1.937 -30.172 1.00 40.78 203 SER A CA 1
ATOM 1614 C C . SER A 1 203 ? 26.993 -1.349 -29.040 1.00 40.78 203 SER A C 1
ATOM 1616 O O . SER A 1 203 ? 26.036 -0.632 -29.310 1.00 40.78 203 SER A O 1
ATOM 1618 N N . GLN A 1 204 ? 27.298 -1.671 -27.781 1.00 48.28 204 GLN A N 1
ATOM 1619 C CA . GLN A 1 204 ? 26.562 -1.188 -26.617 1.00 48.28 204 GLN A CA 1
ATOM 1620 C C . GLN A 1 204 ? 27.170 0.071 -25.983 1.00 48.28 204 GLN A C 1
ATOM 1622 O O . GLN A 1 204 ? 26.434 0.806 -25.336 1.00 48.28 204 GLN A O 1
ATOM 1627 N N . ASN A 1 205 ? 28.460 0.374 -26.199 1.00 51.62 205 ASN A N 1
ATOM 1628 C CA . ASN A 1 205 ? 29.138 1.439 -25.438 1.00 51.62 205 ASN A CA 1
ATOM 1629 C C . ASN A 1 205 ? 29.754 2.567 -26.269 1.00 51.62 205 ASN A C 1
ATOM 1631 O O . ASN A 1 205 ? 30.156 3.570 -25.689 1.00 51.62 205 ASN A O 1
ATOM 1635 N N . ILE A 1 206 ? 29.843 2.441 -27.595 1.00 54.34 206 ILE A N 1
ATOM 1636 C CA . ILE A 1 206 ? 30.456 3.459 -28.459 1.00 54.34 206 ILE A CA 1
ATOM 1637 C C . ILE A 1 206 ? 29.411 3.937 -29.464 1.00 54.34 206 ILE A C 1
ATOM 1639 O O . ILE A 1 206 ? 28.932 3.155 -30.283 1.00 54.34 206 ILE A O 1
ATOM 1643 N N . ALA A 1 207 ? 29.066 5.222 -29.399 1.00 64.19 207 ALA A N 1
ATOM 1644 C CA . ALA A 1 207 ? 28.055 5.837 -30.252 1.00 64.19 207 ALA A CA 1
ATOM 1645 C C . ALA A 1 207 ? 28.540 7.180 -30.808 1.00 64.19 207 ALA A C 1
ATOM 1647 O O . ALA A 1 207 ? 29.436 7.827 -30.260 1.00 64.19 207 ALA A O 1
ATOM 1648 N N . THR A 1 208 ? 27.926 7.617 -31.903 1.00 69.19 208 THR A N 1
ATOM 1649 C CA . THR A 1 208 ? 27.993 9.012 -32.343 1.00 69.19 208 THR A CA 1
ATOM 1650 C C . THR A 1 208 ? 27.000 9.839 -31.516 1.00 69.19 208 THR A C 1
ATOM 1652 O O . THR A 1 208 ? 25.976 9.301 -31.086 1.00 69.19 208 THR A O 1
ATOM 1655 N N . PRO A 1 209 ? 27.233 11.146 -31.291 1.00 69.75 209 PRO A N 1
ATOM 1656 C CA . PRO A 1 209 ? 26.307 11.986 -30.523 1.00 69.75 209 PRO A CA 1
ATOM 1657 C C . PRO A 1 209 ? 24.855 11.969 -31.034 1.00 69.75 209 PRO A C 1
ATOM 1659 O O . PRO A 1 209 ? 23.927 12.122 -30.245 1.00 69.75 209 PRO A O 1
ATOM 1662 N N . SER A 1 210 ? 24.652 11.747 -32.338 1.00 66.62 210 SER A N 1
ATOM 1663 C CA . SER A 1 210 ? 23.335 11.614 -32.976 1.00 66.62 210 SER A CA 1
ATOM 1664 C C . SER A 1 210 ? 22.579 10.334 -32.596 1.00 66.62 210 SER A C 1
ATOM 1666 O O . SER A 1 210 ? 21.359 10.310 -32.724 1.00 66.62 210 SER A O 1
ATOM 1668 N N . LYS A 1 211 ? 23.275 9.295 -32.112 1.00 63.22 211 LYS A N 1
ATOM 1669 C CA . LYS A 1 211 ? 22.719 7.967 -31.790 1.00 63.22 211 LYS A CA 1
ATOM 1670 C C . LYS A 1 211 ? 22.463 7.740 -30.298 1.00 63.22 211 LYS A C 1
ATOM 1672 O O . LYS A 1 211 ? 22.127 6.628 -29.898 1.00 63.22 211 LYS A O 1
ATOM 1677 N N . ILE A 1 212 ? 22.627 8.762 -29.455 1.00 63.66 212 ILE A N 1
ATOM 1678 C CA . ILE A 1 212 ? 22.285 8.650 -28.034 1.00 63.66 212 ILE A CA 1
ATOM 1679 C C . ILE A 1 212 ? 20.765 8.734 -27.889 1.00 63.66 212 ILE A C 1
ATOM 1681 O O . ILE A 1 212 ? 20.187 9.819 -27.954 1.00 63.66 212 ILE A O 1
ATOM 1685 N N . GLU A 1 213 ? 20.122 7.603 -27.628 1.00 55.19 213 GLU A N 1
ATOM 1686 C CA . GLU A 1 213 ? 18.729 7.582 -27.192 1.00 55.19 213 GLU A CA 1
ATOM 1687 C C . GLU A 1 213 ? 18.656 7.395 -25.669 1.00 55.19 213 GLU A C 1
ATOM 1689 O O . GLU A 1 213 ? 19.361 6.546 -25.112 1.00 55.19 213 GLU A O 1
ATOM 1694 N N . PRO A 1 214 ? 17.824 8.173 -24.952 1.00 57.88 214 PRO A N 1
ATOM 1695 C CA . PRO A 1 214 ? 17.582 7.904 -23.546 1.00 57.88 214 PRO A CA 1
ATOM 1696 C C . PRO A 1 214 ? 16.865 6.550 -23.412 1.00 57.88 214 PRO A C 1
ATOM 1698 O O . PRO A 1 214 ? 15.948 6.270 -24.189 1.00 57.88 214 PRO A O 1
ATOM 1701 N N . PRO A 1 215 ? 17.219 5.714 -22.421 1.00 58.25 215 PRO A N 1
ATOM 1702 C CA . PRO A 1 215 ? 16.518 4.457 -22.199 1.00 58.25 215 PRO A CA 1
ATOM 1703 C C . PRO A 1 215 ? 15.041 4.742 -21.887 1.00 58.25 215 PRO A C 1
ATOM 1705 O O . PRO A 1 215 ? 14.710 5.355 -20.872 1.00 58.25 215 PRO A O 1
ATOM 1708 N N . LEU A 1 216 ? 14.138 4.331 -22.782 1.00 57.59 216 LEU A N 1
ATOM 1709 C CA . LEU A 1 216 ? 12.701 4.510 -22.588 1.00 57.59 216 LEU A CA 1
ATOM 1710 C C . LEU A 1 216 ? 12.161 3.441 -21.620 1.00 57.59 216 LEU A C 1
ATOM 1712 O O . LEU A 1 216 ? 12.347 2.246 -21.863 1.00 57.59 216 LEU A O 1
ATOM 1716 N N . PRO A 1 217 ? 11.382 3.815 -20.586 1.00 66.81 217 PRO A N 1
ATOM 1717 C CA . PRO A 1 217 ? 10.859 2.884 -19.575 1.00 66.81 217 PRO A CA 1
ATOM 1718 C C . PRO A 1 217 ? 9.691 2.019 -20.084 1.00 66.81 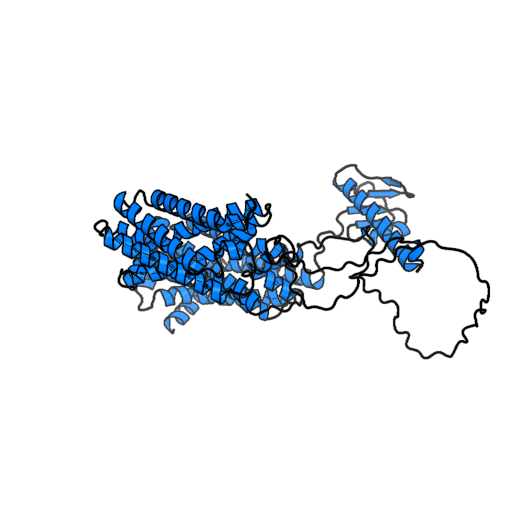217 PRO A C 1
ATOM 1720 O O . PRO A 1 217 ? 8.957 1.406 -19.304 1.00 66.81 217 PRO A O 1
ATOM 1723 N N . PHE A 1 218 ? 9.476 1.979 -21.400 1.00 72.00 218 PHE A N 1
ATOM 1724 C CA . PHE A 1 218 ? 8.315 1.355 -22.023 1.00 72.00 218 PHE A CA 1
ATOM 1725 C C . PHE A 1 218 ? 8.214 -0.139 -21.684 1.00 72.00 218 PHE A C 1
ATOM 1727 O O . PHE A 1 218 ? 7.131 -0.649 -21.388 1.00 72.00 218 PHE A O 1
ATOM 1734 N N . ARG A 1 219 ? 9.357 -0.832 -21.641 1.00 76.69 219 ARG A N 1
ATOM 1735 C CA . ARG A 1 219 ? 9.422 -2.249 -21.272 1.00 76.69 219 ARG A CA 1
ATOM 1736 C C . ARG A 1 219 ? 8.937 -2.481 -19.839 1.00 76.69 219 ARG A C 1
ATOM 1738 O O . ARG A 1 219 ? 8.054 -3.312 -19.634 1.00 76.69 219 ARG A O 1
ATOM 1745 N N . SER A 1 220 ? 9.445 -1.720 -18.868 1.00 81.94 220 SER A N 1
ATOM 1746 C CA . SER A 1 220 ? 9.077 -1.827 -17.447 1.00 81.94 220 SER A CA 1
ATOM 1747 C C . SER A 1 220 ? 7.577 -1.610 -17.231 1.00 81.94 220 SER A C 1
ATOM 1749 O O . SER A 1 220 ? 6.933 -2.347 -16.482 1.00 81.94 220 SER A O 1
ATOM 1751 N N . VAL A 1 221 ? 7.000 -0.645 -17.952 1.00 82.62 221 VAL A N 1
ATOM 1752 C CA . VAL A 1 221 ? 5.564 -0.332 -17.947 1.00 82.62 221 VAL A CA 1
ATOM 1753 C C . VAL A 1 221 ? 4.720 -1.506 -18.449 1.00 82.62 221 VAL A C 1
ATOM 1755 O O . VAL A 1 221 ? 3.783 -1.931 -17.768 1.00 82.62 221 VAL A O 1
ATOM 1758 N N . VAL A 1 222 ? 5.057 -2.059 -19.616 1.00 83.44 222 VAL A N 1
ATOM 1759 C CA . VAL A 1 222 ? 4.306 -3.169 -20.223 1.00 83.44 222 VAL A CA 1
ATOM 1760 C C . VAL A 1 222 ? 4.413 -4.439 -19.382 1.00 83.44 222 VAL A C 1
ATOM 1762 O O . VAL A 1 222 ? 3.401 -5.089 -19.115 1.00 83.44 222 VAL A O 1
ATOM 1765 N N . LEU A 1 223 ? 5.616 -4.765 -18.902 1.00 84.81 223 LEU A N 1
ATOM 1766 C CA . LEU A 1 223 ? 5.831 -5.907 -18.014 1.00 84.81 223 LEU A CA 1
ATOM 1767 C C . LEU A 1 223 ? 5.005 -5.780 -16.736 1.00 84.81 223 LEU A C 1
ATOM 1769 O O . LEU A 1 223 ? 4.336 -6.730 -16.326 1.00 84.81 223 LEU A O 1
ATOM 1773 N N . THR A 1 224 ? 4.987 -4.586 -16.146 1.00 87.81 224 THR A N 1
ATOM 1774 C CA . THR A 1 224 ? 4.194 -4.316 -14.950 1.00 87.81 224 THR A CA 1
ATOM 1775 C C . THR A 1 224 ? 2.704 -4.534 -15.202 1.00 87.81 224 THR A C 1
ATOM 1777 O O . THR A 1 224 ? 2.027 -5.191 -14.408 1.00 87.81 224 THR A O 1
ATOM 1780 N N . PHE A 1 225 ? 2.198 -4.055 -16.339 1.00 88.38 225 PHE A N 1
ATOM 1781 C CA . PHE A 1 225 ? 0.808 -4.250 -16.738 1.00 88.38 225 PHE A CA 1
ATOM 1782 C C . PHE A 1 225 ? 0.440 -5.734 -16.894 1.00 88.38 225 PHE A C 1
ATOM 1784 O O . PHE A 1 225 ? -0.590 -6.160 -16.366 1.00 88.38 225 PHE A O 1
ATOM 1791 N N . PHE A 1 226 ? 1.288 -6.537 -17.551 1.00 87.81 226 PHE A N 1
ATOM 1792 C CA . PHE A 1 226 ? 1.035 -7.970 -17.751 1.00 87.81 226 PHE A CA 1
ATOM 1793 C C . PHE A 1 226 ? 0.877 -8.743 -16.443 1.00 87.81 226 PHE A C 1
ATOM 1795 O O . PHE A 1 226 ? 0.049 -9.649 -16.382 1.00 87.81 226 PHE A O 1
ATOM 1802 N N . PHE A 1 227 ? 1.612 -8.382 -15.390 1.00 91.69 227 PHE A N 1
ATOM 1803 C CA . PHE A 1 227 ? 1.467 -9.029 -14.086 1.00 91.69 227 PHE A CA 1
ATOM 1804 C C . PHE A 1 227 ? 0.318 -8.454 -13.253 1.00 91.69 227 PHE A C 1
ATOM 1806 O O . PHE A 1 227 ? -0.445 -9.224 -12.671 1.00 91.69 227 PHE A O 1
ATOM 1813 N N . ILE A 1 228 ? 0.153 -7.129 -13.188 1.00 93.12 228 ILE A N 1
ATOM 1814 C CA . ILE A 1 228 ? -0.862 -6.505 -12.321 1.00 93.12 228 ILE A CA 1
ATOM 1815 C C . ILE A 1 228 ? -2.281 -6.794 -12.818 1.00 93.12 228 ILE A C 1
ATOM 1817 O O . ILE A 1 228 ? -3.170 -7.056 -12.004 1.00 93.12 228 ILE A O 1
ATOM 1821 N N . PHE A 1 229 ? -2.514 -6.768 -14.133 1.00 90.06 229 PHE A N 1
ATOM 1822 C CA . PHE A 1 229 ? -3.866 -6.878 -14.677 1.00 90.06 229 PHE A CA 1
ATOM 1823 C C . PHE A 1 229 ? -4.565 -8.204 -14.301 1.00 90.06 229 PHE A C 1
ATOM 1825 O O . PHE A 1 229 ? -5.668 -8.148 -13.747 1.00 90.06 229 PHE A O 1
ATOM 1832 N N . PRO A 1 230 ? -3.955 -9.393 -14.493 1.00 90.31 230 PRO A N 1
ATOM 1833 C CA . PRO A 1 230 ? -4.553 -10.657 -14.061 1.00 90.31 230 PRO A CA 1
ATOM 1834 C C . PRO A 1 230 ? -4.769 -10.735 -12.548 1.00 90.31 230 PRO A C 1
ATOM 1836 O O . PRO A 1 230 ? -5.805 -11.232 -12.107 1.00 90.31 230 PRO A O 1
ATOM 1839 N N . ILE A 1 231 ? -3.830 -10.214 -11.748 1.00 94.44 231 ILE A N 1
ATOM 1840 C CA . ILE A 1 231 ? -3.947 -10.184 -10.281 1.00 94.44 231 ILE A CA 1
ATOM 1841 C C . ILE A 1 231 ? -5.183 -9.378 -9.872 1.00 94.44 231 ILE A C 1
ATOM 1843 O O . ILE A 1 231 ? -6.015 -9.862 -9.100 1.00 94.44 231 ILE A O 1
ATOM 1847 N N . HIS A 1 232 ? -5.326 -8.170 -10.423 1.00 91.94 232 HIS A N 1
ATOM 1848 C CA . HIS A 1 232 ? -6.470 -7.304 -10.170 1.00 91.94 232 HIS A CA 1
ATOM 1849 C C . HIS A 1 232 ? -7.782 -7.984 -10.569 1.00 91.94 232 HIS A C 1
ATOM 1851 O O . HIS A 1 232 ? -8.728 -8.030 -9.782 1.00 91.94 232 HIS A O 1
ATOM 1857 N N . PHE A 1 233 ? -7.822 -8.560 -11.769 1.00 90.56 233 PHE A N 1
ATOM 1858 C CA . PHE A 1 233 ? -9.007 -9.208 -12.310 1.00 90.56 233 PHE A CA 1
ATOM 1859 C C . PHE A 1 233 ? -9.461 -10.412 -11.468 1.00 90.56 233 PHE A C 1
ATOM 1861 O O . PHE A 1 233 ? -10.642 -10.543 -11.146 1.00 90.56 233 PHE A O 1
ATOM 1868 N N . ILE A 1 234 ? -8.532 -11.264 -11.024 1.00 91.81 234 ILE A N 1
ATOM 1869 C CA . ILE A 1 234 ? -8.863 -12.422 -10.182 1.00 91.81 234 ILE A CA 1
ATOM 1870 C C . ILE A 1 234 ? -9.351 -11.983 -8.794 1.00 91.81 234 ILE A C 1
ATOM 1872 O O . ILE A 1 234 ? -10.302 -12.560 -8.258 1.00 91.81 234 ILE A O 1
ATOM 1876 N N . ALA A 1 235 ? -8.762 -10.927 -8.229 1.00 94.12 235 ALA A N 1
ATOM 1877 C CA . ALA A 1 235 ? -9.197 -10.378 -6.949 1.00 94.12 235 ALA A CA 1
ATOM 1878 C C . ALA A 1 235 ? -10.641 -9.832 -6.992 1.00 94.12 235 ALA A C 1
ATOM 1880 O O . ALA A 1 235 ? -11.374 -9.934 -6.000 1.00 94.12 235 ALA A O 1
ATOM 1881 N N . GLN A 1 236 ? -11.106 -9.350 -8.153 1.00 91.31 236 GLN A N 1
ATOM 1882 C CA . GLN A 1 236 ? -12.507 -8.965 -8.339 1.00 91.31 236 GLN A CA 1
ATOM 1883 C C . GLN A 1 236 ? -13.464 -10.156 -8.188 1.00 91.31 236 GLN A C 1
ATOM 1885 O O . GLN A 1 236 ? -14.483 -10.016 -7.512 1.00 91.31 236 GLN A O 1
ATOM 1890 N N . PHE A 1 237 ? -13.145 -11.345 -8.714 1.00 90.88 237 PHE A N 1
ATOM 1891 C CA . PHE A 1 237 ? -14.006 -12.522 -8.509 1.00 90.88 237 PHE A CA 1
ATOM 1892 C C . PHE A 1 237 ? -14.091 -12.933 -7.042 1.00 90.88 237 PHE A C 1
ATOM 1894 O O . PHE A 1 237 ? -15.170 -13.296 -6.572 1.00 90.88 237 PHE A O 1
ATOM 1901 N N . TYR A 1 238 ? -12.984 -12.823 -6.306 1.00 94.00 238 TYR A N 1
ATOM 1902 C CA . TYR A 1 238 ? -12.981 -13.099 -4.875 1.00 94.00 238 TYR A CA 1
ATOM 1903 C C . TYR A 1 238 ? -13.923 -12.152 -4.113 1.00 94.00 238 TYR A C 1
ATOM 1905 O O . TYR A 1 238 ? -14.786 -12.603 -3.359 1.00 94.00 238 TYR A O 1
ATOM 1913 N N . SER A 1 239 ? -13.842 -10.841 -4.367 1.00 94.44 239 SER A N 1
ATOM 1914 C CA . SER A 1 239 ? -14.775 -9.872 -3.765 1.00 94.44 239 SER A CA 1
ATOM 1915 C C . SER A 1 239 ? -16.235 -10.092 -4.186 1.00 94.44 239 SER A C 1
ATOM 1917 O O . SER A 1 239 ? -17.145 -9.977 -3.360 1.00 94.44 239 SER A O 1
ATOM 1919 N N . ALA A 1 240 ? -16.473 -10.471 -5.445 1.00 90.69 240 ALA A N 1
ATOM 1920 C CA . ALA A 1 240 ? -17.803 -10.777 -5.957 1.00 90.69 240 ALA A CA 1
ATOM 1921 C C . ALA A 1 240 ? -18.414 -12.015 -5.285 1.00 90.69 240 ALA A C 1
ATOM 1923 O O . ALA A 1 240 ? -19.615 -12.019 -5.018 1.00 90.69 240 ALA A O 1
ATOM 1924 N N . SER A 1 241 ? -17.613 -13.038 -4.962 1.00 91.19 241 SER A N 1
ATOM 1925 C CA . SER A 1 241 ? -18.069 -14.206 -4.192 1.00 91.19 241 SER A CA 1
ATOM 1926 C C . SER A 1 241 ? -18.675 -13.786 -2.850 1.00 91.19 241 SER A C 1
ATOM 1928 O O . SER A 1 241 ? -19.817 -14.129 -2.539 1.00 91.19 241 SER A O 1
ATOM 1930 N N . ILE A 1 242 ? -17.970 -12.941 -2.098 1.00 91.19 242 ILE A N 1
ATOM 1931 C CA . ILE A 1 242 ? -18.432 -12.439 -0.795 1.00 91.19 242 ILE A CA 1
ATOM 1932 C C . ILE A 1 242 ? -19.673 -11.546 -0.947 1.00 91.19 242 ILE A C 1
ATOM 1934 O O . ILE A 1 242 ? -20.623 -11.647 -0.168 1.00 91.19 242 ILE A O 1
ATOM 1938 N N . MET A 1 243 ? -19.700 -10.683 -1.966 1.00 89.75 243 MET A N 1
ATOM 1939 C CA . MET A 1 243 ? -20.851 -9.816 -2.226 1.00 89.75 243 MET A CA 1
ATOM 1940 C C . MET A 1 243 ? -22.099 -10.612 -2.624 1.00 89.75 243 MET A C 1
ATOM 1942 O O . MET A 1 243 ? -23.202 -10.303 -2.175 1.00 89.75 243 MET A O 1
ATOM 1946 N N . ASN A 1 244 ? -21.937 -11.676 -3.413 1.00 88.12 244 ASN A N 1
ATOM 1947 C CA . ASN A 1 244 ? -23.032 -12.566 -3.783 1.00 88.12 244 ASN A CA 1
ATOM 1948 C C . ASN A 1 244 ? -23.673 -13.220 -2.557 1.00 88.12 244 ASN A C 1
ATOM 1950 O O . ASN A 1 244 ? -24.898 -13.307 -2.487 1.00 88.12 244 ASN A O 1
ATOM 1954 N N . GLU A 1 245 ? -22.880 -13.633 -1.569 1.00 86.81 245 GLU A N 1
ATOM 1955 C CA . GLU A 1 245 ? -23.405 -14.209 -0.327 1.00 86.81 245 GLU A CA 1
ATOM 1956 C C . GLU A 1 245 ? -24.186 -13.210 0.513 1.00 86.81 245 GLU A C 1
ATOM 1958 O O . GLU A 1 245 ? -25.195 -13.574 1.127 1.00 86.81 245 GLU A O 1
ATOM 1963 N N . ARG A 1 246 ? -23.756 -11.944 0.505 1.00 85.19 246 ARG A N 1
ATOM 1964 C CA . ARG A 1 246 ? -24.505 -10.859 1.136 1.00 85.19 246 ARG A CA 1
ATOM 1965 C C . ARG A 1 246 ? -25.849 -10.653 0.445 1.00 85.19 246 ARG A C 1
ATOM 1967 O O . ARG A 1 246 ? -26.886 -10.660 1.103 1.00 85.19 246 ARG A O 1
ATOM 1974 N N . VAL A 1 247 ? -25.835 -10.483 -0.877 1.00 83.62 247 VAL A N 1
ATOM 1975 C CA . VAL A 1 247 ? -27.044 -10.202 -1.668 1.00 83.62 247 VAL A CA 1
ATOM 1976 C C . VAL A 1 247 ? -28.039 -11.360 -1.589 1.00 83.62 247 VAL A C 1
ATOM 1978 O O . VAL A 1 247 ? -29.237 -11.131 -1.443 1.00 83.62 247 VAL A O 1
ATOM 1981 N N . ARG A 1 248 ? -27.554 -12.606 -1.616 1.00 81.94 248 ARG A N 1
ATOM 1982 C CA . ARG A 1 248 ? -28.387 -13.815 -1.525 1.00 81.94 248 ARG A CA 1
ATOM 1983 C C . ARG A 1 248 ? -28.759 -14.207 -0.091 1.00 81.94 248 ARG A C 1
ATOM 1985 O O . ARG A 1 248 ? -29.463 -15.195 0.084 1.00 81.94 248 ARG A O 1
ATOM 1992 N N . LYS A 1 249 ? -28.278 -13.479 0.926 1.00 79.19 249 LYS A N 1
ATOM 1993 C CA . LYS A 1 249 ? -28.405 -13.821 2.358 1.00 79.19 249 LYS A CA 1
ATOM 1994 C C . LYS A 1 249 ? -27.948 -15.246 2.714 1.00 79.19 249 LYS A C 1
ATOM 1996 O O . LYS A 1 249 ? -28.337 -15.776 3.747 1.00 79.19 249 LYS A O 1
ATOM 2001 N N . SER A 1 250 ? -27.106 -15.870 1.890 1.00 77.38 250 SER A N 1
ATOM 2002 C CA . SER A 1 250 ? -26.569 -17.210 2.154 1.00 77.38 250 SER A CA 1
ATOM 2003 C C . SER A 1 250 ? -25.390 -17.185 3.130 1.00 77.38 250 SER A C 1
ATOM 2005 O O . SER A 1 250 ? -25.049 -18.217 3.702 1.00 77.38 250 SER A O 1
ATOM 2007 N N . GLY A 1 251 ? -24.776 -16.014 3.343 1.00 75.25 251 GLY A N 1
ATOM 2008 C CA . GLY A 1 251 ? -23.638 -15.855 4.254 1.00 75.25 251 GLY A CA 1
ATOM 2009 C C . GLY A 1 251 ? -23.974 -16.103 5.730 1.00 75.25 251 GLY A C 1
ATOM 2010 O O . GLY A 1 251 ? -23.123 -16.602 6.461 1.00 75.25 251 GLY A O 1
ATOM 2011 N N . SER A 1 252 ? -25.212 -15.845 6.172 1.00 78.75 252 SER A N 1
ATOM 2012 C CA . SER A 1 252 ? -25.623 -16.108 7.562 1.00 78.75 252 SER A CA 1
ATOM 2013 C C . SER A 1 252 ? -25.580 -17.604 7.891 1.00 78.75 252 SER A C 1
ATOM 2015 O O . SER A 1 252 ? -25.097 -17.990 8.951 1.00 78.75 252 SER A O 1
ATOM 2017 N N . LEU A 1 253 ? -25.967 -18.465 6.941 1.00 83.44 253 LEU A N 1
ATOM 2018 C CA . LEU A 1 253 ? -25.889 -19.922 7.090 1.00 83.44 253 LEU A CA 1
ATOM 2019 C C . LEU A 1 253 ? -24.441 -20.394 7.288 1.00 83.44 253 LEU A C 1
ATOM 2021 O O . LEU A 1 253 ? -24.177 -21.219 8.162 1.00 83.44 253 LEU A O 1
ATOM 2025 N N . LEU A 1 254 ? -23.489 -19.834 6.535 1.00 85.12 254 LEU A N 1
ATOM 2026 C CA . LEU A 1 254 ? -22.065 -20.153 6.688 1.00 85.12 254 LEU A CA 1
ATOM 2027 C C . LEU A 1 254 ? -21.511 -19.692 8.040 1.00 85.12 254 LEU A C 1
ATOM 2029 O O . LEU A 1 254 ? -20.727 -20.415 8.649 1.00 85.12 254 LEU A O 1
ATOM 2033 N N . LEU A 1 255 ? -21.944 -18.528 8.531 1.00 87.06 255 LEU A N 1
ATOM 2034 C CA . LEU A 1 255 ? -21.519 -17.992 9.827 1.00 87.06 255 LEU A CA 1
ATOM 2035 C C . LEU A 1 255 ? -22.102 -18.758 11.026 1.00 87.06 255 LEU A C 1
ATOM 2037 O O . LEU A 1 255 ? -21.528 -18.699 12.111 1.00 87.06 255 LEU A O 1
ATOM 2041 N N . THR A 1 256 ? -23.202 -19.497 10.841 1.00 88.00 256 THR A N 1
ATOM 2042 C CA . THR A 1 256 ? -23.763 -20.397 11.870 1.00 88.00 256 THR A CA 1
ATOM 2043 C C . THR A 1 256 ? -23.126 -21.787 11.895 1.00 88.00 256 THR A C 1
ATOM 2045 O O . THR A 1 256 ? -23.325 -22.539 12.850 1.00 88.00 256 THR A O 1
ATOM 2048 N N . ALA A 1 257 ? -22.360 -22.153 10.863 1.00 86.88 257 ALA A N 1
ATOM 2049 C CA . ALA A 1 257 ? -21.664 -23.431 10.829 1.00 86.88 257 ALA A CA 1
ATOM 2050 C C . ALA A 1 257 ? -20.577 -23.491 11.924 1.00 86.88 257 ALA A C 1
ATOM 2052 O O . ALA A 1 257 ? -20.016 -22.457 12.290 1.00 86.88 257 ALA A O 1
ATOM 2053 N N . PRO A 1 258 ? -20.199 -24.687 12.419 1.00 89.25 258 PRO A N 1
ATOM 2054 C CA . PRO A 1 258 ? -19.124 -24.856 13.403 1.00 89.25 258 PRO A CA 1
ATOM 2055 C C . PRO A 1 258 ? -17.727 -24.686 12.763 1.00 89.25 258 PRO A C 1
ATOM 2057 O O . PRO A 1 258 ? -16.850 -25.537 12.902 1.00 89.25 258 PRO A O 1
ATOM 2060 N N . ILE A 1 259 ? -17.529 -23.603 12.008 1.00 89.31 259 ILE A N 1
ATOM 2061 C CA . ILE A 1 259 ? -16.308 -23.244 11.282 1.00 89.31 259 ILE A CA 1
ATOM 2062 C C . ILE A 1 259 ? -15.961 -21.799 11.648 1.00 89.31 259 ILE A C 1
ATOM 2064 O O . ILE A 1 259 ? -16.835 -20.941 11.753 1.00 89.31 259 ILE A O 1
ATOM 2068 N N . ARG A 1 260 ? -14.675 -21.504 11.859 1.00 90.69 260 ARG A N 1
ATOM 2069 C CA . ARG A 1 260 ? -14.251 -20.139 12.205 1.00 90.69 260 ARG A CA 1
ATOM 2070 C C . ARG A 1 260 ? -14.390 -19.207 11.000 1.00 90.69 260 ARG A C 1
ATOM 2072 O O . ARG A 1 260 ? -14.054 -19.595 9.885 1.00 90.69 260 ARG A O 1
ATOM 2079 N N . ALA A 1 261 ? -14.742 -17.942 11.235 1.00 91.19 261 ALA A N 1
ATOM 2080 C CA . ALA A 1 261 ? -14.785 -16.912 10.188 1.00 91.19 261 ALA A CA 1
ATOM 2081 C C . ALA A 1 261 ? -13.473 -16.823 9.384 1.00 91.19 261 ALA A C 1
ATOM 2083 O O . ALA A 1 261 ? -13.501 -16.720 8.162 1.00 91.19 261 ALA A O 1
ATOM 2084 N N . SER A 1 262 ? -12.317 -16.954 10.046 1.00 92.50 262 SER A N 1
ATOM 2085 C CA . SER A 1 262 ? -11.018 -16.989 9.364 1.00 92.50 262 SER A CA 1
ATOM 2086 C C . SER A 1 262 ? -10.854 -18.194 8.433 1.00 92.50 262 SER A C 1
ATOM 2088 O O . SER A 1 262 ? -10.268 -18.053 7.367 1.00 92.50 262 SER A O 1
ATOM 2090 N N . GLU A 1 263 ? -11.382 -19.369 8.791 1.00 93.88 263 GLU A N 1
ATOM 2091 C CA . GLU A 1 263 ? -11.344 -20.553 7.924 1.00 93.88 263 GLU A CA 1
ATOM 2092 C C . GLU A 1 263 ? -12.272 -20.399 6.714 1.00 93.88 263 GLU A C 1
ATOM 2094 O O . GLU A 1 263 ? -11.934 -20.890 5.639 1.00 93.88 263 GLU A O 1
ATOM 2099 N N . ILE A 1 264 ? -13.396 -19.690 6.865 1.00 93.12 264 ILE A N 1
ATOM 2100 C CA . ILE A 1 264 ? -14.301 -19.365 5.754 1.00 93.12 264 ILE A CA 1
ATOM 2101 C C . ILE A 1 264 ? -13.606 -18.403 4.786 1.00 93.12 264 ILE A C 1
ATOM 2103 O O . ILE A 1 264 ? -13.461 -18.714 3.607 1.00 93.12 264 ILE A O 1
ATOM 2107 N N . VAL A 1 265 ? -13.120 -17.266 5.289 1.00 94.56 265 VAL A N 1
ATOM 2108 C CA . VAL A 1 265 ? -12.476 -16.224 4.475 1.00 94.56 265 VAL A CA 1
ATOM 2109 C C . VAL A 1 265 ? -11.229 -16.761 3.767 1.00 94.56 265 VAL A C 1
ATOM 2111 O O . VAL A 1 265 ? -11.121 -16.667 2.547 1.00 94.56 265 VAL A O 1
ATOM 2114 N N . LEU A 1 266 ? -10.307 -17.395 4.501 1.00 94.94 266 LEU A N 1
ATOM 2115 C CA . LEU A 1 266 ? -9.080 -17.939 3.909 1.00 94.94 266 LEU A CA 1
ATOM 2116 C C . LEU A 1 266 ? -9.355 -19.153 3.011 1.00 94.94 266 LEU A C 1
ATOM 2118 O O . LEU A 1 266 ? -8.669 -19.336 2.007 1.00 94.94 266 LEU A O 1
ATOM 2122 N N . GLY A 1 267 ? -10.368 -19.962 3.336 1.00 94.50 267 GLY A N 1
ATOM 2123 C CA . GLY A 1 267 ? -10.804 -21.075 2.493 1.00 94.50 267 GLY A CA 1
ATOM 2124 C C . GLY A 1 267 ? -11.325 -20.591 1.144 1.00 94.50 267 GLY A C 1
ATOM 2125 O O . GLY A 1 267 ? -10.932 -21.130 0.115 1.00 94.50 267 GLY A O 1
ATOM 2126 N N . LYS A 1 268 ? -12.136 -19.528 1.135 1.00 94.00 268 LYS A N 1
ATOM 2127 C CA . LYS A 1 268 ? -12.616 -18.881 -0.094 1.00 94.00 268 LYS A CA 1
ATOM 2128 C C . LYS A 1 268 ? -11.497 -18.229 -0.891 1.00 94.00 268 LYS A C 1
ATOM 2130 O O . LYS A 1 268 ? -11.523 -18.287 -2.110 1.00 94.00 268 LYS A O 1
ATOM 2135 N N . MET A 1 269 ? -10.517 -17.624 -0.224 1.00 96.00 269 MET A N 1
ATOM 2136 C CA . MET A 1 269 ? -9.372 -16.992 -0.884 1.00 96.00 269 MET A CA 1
ATOM 2137 C C . MET A 1 269 ? -8.491 -18.010 -1.626 1.00 96.00 269 MET A C 1
ATOM 2139 O O . MET A 1 269 ? -7.943 -17.693 -2.681 1.00 96.00 269 MET A O 1
ATOM 2143 N N . LEU A 1 270 ? -8.334 -19.223 -1.085 1.00 96.00 270 LEU A N 1
ATOM 2144 C CA . LEU A 1 270 ? -7.321 -20.183 -1.531 1.00 96.00 270 LEU A CA 1
ATOM 2145 C C . LEU A 1 270 ? -7.407 -20.559 -3.029 1.00 96.00 270 LEU A C 1
ATOM 2147 O O . LEU A 1 270 ? -6.361 -20.543 -3.680 1.00 96.00 270 LEU A O 1
ATOM 2151 N N . PRO A 1 271 ? -8.587 -20.843 -3.623 1.00 94.81 271 PRO A N 1
ATOM 2152 C CA . PRO A 1 271 ? -8.702 -21.078 -5.063 1.00 94.81 271 PRO A CA 1
ATOM 2153 C C . PRO A 1 271 ? -8.262 -19.884 -5.913 1.00 94.81 271 PRO A C 1
ATOM 2155 O O . PRO A 1 271 ? -7.569 -20.072 -6.910 1.00 94.81 271 PRO A O 1
ATOM 2158 N N . TYR A 1 272 ? -8.621 -18.661 -5.513 1.00 95.25 272 TYR A N 1
ATOM 2159 C CA . TYR A 1 272 ? -8.224 -17.448 -6.230 1.00 95.25 272 TYR A CA 1
ATOM 2160 C C . TYR A 1 272 ? -6.718 -17.221 -6.132 1.00 95.25 272 TYR A C 1
ATOM 2162 O O . TYR A 1 272 ? -6.082 -16.970 -7.148 1.00 95.25 272 TYR A O 1
ATOM 2170 N N . LEU A 1 273 ? -6.127 -17.404 -4.946 1.00 96.88 273 LEU A N 1
ATOM 2171 C CA . LEU A 1 273 ? -4.676 -17.353 -4.762 1.00 96.88 273 LEU A CA 1
ATOM 2172 C C . LEU A 1 273 ? -3.961 -18.376 -5.659 1.00 96.88 273 LEU A C 1
ATOM 2174 O O . LEU A 1 273 ? -3.001 -18.023 -6.337 1.00 96.88 273 LEU A O 1
ATOM 2178 N N . ALA A 1 274 ? -4.439 -19.622 -5.699 1.00 95.69 274 ALA A N 1
ATOM 2179 C CA . ALA A 1 274 ? -3.842 -20.677 -6.515 1.00 95.69 274 ALA A CA 1
ATOM 2180 C C . ALA A 1 274 ? -3.906 -20.363 -8.019 1.00 95.69 274 ALA A C 1
ATOM 2182 O O . ALA A 1 274 ? -2.913 -20.533 -8.723 1.00 95.69 274 ALA A O 1
ATOM 2183 N N . ILE A 1 275 ? -5.051 -19.873 -8.505 1.00 92.38 275 ILE A N 1
ATOM 2184 C CA . ILE A 1 275 ? -5.222 -19.478 -9.910 1.00 92.38 275 ILE A CA 1
ATOM 2185 C C . ILE A 1 275 ? -4.324 -18.281 -10.246 1.00 92.38 275 ILE A C 1
ATOM 2187 O O . ILE A 1 275 ? -3.659 -18.296 -11.279 1.00 92.38 275 ILE A O 1
ATOM 2191 N N . THR A 1 276 ? -4.247 -17.271 -9.376 1.00 94.31 276 THR A N 1
ATOM 2192 C CA . THR A 1 276 ? -3.368 -16.116 -9.600 1.00 94.31 276 THR A CA 1
ATOM 2193 C C . THR A 1 276 ? -1.902 -16.531 -9.641 1.00 94.31 276 THR A C 1
ATOM 2195 O O . THR A 1 276 ? -1.197 -16.135 -10.561 1.00 94.31 276 THR A O 1
ATOM 2198 N N . LEU A 1 277 ? -1.450 -17.381 -8.712 1.00 95.62 277 LEU A N 1
ATOM 2199 C CA . LEU A 1 277 ? -0.082 -17.909 -8.713 1.00 95.62 277 LEU A CA 1
ATOM 2200 C C . LEU A 1 277 ? 0.224 -18.704 -9.985 1.00 95.62 277 LEU A C 1
ATOM 2202 O O . LEU A 1 277 ? 1.300 -18.544 -10.557 1.00 95.62 277 LEU A O 1
ATOM 2206 N N . LEU A 1 278 ? -0.722 -19.522 -10.456 1.00 92.25 278 LEU A N 1
ATOM 2207 C CA . LEU A 1 278 ? -0.586 -20.236 -11.723 1.00 92.25 278 LEU A CA 1
ATOM 2208 C C . LEU A 1 278 ? -0.373 -19.256 -12.884 1.00 92.25 278 LEU A C 1
ATOM 2210 O O . LEU A 1 278 ? 0.573 -19.425 -13.648 1.00 92.25 278 LEU A O 1
ATOM 2214 N N . PHE A 1 279 ? -1.198 -18.214 -13.002 1.00 89.25 279 PHE A N 1
ATOM 2215 C CA . PHE A 1 279 ? -1.029 -17.210 -14.056 1.00 89.25 279 PHE A CA 1
ATOM 2216 C C . PHE A 1 279 ? 0.272 -16.426 -13.923 1.00 89.25 279 PHE A C 1
ATOM 2218 O O . PHE A 1 279 ? 0.936 -16.189 -14.926 1.00 89.25 279 PHE A O 1
ATOM 2225 N N . THR A 1 280 ? 0.683 -16.086 -12.705 1.00 92.06 280 THR A N 1
ATOM 2226 C CA . THR A 1 280 ? 1.982 -15.464 -12.454 1.00 92.06 280 THR A CA 1
ATOM 2227 C C . THR A 1 280 ? 3.133 -16.336 -12.956 1.00 92.06 280 THR A C 1
ATOM 2229 O O . THR A 1 280 ? 4.039 -15.822 -13.607 1.00 92.06 280 THR A O 1
ATOM 2232 N N . ILE A 1 281 ? 3.089 -17.649 -12.710 1.00 91.62 281 ILE A N 1
ATOM 2233 C CA . ILE A 1 281 ? 4.095 -18.593 -13.217 1.00 91.62 281 ILE A CA 1
ATOM 2234 C C . ILE A 1 281 ? 4.058 -18.645 -14.748 1.00 91.62 281 ILE A C 1
ATOM 2236 O O . ILE A 1 281 ? 5.105 -18.540 -15.380 1.00 91.62 281 ILE A O 1
ATOM 2240 N N . LEU A 1 282 ? 2.870 -18.767 -15.350 1.00 88.38 282 LEU A N 1
ATOM 2241 C CA . LEU A 1 282 ? 2.711 -18.842 -16.807 1.00 88.38 282 LEU A CA 1
ATOM 2242 C C . LEU A 1 282 ? 3.242 -17.587 -17.513 1.00 88.38 282 LEU A C 1
ATOM 2244 O O . LEU A 1 282 ? 3.981 -17.701 -18.487 1.00 88.38 282 LEU A O 1
ATOM 2248 N N . ILE A 1 283 ? 2.906 -16.400 -17.003 1.00 87.44 283 ILE A N 1
ATOM 2249 C CA . ILE A 1 283 ? 3.383 -15.121 -17.544 1.00 87.44 283 ILE A CA 1
ATOM 2250 C C . ILE A 1 283 ? 4.888 -14.977 -17.312 1.00 87.44 283 ILE A C 1
ATOM 2252 O O . ILE A 1 283 ? 5.606 -14.586 -18.226 1.00 87.44 283 ILE A O 1
ATOM 2256 N N . GLY A 1 284 ? 5.383 -15.360 -16.129 1.00 88.44 284 GLY A N 1
ATOM 2257 C CA . GLY A 1 284 ? 6.814 -15.378 -15.827 1.00 88.44 284 GLY A CA 1
ATOM 2258 C C . GLY A 1 284 ? 7.605 -16.206 -16.839 1.00 88.44 284 GLY A C 1
ATOM 2259 O O . GLY A 1 284 ? 8.582 -15.711 -17.390 1.00 88.44 284 GLY A O 1
ATOM 2260 N N . VAL A 1 285 ? 7.137 -17.417 -17.156 1.00 86.94 285 VAL A N 1
ATOM 2261 C CA . VAL A 1 285 ? 7.746 -18.275 -18.186 1.00 86.94 285 VAL A CA 1
ATOM 2262 C C . VAL A 1 285 ? 7.638 -17.646 -19.579 1.00 86.94 285 VAL A C 1
ATOM 2264 O O . VAL A 1 285 ? 8.622 -17.632 -20.313 1.00 86.94 285 VAL A O 1
ATOM 2267 N N . ALA A 1 286 ? 6.478 -17.089 -19.947 1.00 84.94 286 ALA A N 1
ATOM 2268 C CA . ALA A 1 286 ? 6.256 -16.484 -21.265 1.00 84.94 286 ALA A CA 1
ATOM 2269 C C . ALA A 1 286 ? 7.172 -15.277 -21.547 1.00 84.94 286 ALA A C 1
ATOM 2271 O O . ALA A 1 286 ? 7.580 -15.052 -22.687 1.00 84.94 286 ALA A O 1
ATOM 2272 N N . VAL A 1 287 ? 7.508 -14.518 -20.504 1.00 83.00 287 VAL A N 1
ATOM 2273 C CA . VAL A 1 287 ? 8.363 -13.325 -20.574 1.00 83.00 287 VAL A CA 1
ATOM 2274 C C . VAL A 1 287 ? 9.863 -13.671 -20.483 1.00 83.00 287 VAL A C 1
ATOM 2276 O O . VAL A 1 287 ? 10.708 -12.799 -20.656 1.00 83.00 287 VAL A O 1
ATOM 2279 N N . GLY A 1 288 ? 10.221 -14.942 -20.267 1.00 80.12 288 GLY A N 1
ATOM 2280 C CA . GLY A 1 288 ? 11.616 -15.379 -20.107 1.00 80.12 288 GLY A CA 1
ATOM 2281 C C . GLY A 1 288 ? 12.163 -15.207 -18.685 1.00 80.12 288 GLY A C 1
ATOM 2282 O O . GLY A 1 288 ? 13.370 -15.245 -18.471 1.00 80.12 288 GLY A O 1
ATOM 2283 N N . GLY A 1 289 ? 11.282 -15.018 -17.703 1.00 79.94 289 GLY A N 1
ATOM 2284 C CA . GLY A 1 289 ? 11.623 -14.895 -16.293 1.00 79.94 289 GLY A CA 1
ATOM 2285 C C . GLY A 1 289 ? 11.792 -16.236 -15.569 1.00 79.94 289 GLY A C 1
ATOM 2286 O O . GLY A 1 289 ? 11.468 -17.310 -16.073 1.00 79.94 289 GLY A O 1
ATOM 2287 N N . ASN A 1 290 ? 12.288 -16.172 -14.331 1.00 82.19 290 ASN A N 1
ATOM 2288 C CA . ASN A 1 290 ? 12.559 -17.341 -13.486 1.00 82.19 290 ASN A CA 1
ATOM 2289 C C . ASN A 1 290 ? 11.477 -17.535 -12.396 1.00 82.19 290 ASN A C 1
ATOM 2291 O O . ASN A 1 290 ? 10.765 -16.599 -12.039 1.00 82.19 290 ASN A O 1
ATOM 2295 N N . HIS A 1 291 ? 11.407 -18.718 -11.770 1.00 84.88 291 HIS A N 1
ATOM 2296 C CA . HIS A 1 291 ? 10.513 -19.032 -10.638 1.00 84.88 291 HIS A CA 1
ATOM 2297 C C . HIS A 1 291 ? 10.640 -18.053 -9.455 1.00 84.88 291 HIS A C 1
ATOM 2299 O O . HIS A 1 291 ? 9.710 -17.908 -8.662 1.00 84.88 291 HIS A O 1
ATOM 2305 N N . ARG A 1 292 ? 11.770 -17.339 -9.358 1.00 89.69 292 ARG A N 1
ATOM 2306 C CA . ARG A 1 292 ? 12.027 -16.269 -8.381 1.00 89.69 292 ARG A CA 1
ATOM 2307 C C . ARG A 1 292 ? 11.069 -15.071 -8.499 1.00 89.69 292 ARG A C 1
ATOM 2309 O O . ARG A 1 292 ? 10.952 -14.318 -7.542 1.00 89.69 292 ARG A O 1
ATOM 2316 N N . ILE A 1 293 ? 10.336 -14.932 -9.606 1.00 92.19 293 ILE A N 1
ATOM 2317 C CA . ILE A 1 293 ? 9.265 -13.932 -9.763 1.00 92.19 293 ILE A CA 1
ATOM 2318 C C . ILE A 1 293 ? 8.107 -14.183 -8.781 1.00 92.19 293 ILE A C 1
ATOM 2320 O O . ILE A 1 293 ? 7.488 -13.246 -8.283 1.00 92.19 293 ILE A O 1
ATOM 2324 N N . VAL A 1 294 ? 7.817 -15.446 -8.460 1.00 93.31 294 VAL A N 1
ATOM 2325 C CA . VAL A 1 294 ? 6.677 -15.815 -7.607 1.00 93.31 294 VAL A CA 1
ATOM 2326 C C . VAL A 1 294 ? 6.757 -15.202 -6.201 1.00 93.31 294 VAL A C 1
ATOM 2328 O O . VAL A 1 294 ? 5.789 -14.555 -5.805 1.00 93.31 294 VAL A O 1
ATOM 2331 N N . PRO A 1 295 ? 7.854 -15.345 -5.429 1.00 93.88 295 PRO A N 1
ATOM 2332 C CA . PRO A 1 295 ? 7.943 -14.730 -4.102 1.00 93.88 295 PRO A CA 1
ATOM 2333 C C . PRO A 1 295 ? 7.905 -13.193 -4.124 1.00 93.88 295 PRO A C 1
ATOM 2335 O O . PRO A 1 295 ? 7.421 -12.605 -3.160 1.00 93.88 295 PRO A O 1
ATOM 2338 N N . LEU A 1 296 ? 8.345 -12.545 -5.212 1.00 95.00 296 LEU A N 1
ATOM 2339 C CA . LEU A 1 296 ? 8.241 -11.087 -5.395 1.00 95.00 296 LEU A CA 1
ATOM 2340 C C . LEU A 1 296 ? 6.788 -10.628 -5.572 1.00 95.00 296 LEU A C 1
ATOM 2342 O O . LEU A 1 296 ? 6.393 -9.589 -5.046 1.00 95.00 296 LEU A O 1
ATOM 2346 N N . LEU A 1 297 ? 5.981 -11.420 -6.282 1.00 96.31 297 LEU A N 1
ATOM 2347 C CA . LEU A 1 297 ? 4.581 -11.103 -6.567 1.00 96.31 297 LEU A CA 1
ATOM 2348 C C . LEU A 1 297 ? 3.598 -11.638 -5.527 1.00 96.31 297 LEU A C 1
ATOM 2350 O O . LEU A 1 297 ? 2.496 -11.110 -5.414 1.00 96.31 297 LEU A O 1
ATOM 2354 N N . LEU A 1 298 ? 3.970 -12.634 -4.725 1.00 97.50 298 LEU A N 1
ATOM 2355 C CA . LEU A 1 298 ? 3.135 -13.133 -3.634 1.00 97.50 298 LEU A CA 1
ATOM 2356 C C . LEU A 1 298 ? 2.586 -12.028 -2.701 1.00 97.50 298 LEU A C 1
ATOM 2358 O O . LEU A 1 298 ? 1.373 -12.028 -2.481 1.00 97.50 298 LEU A O 1
ATOM 2362 N N . PRO A 1 299 ? 3.382 -11.068 -2.182 1.00 97.50 299 PRO A N 1
ATOM 2363 C CA . PRO A 1 299 ? 2.840 -9.994 -1.350 1.00 97.50 299 PRO A CA 1
ATOM 2364 C C . PRO A 1 299 ? 1.860 -9.113 -2.129 1.00 97.50 299 PRO A C 1
ATOM 2366 O O . PRO A 1 299 ? 0.811 -8.767 -1.599 1.00 97.50 299 PRO A O 1
ATOM 2369 N N . VAL A 1 300 ? 2.144 -8.824 -3.405 1.00 97.88 300 VAL A N 1
ATOM 2370 C CA . VAL A 1 300 ? 1.258 -8.056 -4.293 1.00 97.88 300 VAL A CA 1
ATOM 2371 C C . VAL A 1 300 ? -0.093 -8.759 -4.438 1.00 97.88 300 VAL A C 1
ATOM 2373 O O . VAL A 1 300 ? -1.141 -8.148 -4.225 1.00 97.88 300 VAL A O 1
ATOM 2376 N N . ILE A 1 301 ? -0.078 -10.063 -4.730 1.00 98.25 301 ILE A N 1
ATOM 2377 C CA . ILE A 1 301 ? -1.282 -10.893 -4.855 1.00 98.25 301 ILE A CA 1
ATOM 2378 C C . ILE A 1 301 ? -2.087 -10.870 -3.552 1.00 98.25 301 ILE A C 1
ATOM 2380 O O . ILE A 1 301 ? -3.302 -10.661 -3.578 1.00 98.25 301 ILE A O 1
ATOM 2384 N N . LEU A 1 302 ? -1.422 -11.049 -2.407 1.00 98.31 302 LEU A N 1
ATOM 2385 C CA . LEU A 1 302 ? -2.072 -11.026 -1.098 1.00 98.31 302 LEU A CA 1
ATOM 2386 C C . LEU A 1 302 ? -2.678 -9.657 -0.778 1.00 98.31 302 LEU A C 1
ATOM 2388 O O . LEU A 1 302 ? -3.786 -9.616 -0.249 1.00 98.31 302 LEU A O 1
ATOM 2392 N N . THR A 1 303 ? -2.018 -8.548 -1.122 1.00 98.19 303 THR A N 1
ATOM 2393 C CA . THR A 1 303 ? -2.565 -7.198 -0.921 1.00 98.19 303 THR A CA 1
ATOM 2394 C C . THR A 1 303 ? -3.780 -6.939 -1.811 1.00 98.19 303 THR A C 1
ATOM 2396 O O . THR A 1 303 ? -4.776 -6.400 -1.329 1.00 98.19 303 THR A O 1
ATOM 2399 N N . PHE A 1 304 ? -3.770 -7.360 -3.081 1.00 98.00 304 PHE A N 1
ATOM 2400 C CA . PHE A 1 304 ? -4.955 -7.255 -3.945 1.00 98.00 304 PHE A CA 1
ATOM 2401 C C . PHE A 1 304 ? -6.122 -8.099 -3.419 1.00 98.00 304 PHE A C 1
ATOM 2403 O O . PHE A 1 304 ? -7.256 -7.620 -3.369 1.00 98.00 304 PHE A O 1
ATOM 2410 N N . LEU A 1 305 ? -5.865 -9.335 -2.981 1.00 98.19 305 LEU A N 1
ATOM 2411 C CA . LEU A 1 305 ? -6.896 -10.205 -2.410 1.00 98.19 305 LEU A CA 1
ATOM 2412 C C . LEU A 1 305 ? -7.432 -9.663 -1.077 1.00 98.19 305 LEU A C 1
ATOM 2414 O O . LEU A 1 305 ? -8.646 -9.678 -0.866 1.00 98.19 305 LEU A O 1
ATOM 2418 N N . SER A 1 306 ? -6.568 -9.158 -0.191 1.00 98.19 306 SER A N 1
ATOM 2419 C CA . SER A 1 306 ? -6.971 -8.635 1.120 1.00 98.19 306 SER A CA 1
ATOM 2420 C C . SER A 1 306 ? -7.784 -7.351 0.998 1.00 98.19 306 SER A C 1
ATOM 2422 O O . SER A 1 306 ? -8.836 -7.226 1.622 1.00 98.19 306 SER A O 1
ATOM 2424 N N . THR A 1 307 ? -7.349 -6.415 0.153 1.00 97.44 307 THR A N 1
ATOM 2425 C CA . THR A 1 307 ? -8.063 -5.154 -0.093 1.00 97.44 307 THR A CA 1
ATOM 2426 C C . THR A 1 307 ? -9.390 -5.396 -0.806 1.00 97.44 307 THR A C 1
ATOM 2428 O O . THR A 1 307 ? -10.390 -4.778 -0.443 1.00 97.44 307 THR A O 1
ATOM 2431 N N . SER A 1 308 ? -9.448 -6.359 -1.732 1.00 96.81 308 SER A N 1
ATOM 2432 C CA . SER A 1 308 ? -10.698 -6.767 -2.385 1.00 96.81 308 SER A CA 1
ATOM 2433 C C . SER A 1 308 ? -11.673 -7.437 -1.412 1.00 96.81 308 SER A C 1
ATOM 2435 O O . SER A 1 308 ? -12.874 -7.162 -1.449 1.00 96.81 308 SER A O 1
ATOM 2437 N N . PHE A 1 309 ? -11.169 -8.265 -0.491 1.00 96.62 309 PHE A N 1
ATOM 2438 C CA . PHE A 1 309 ? -11.960 -8.807 0.616 1.00 96.62 309 PHE A CA 1
ATOM 2439 C C . PHE A 1 309 ? -12.505 -7.696 1.512 1.00 96.62 309 PHE A C 1
ATOM 2441 O O . PHE A 1 309 ? -13.713 -7.636 1.740 1.00 96.62 309 PHE A O 1
ATOM 2448 N N . LEU A 1 310 ? -11.646 -6.785 1.976 1.00 95.75 310 LEU A N 1
ATOM 2449 C CA . LEU A 1 310 ? -12.063 -5.667 2.818 1.00 95.75 310 LEU A CA 1
ATOM 2450 C C . LEU A 1 310 ? -13.126 -4.815 2.109 1.00 95.75 310 LEU A C 1
ATOM 2452 O O . LEU A 1 310 ? -14.151 -4.499 2.710 1.00 95.75 310 LEU A O 1
ATOM 2456 N N . ALA A 1 311 ? -12.946 -4.516 0.820 1.00 95.44 311 ALA A N 1
ATOM 2457 C CA . ALA A 1 311 ? -13.932 -3.800 0.015 1.00 95.44 311 ALA A CA 1
ATOM 2458 C C . ALA A 1 311 ? -15.294 -4.511 -0.004 1.00 95.44 311 ALA A C 1
ATOM 2460 O O . ALA A 1 311 ? -16.322 -3.863 0.193 1.00 95.44 311 ALA A O 1
ATOM 2461 N N . ALA A 1 312 ? -15.314 -5.837 -0.170 1.00 94.06 312 ALA A N 1
ATOM 2462 C CA . ALA A 1 312 ? -16.541 -6.637 -0.155 1.00 94.06 312 ALA A CA 1
ATOM 2463 C C . ALA A 1 312 ? -17.249 -6.644 1.206 1.00 94.06 312 ALA A C 1
ATOM 2465 O O . ALA A 1 312 ? -18.481 -6.643 1.271 1.00 94.06 312 ALA A O 1
ATOM 2466 N N . VAL A 1 313 ? -16.490 -6.627 2.304 1.00 93.19 313 VAL A N 1
ATOM 2467 C CA . VAL A 1 313 ? -17.059 -6.574 3.658 1.00 93.19 313 VAL A CA 1
ATOM 2468 C C . VAL A 1 313 ? -17.561 -5.165 4.007 1.00 93.19 313 VAL A C 1
ATOM 2470 O O . VAL A 1 313 ? -18.590 -5.011 4.675 1.00 93.19 313 VAL A O 1
ATOM 2473 N N . LEU A 1 314 ? -16.915 -4.117 3.499 1.00 92.44 314 LEU A N 1
ATOM 2474 C CA . LEU A 1 314 ? -17.340 -2.735 3.726 1.00 92.44 314 LEU A CA 1
ATOM 2475 C C . LEU A 1 314 ? -18.554 -2.345 2.869 1.00 92.44 314 LEU A C 1
ATOM 2477 O O . LEU A 1 314 ? -19.522 -1.795 3.402 1.00 92.44 314 LEU A O 1
ATOM 2481 N N . ALA A 1 315 ? -18.534 -2.662 1.574 1.00 91.94 315 ALA A N 1
ATOM 2482 C CA . ALA A 1 315 ? -19.563 -2.277 0.609 1.00 91.94 315 ALA A CA 1
ATOM 2483 C C . ALA A 1 315 ? -20.940 -2.843 0.959 1.00 91.94 315 ALA A C 1
ATOM 2485 O O . ALA A 1 315 ? -21.048 -3.994 1.366 1.00 91.94 315 ALA A O 1
ATOM 2486 N N . ARG A 1 316 ? -22.016 -2.075 0.765 1.00 88.50 316 ARG A N 1
ATOM 2487 C CA . ARG A 1 316 ? -23.405 -2.529 0.989 1.00 88.50 316 ARG A CA 1
ATOM 2488 C C . ARG A 1 316 ? -24.096 -3.019 -0.278 1.00 88.50 316 ARG A C 1
ATOM 2490 O O . ARG A 1 316 ? -25.107 -3.706 -0.190 1.00 88.50 316 ARG A O 1
ATOM 2497 N N . SER A 1 317 ? -23.560 -2.672 -1.444 1.00 88.69 317 SER A N 1
ATOM 2498 C CA . SER A 1 317 ? -24.090 -3.051 -2.754 1.00 88.69 317 SER A CA 1
ATOM 2499 C C . SER A 1 317 ? -22.958 -3.275 -3.756 1.00 88.69 317 SER A C 1
ATOM 2501 O O . SER A 1 317 ? -21.831 -2.836 -3.526 1.00 88.69 317 SER A O 1
ATOM 2503 N N . PHE A 1 318 ? -23.264 -3.889 -4.904 1.00 90.19 318 PHE A N 1
ATOM 2504 C CA . PHE A 1 318 ? -22.307 -4.016 -6.010 1.00 90.19 318 PHE A CA 1
ATOM 2505 C C . PHE A 1 318 ? -21.793 -2.658 -6.507 1.00 90.19 318 PHE A C 1
ATOM 2507 O O . PHE A 1 318 ? -20.609 -2.534 -6.792 1.00 90.19 318 PHE A O 1
ATOM 2514 N N . LYS A 1 319 ? -22.640 -1.619 -6.538 1.00 90.88 319 LYS A N 1
ATOM 2515 C CA . LYS A 1 319 ? -22.224 -0.268 -6.949 1.00 90.88 319 LYS A CA 1
ATOM 2516 C C . LYS A 1 319 ? -21.179 0.320 -5.996 1.00 90.88 319 LYS A C 1
ATOM 2518 O O . LYS A 1 319 ? -20.178 0.870 -6.447 1.00 90.88 319 LYS A O 1
ATOM 2523 N N . GLU A 1 320 ? -21.403 0.192 -4.687 1.00 91.31 320 GLU A N 1
ATOM 2524 C CA . GLU A 1 320 ? -20.426 0.627 -3.680 1.00 91.31 320 GLU A CA 1
ATOM 2525 C C . GLU A 1 320 ? -19.148 -0.211 -3.745 1.00 91.31 320 GLU A C 1
ATOM 2527 O O . GLU A 1 320 ? -18.058 0.341 -3.645 1.00 91.31 320 GLU A O 1
ATOM 2532 N N . LEU A 1 321 ? -19.271 -1.524 -3.964 1.00 93.44 321 LEU A N 1
ATOM 2533 C CA . LEU A 1 321 ? -18.123 -2.411 -4.114 1.00 93.44 321 LEU A CA 1
ATOM 2534 C C . LEU A 1 321 ? -17.246 -1.989 -5.285 1.00 93.44 321 LEU A C 1
ATOM 2536 O O . LEU A 1 321 ? -16.048 -1.823 -5.099 1.00 93.44 321 LEU A O 1
ATOM 2540 N N . THR A 1 322 ? -17.832 -1.771 -6.463 1.00 93.19 322 THR A N 1
ATOM 2541 C CA . THR A 1 322 ? -17.085 -1.319 -7.639 1.00 93.19 322 THR A CA 1
ATOM 2542 C C . THR A 1 322 ? -16.377 0.003 -7.364 1.00 93.19 322 THR A C 1
ATOM 2544 O O . THR A 1 322 ? -15.204 0.127 -7.693 1.00 93.19 322 THR A O 1
ATOM 2547 N N . PHE A 1 323 ? -17.035 0.964 -6.706 1.00 94.31 323 PHE A N 1
ATOM 2548 C CA . PHE A 1 323 ? -16.400 2.236 -6.350 1.00 94.31 323 PHE A CA 1
ATOM 2549 C C . PHE A 1 323 ? -15.189 2.047 -5.423 1.00 94.31 323 PHE A C 1
ATOM 2551 O O . PHE A 1 323 ? -14.114 2.579 -5.697 1.00 94.31 323 PHE A O 1
ATOM 2558 N N . ILE A 1 324 ? -15.338 1.258 -4.353 1.00 94.62 324 ILE A N 1
ATOM 2559 C CA . ILE A 1 324 ? -14.250 1.002 -3.397 1.00 94.62 324 ILE A CA 1
ATOM 2560 C C . ILE A 1 324 ? -13.115 0.217 -4.064 1.00 94.62 324 ILE A C 1
ATOM 2562 O O . ILE A 1 324 ? -11.950 0.551 -3.862 1.00 94.62 324 ILE A O 1
ATOM 2566 N N . LEU A 1 325 ? -13.436 -0.798 -4.871 1.00 94.94 325 LEU A N 1
ATOM 2567 C CA . LEU A 1 325 ? -12.441 -1.589 -5.593 1.00 94.94 325 LEU A CA 1
ATOM 2568 C C . LEU A 1 325 ? -11.642 -0.730 -6.561 1.00 94.94 325 LEU A C 1
ATOM 2570 O O . LEU A 1 325 ? -10.425 -0.833 -6.542 1.00 94.94 325 LEU A O 1
ATOM 2574 N N . VAL A 1 326 ? -12.300 0.122 -7.357 1.00 94.31 326 VAL A N 1
ATOM 2575 C CA . VAL A 1 326 ? -11.616 1.026 -8.294 1.00 94.31 326 VAL A CA 1
ATOM 2576 C C . VAL A 1 326 ? -10.683 1.968 -7.539 1.00 94.31 326 VAL A C 1
ATOM 2578 O O . VAL A 1 326 ? -9.529 2.114 -7.927 1.00 94.31 326 VAL A O 1
ATOM 2581 N N . PHE A 1 327 ? -11.141 2.564 -6.434 1.00 95.00 327 PHE A N 1
ATOM 2582 C CA . PHE A 1 327 ? -10.297 3.430 -5.611 1.00 95.00 327 PHE A CA 1
ATOM 2583 C C . PHE A 1 327 ? -9.062 2.683 -5.080 1.00 95.00 327 PHE A C 1
ATOM 2585 O O . PHE A 1 327 ? -7.933 3.097 -5.338 1.00 95.00 327 PHE A O 1
ATOM 2592 N N . LEU A 1 328 ? -9.262 1.545 -4.405 1.00 94.81 328 LEU A N 1
ATOM 2593 C CA . LEU A 1 328 ? -8.166 0.757 -3.833 1.00 94.81 328 LEU A CA 1
ATOM 2594 C C . LEU A 1 328 ? -7.223 0.212 -4.912 1.00 94.81 328 LEU A C 1
ATOM 2596 O O . LEU A 1 328 ? -6.009 0.214 -4.718 1.00 94.81 328 LEU A O 1
ATOM 2600 N N . SER A 1 329 ? -7.754 -0.224 -6.057 1.00 92.38 329 SER A N 1
ATOM 2601 C CA . SER A 1 329 ? -6.946 -0.771 -7.143 1.00 92.38 329 SER A CA 1
ATOM 2602 C C . SER A 1 329 ? -6.134 0.293 -7.854 1.00 92.38 329 SER A C 1
ATOM 2604 O O . SER A 1 329 ? -4.993 0.017 -8.203 1.00 92.38 329 SER A O 1
ATOM 2606 N N . VAL A 1 330 ? -6.684 1.492 -8.071 1.00 93.31 330 VAL A N 1
ATOM 2607 C CA . VAL A 1 330 ? -5.938 2.605 -8.675 1.00 93.31 330 VAL A CA 1
ATOM 2608 C C . VAL A 1 330 ? -4.816 3.042 -7.739 1.00 93.31 330 VAL A C 1
ATOM 2610 O O . VAL A 1 330 ? -3.681 3.168 -8.190 1.00 93.31 330 VAL A O 1
ATOM 2613 N N . SER A 1 331 ? -5.083 3.186 -6.437 1.00 92.44 331 SER A N 1
ATOM 2614 C CA . SER A 1 331 ? -4.043 3.522 -5.456 1.00 92.44 331 SER A CA 1
ATOM 2615 C C . SER A 1 331 ? -2.944 2.458 -5.383 1.00 92.44 331 SER A C 1
ATOM 2617 O O . SER A 1 331 ? -1.763 2.795 -5.441 1.00 92.44 331 SER A O 1
ATOM 2619 N N . LEU A 1 332 ? -3.310 1.173 -5.309 1.00 94.75 332 LEU A N 1
ATOM 2620 C CA . LEU A 1 332 ? -2.341 0.076 -5.241 1.00 94.75 332 LEU A CA 1
ATOM 2621 C C . LEU A 1 332 ? -1.558 -0.080 -6.550 1.00 94.75 332 LEU A C 1
ATOM 2623 O O . LEU A 1 332 ? -0.346 -0.268 -6.519 1.00 94.75 332 LEU A O 1
ATOM 2627 N N . SER A 1 333 ? -2.222 0.051 -7.700 1.00 92.50 333 SER A N 1
ATOM 2628 C CA . SER A 1 333 ? -1.548 0.015 -9.002 1.00 92.50 333 SER A CA 1
ATOM 2629 C C . SER A 1 333 ? -0.604 1.200 -9.159 1.00 92.50 333 SER A C 1
ATOM 2631 O O . SER A 1 333 ? 0.498 1.011 -9.647 1.00 92.50 333 SER A O 1
ATOM 2633 N N . GLY A 1 334 ? -0.981 2.394 -8.688 1.00 91.56 334 GLY A N 1
ATOM 2634 C CA . GLY A 1 334 ? -0.100 3.562 -8.662 1.00 91.56 334 GLY A CA 1
ATOM 2635 C C . GLY A 1 334 ? 1.160 3.327 -7.828 1.00 91.56 334 GLY A C 1
ATOM 2636 O O . GLY A 1 334 ? 2.257 3.591 -8.308 1.00 91.56 334 GLY A O 1
ATOM 2637 N N . TYR A 1 335 ? 1.018 2.754 -6.627 1.00 92.50 335 TYR A N 1
ATOM 2638 C CA . TYR A 1 335 ? 2.154 2.371 -5.777 1.00 92.50 335 TYR A CA 1
ATOM 2639 C C . TYR A 1 335 ? 3.091 1.359 -6.455 1.00 92.50 335 TYR A C 1
ATOM 2641 O O . TYR A 1 335 ? 4.305 1.464 -6.319 1.00 92.50 335 TYR A O 1
ATOM 2649 N N . LEU A 1 336 ? 2.547 0.395 -7.200 1.00 94.25 336 LEU A N 1
ATOM 2650 C CA . LEU A 1 336 ? 3.351 -0.622 -7.880 1.00 94.25 336 LEU A CA 1
ATOM 2651 C C . LEU A 1 336 ? 3.970 -0.117 -9.185 1.00 94.25 336 LEU A C 1
ATOM 2653 O O . LEU A 1 336 ? 5.073 -0.519 -9.529 1.00 94.25 336 LEU A O 1
ATOM 2657 N N . PHE A 1 337 ? 3.263 0.734 -9.919 1.00 91.00 337 PHE A N 1
ATOM 2658 C CA . PHE A 1 337 ? 3.636 1.153 -11.264 1.00 91.00 337 PHE A CA 1
ATOM 2659 C C . PHE A 1 337 ? 4.582 2.349 -11.261 1.00 91.00 337 PHE A C 1
ATOM 2661 O O . PHE A 1 337 ? 5.576 2.348 -11.981 1.00 91.00 337 PHE A O 1
ATOM 2668 N N . LEU A 1 338 ? 4.284 3.369 -10.452 1.00 88.06 338 LEU A N 1
ATOM 2669 C CA . LEU A 1 338 ? 4.994 4.644 -10.506 1.00 88.06 338 LEU A CA 1
ATOM 2670 C C . LEU A 1 338 ? 6.494 4.509 -10.182 1.00 88.06 338 LEU A C 1
ATOM 2672 O O . LEU A 1 338 ? 7.289 5.043 -10.952 1.00 88.06 338 LEU A O 1
ATOM 2676 N N . PRO A 1 339 ? 6.925 3.755 -9.147 1.00 89.06 339 PRO A N 1
ATOM 2677 C CA . PRO A 1 339 ? 8.352 3.534 -8.904 1.00 89.06 339 PRO A CA 1
ATOM 2678 C C . PRO A 1 339 ? 9.027 2.743 -10.031 1.00 89.06 339 PRO A C 1
ATOM 2680 O O . PRO A 1 339 ? 10.192 2.974 -10.338 1.00 89.06 339 PRO A O 1
ATOM 2683 N N . THR A 1 340 ? 8.298 1.833 -10.680 1.00 90.06 340 THR A N 1
ATOM 2684 C CA . THR A 1 340 ? 8.842 0.931 -11.705 1.00 90.06 340 THR A CA 1
ATOM 2685 C C . THR A 1 340 ? 9.201 1.633 -13.013 1.00 90.06 340 THR A C 1
ATOM 2687 O O . THR A 1 340 ? 10.033 1.137 -13.770 1.00 90.06 340 THR A O 1
ATOM 2690 N N . ILE A 1 341 ? 8.666 2.830 -13.258 1.00 85.69 341 ILE A N 1
ATOM 2691 C CA . ILE A 1 341 ? 9.111 3.689 -14.368 1.00 85.69 341 ILE A CA 1
ATOM 2692 C C . ILE A 1 341 ? 10.585 4.098 -14.195 1.00 85.69 341 ILE A C 1
ATOM 2694 O O . ILE A 1 341 ? 11.274 4.327 -15.183 1.00 85.69 341 ILE A O 1
ATOM 2698 N N . PHE A 1 342 ? 11.082 4.154 -12.956 1.00 83.19 342 PHE A N 1
ATOM 2699 C CA . PHE A 1 342 ? 12.435 4.608 -12.623 1.00 83.19 342 PHE A CA 1
ATOM 2700 C C . PHE A 1 342 ? 13.439 3.463 -12.428 1.00 83.19 342 PHE A C 1
ATOM 2702 O O . PHE A 1 342 ? 14.522 3.694 -11.883 1.00 83.19 342 PHE A O 1
ATOM 2709 N N . VAL A 1 343 ? 13.096 2.237 -12.845 1.00 83.44 343 VAL A N 1
ATOM 2710 C CA . VAL A 1 343 ? 14.047 1.111 -12.895 1.00 83.44 343 VAL A CA 1
ATOM 2711 C C . VAL A 1 343 ? 15.264 1.531 -13.717 1.00 83.44 343 VAL A C 1
ATOM 2713 O O . VAL A 1 343 ? 15.112 2.163 -14.759 1.00 83.44 343 VAL A O 1
ATOM 2716 N N . ASN A 1 344 ? 16.465 1.235 -13.218 1.00 75.88 344 ASN A N 1
ATOM 2717 C CA . ASN A 1 344 ? 17.752 1.646 -13.798 1.00 75.88 344 ASN A CA 1
ATOM 2718 C C . ASN A 1 344 ? 18.008 3.169 -13.846 1.00 75.88 344 ASN A C 1
ATOM 2720 O O . ASN A 1 344 ? 19.046 3.601 -14.342 1.00 75.88 344 ASN A O 1
ATOM 2724 N N . VAL A 1 345 ? 17.102 3.995 -13.306 1.00 73.69 345 VAL A N 1
ATOM 2725 C CA . VAL A 1 345 ? 17.237 5.464 -13.274 1.00 73.69 345 VAL A CA 1
ATOM 2726 C C . VAL A 1 345 ? 17.474 5.973 -11.854 1.00 73.69 345 VAL A C 1
ATOM 2728 O O . VAL A 1 345 ? 18.350 6.809 -11.636 1.00 73.69 345 VAL A O 1
ATOM 2731 N N . HIS A 1 346 ? 16.694 5.492 -10.881 1.00 74.50 346 HIS A N 1
ATOM 2732 C CA . HIS A 1 346 ? 16.745 5.968 -9.498 1.00 74.50 346 HIS A CA 1
ATOM 2733 C C . HIS A 1 346 ? 16.445 4.835 -8.509 1.00 74.50 346 HIS A C 1
ATOM 2735 O O . HIS A 1 346 ? 15.533 4.036 -8.722 1.00 74.50 346 HIS A O 1
ATOM 2741 N N . GLY A 1 347 ? 17.120 4.838 -7.351 1.00 75.38 347 GLY A N 1
ATOM 2742 C CA . GLY A 1 347 ? 16.847 3.908 -6.239 1.00 75.38 347 GLY A CA 1
ATOM 2743 C C . GLY A 1 347 ? 15.438 4.003 -5.625 1.00 75.38 347 GLY A C 1
ATOM 2744 O O . GLY A 1 347 ? 15.043 3.143 -4.847 1.00 75.38 347 GLY A O 1
ATOM 2745 N N . VAL A 1 348 ? 14.633 5.008 -6.000 1.00 78.75 348 VAL A N 1
ATOM 2746 C CA . VAL A 1 348 ? 13.205 5.087 -5.636 1.00 78.75 348 VAL A CA 1
ATOM 2747 C C . VAL A 1 348 ? 12.429 3.914 -6.241 1.00 78.75 348 VAL A C 1
ATOM 2749 O O . VAL A 1 348 ? 11.416 3.500 -5.682 1.00 78.75 348 VAL A O 1
ATOM 2752 N N . SER A 1 349 ? 12.917 3.325 -7.336 1.00 86.44 349 SER A N 1
ATOM 2753 C CA . SER A 1 349 ? 12.294 2.160 -7.964 1.00 86.44 349 SER A CA 1
ATOM 2754 C C . SER A 1 349 ? 12.198 0.949 -7.031 1.00 86.44 349 SER A C 1
ATOM 2756 O O . SER A 1 349 ? 11.174 0.265 -7.063 1.00 86.44 349 SER A O 1
ATOM 2758 N N . THR A 1 350 ? 13.157 0.743 -6.119 1.00 87.06 350 THR A N 1
ATOM 2759 C CA . THR A 1 350 ? 13.174 -0.368 -5.144 1.00 87.06 350 THR A CA 1
ATOM 2760 C C . THR A 1 350 ? 11.961 -0.364 -4.200 1.00 87.06 350 THR A C 1
ATOM 2762 O O . THR A 1 350 ? 11.649 -1.380 -3.588 1.00 87.06 350 THR A O 1
ATOM 2765 N N . ILE A 1 351 ? 11.216 0.745 -4.107 1.00 89.06 351 ILE A N 1
ATOM 2766 C CA . ILE A 1 351 ? 9.950 0.833 -3.358 1.00 89.06 351 ILE A CA 1
ATOM 2767 C C . ILE A 1 351 ? 8.896 -0.151 -3.872 1.00 89.06 351 ILE A C 1
ATOM 2769 O O . ILE A 1 351 ? 8.088 -0.637 -3.079 1.00 89.06 351 ILE A O 1
ATOM 2773 N N . SER A 1 352 ? 8.894 -0.451 -5.173 1.00 93.50 352 SER A N 1
ATOM 2774 C CA . SER A 1 352 ? 7.939 -1.380 -5.772 1.00 93.50 352 SER A CA 1
ATOM 2775 C C . SER A 1 352 ? 8.559 -2.765 -5.978 1.00 93.50 352 SER A C 1
ATOM 2777 O O . SER A 1 352 ? 9.590 -2.876 -6.646 1.00 93.50 352 SER A O 1
ATOM 2779 N N . PRO A 1 353 ? 7.894 -3.854 -5.544 1.00 94.75 353 PRO A N 1
ATOM 2780 C CA . PRO A 1 353 ? 8.280 -5.211 -5.933 1.00 94.75 353 PRO A CA 1
ATOM 2781 C C . PRO A 1 353 ? 8.286 -5.438 -7.446 1.00 94.75 353 PRO A C 1
ATOM 2783 O O . PRO A 1 353 ? 8.993 -6.322 -7.921 1.00 94.75 353 PRO A O 1
ATOM 2786 N N . MET A 1 354 ? 7.504 -4.663 -8.210 1.00 94.31 354 MET A N 1
ATOM 2787 C CA . MET A 1 354 ? 7.470 -4.779 -9.671 1.00 94.31 354 MET A CA 1
ATOM 2788 C C . MET A 1 354 ? 8.786 -4.348 -10.307 1.00 94.31 354 MET A C 1
ATOM 2790 O O . MET A 1 354 ? 9.190 -4.941 -11.302 1.00 94.31 354 MET A O 1
ATOM 2794 N N . SER A 1 355 ? 9.492 -3.394 -9.703 1.00 92.19 355 SER A N 1
ATOM 2795 C CA . SER A 1 355 ? 10.820 -2.977 -10.155 1.00 92.19 355 SER A CA 1
ATOM 2796 C C . SER A 1 355 ? 11.813 -4.133 -10.070 1.00 92.19 355 SER A C 1
ATOM 2798 O O . SER A 1 355 ? 12.477 -4.444 -11.050 1.00 92.19 355 SER A O 1
ATOM 2800 N N . LEU A 1 356 ? 11.794 -4.868 -8.953 1.00 92.62 356 LEU A N 1
ATOM 2801 C CA . LEU A 1 356 ? 12.623 -6.061 -8.767 1.00 92.62 356 LEU A CA 1
ATOM 2802 C C . LEU A 1 356 ? 12.255 -7.188 -9.747 1.00 92.62 356 LEU A C 1
ATOM 2804 O O . LEU A 1 356 ? 13.111 -7.969 -10.152 1.00 92.62 356 LEU A O 1
ATOM 2808 N N . VAL A 1 357 ? 10.980 -7.302 -10.141 1.00 93.50 357 VAL A N 1
ATOM 2809 C CA . VAL A 1 357 ? 10.561 -8.256 -11.186 1.00 93.50 357 VAL A CA 1
ATOM 2810 C C . VAL A 1 357 ? 11.166 -7.880 -12.538 1.00 93.50 357 VAL A C 1
ATOM 2812 O O . VAL A 1 357 ? 11.619 -8.773 -13.251 1.00 93.50 357 VAL A O 1
ATOM 2815 N N . VAL A 1 358 ? 11.188 -6.590 -12.884 1.00 90.38 358 VAL A N 1
ATOM 2816 C CA . VAL A 1 358 ? 11.811 -6.101 -14.124 1.00 90.38 358 VAL A CA 1
ATOM 2817 C C . VAL A 1 358 ? 13.318 -6.361 -14.104 1.00 90.38 358 VAL A C 1
ATOM 2819 O O . VAL A 1 358 ? 13.814 -7.009 -15.020 1.00 90.38 358 VAL A O 1
ATOM 2822 N N . GLU A 1 359 ? 14.012 -5.977 -13.032 1.00 89.12 359 GLU A N 1
ATOM 2823 C CA . GLU A 1 359 ? 15.451 -6.230 -12.844 1.00 89.12 359 GLU A CA 1
ATOM 2824 C C . GLU A 1 359 ? 15.789 -7.726 -12.980 1.00 89.12 359 GLU A C 1
ATOM 2826 O O . GLU A 1 359 ? 16.713 -8.119 -13.692 1.00 89.12 359 GLU A O 1
ATOM 2831 N N . LEU A 1 360 ? 14.980 -8.603 -12.376 1.00 90.75 360 LEU A N 1
ATOM 2832 C CA . LEU A 1 360 ? 15.168 -10.051 -12.473 1.00 90.75 360 LEU A CA 1
ATOM 2833 C C . LEU A 1 360 ? 15.001 -10.589 -13.904 1.00 90.75 360 LEU A C 1
ATOM 2835 O O . LEU A 1 360 ? 15.663 -11.562 -14.267 1.00 90.75 360 LEU A O 1
ATOM 2839 N N . ILE A 1 361 ? 14.101 -10.004 -14.699 1.00 88.25 361 ILE A N 1
ATOM 2840 C CA . ILE A 1 361 ? 13.903 -10.356 -16.117 1.00 88.25 361 ILE A CA 1
ATOM 2841 C C . ILE A 1 361 ? 15.068 -9.836 -16.972 1.00 88.25 361 ILE A C 1
ATOM 2843 O O . ILE A 1 361 ? 15.413 -10.457 -17.976 1.00 88.25 361 ILE A O 1
ATOM 2847 N N . GLU A 1 362 ? 15.692 -8.730 -16.573 1.00 85.12 362 GLU A N 1
ATOM 2848 C CA . GLU A 1 362 ? 16.884 -8.165 -17.219 1.00 85.12 362 GLU A CA 1
ATOM 2849 C C . GLU A 1 362 ? 18.175 -8.928 -16.879 1.00 85.12 362 GLU A C 1
ATOM 2851 O O . GLU A 1 362 ? 19.187 -8.751 -17.550 1.00 85.12 362 GLU A O 1
ATOM 2856 N N . GLY A 1 363 ? 18.117 -9.856 -15.920 1.00 84.25 363 GLY A N 1
ATOM 2857 C CA . GLY A 1 363 ? 19.238 -10.714 -15.532 1.00 84.25 363 GLY A CA 1
ATOM 2858 C C . GLY A 1 363 ? 19.984 -10.240 -14.284 1.00 84.25 363 GLY A C 1
ATOM 2859 O O . GLY A 1 363 ? 20.981 -10.861 -13.904 1.00 84.25 363 GLY A O 1
ATOM 2860 N N . GLU A 1 364 ? 19.485 -9.201 -13.614 1.00 85.31 364 GLU A N 1
ATOM 2861 C CA . GLU A 1 364 ? 20.090 -8.645 -12.408 1.00 85.31 364 GLU A CA 1
ATOM 2862 C C . GLU A 1 364 ? 19.873 -9.527 -11.169 1.00 85.31 364 GLU A C 1
ATOM 2864 O O . GLU A 1 364 ? 18.932 -10.325 -11.052 1.00 85.31 364 GLU A O 1
ATOM 2869 N N . LYS A 1 365 ? 20.788 -9.395 -10.203 1.00 86.62 365 LYS A N 1
ATOM 2870 C CA . LYS A 1 365 ? 20.728 -10.126 -8.931 1.00 86.62 365 LYS A CA 1
ATOM 2871 C C . LYS A 1 365 ? 20.081 -9.266 -7.853 1.00 86.62 365 LYS A C 1
ATOM 2873 O O . LYS A 1 365 ? 20.662 -8.284 -7.415 1.00 86.62 365 LYS A O 1
ATOM 2878 N N . ILE A 1 366 ? 18.951 -9.733 -7.330 1.00 87.62 366 ILE A N 1
ATOM 2879 C CA . ILE A 1 366 ? 18.250 -9.074 -6.220 1.00 87.62 366 ILE A CA 1
ATOM 2880 C C . ILE A 1 366 ? 18.942 -9.381 -4.889 1.00 87.62 366 ILE A C 1
ATOM 2882 O O . ILE A 1 366 ? 19.128 -10.554 -4.533 1.00 87.62 366 ILE A O 1
ATOM 2886 N N . LYS A 1 367 ? 19.269 -8.343 -4.111 1.00 87.56 367 LYS A N 1
ATOM 2887 C CA . LYS A 1 367 ? 19.767 -8.503 -2.737 1.00 87.56 367 LYS A CA 1
ATOM 2888 C C . LYS A 1 367 ? 18.617 -8.779 -1.769 1.00 87.56 367 LYS A C 1
ATOM 2890 O O . LYS A 1 367 ? 17.492 -8.317 -1.945 1.00 87.56 367 LYS A O 1
ATOM 2895 N N . LEU A 1 368 ? 18.905 -9.480 -0.669 1.00 86.69 368 LEU A N 1
ATOM 2896 C CA . LEU A 1 368 ? 17.892 -9.767 0.357 1.00 86.69 368 LEU A CA 1
ATOM 2897 C C . LEU A 1 368 ? 17.303 -8.486 0.976 1.00 86.69 368 LEU A C 1
ATOM 2899 O O . LEU A 1 368 ? 16.108 -8.444 1.253 1.00 86.69 368 LEU A O 1
ATOM 2903 N N . ALA A 1 369 ? 18.124 -7.448 1.163 1.00 83.94 369 ALA A N 1
ATOM 2904 C CA . ALA A 1 369 ? 17.677 -6.160 1.691 1.00 83.94 369 ALA A CA 1
ATOM 2905 C C . ALA A 1 369 ? 16.653 -5.484 0.764 1.00 83.94 369 ALA A C 1
ATOM 2907 O O . ALA A 1 369 ? 15.600 -5.072 1.236 1.00 83.94 369 ALA A O 1
ATOM 2908 N N . GLU A 1 370 ? 16.914 -5.455 -0.547 1.00 86.50 370 GLU A N 1
ATOM 2909 C CA . GLU A 1 370 ? 16.003 -4.906 -1.564 1.00 86.50 370 GLU A CA 1
ATOM 2910 C C . GLU A 1 370 ? 14.687 -5.696 -1.606 1.00 86.50 370 GLU A C 1
ATOM 2912 O O . GLU A 1 370 ? 13.604 -5.113 -1.586 1.00 86.50 370 GLU A O 1
ATOM 2917 N N . TYR A 1 371 ? 14.770 -7.033 -1.560 1.00 90.00 371 TYR A N 1
ATOM 2918 C CA . TYR A 1 371 ? 13.595 -7.901 -1.474 1.00 90.00 371 TYR A CA 1
ATOM 2919 C C . TYR A 1 371 ? 12.742 -7.591 -0.237 1.00 90.00 371 TYR A C 1
ATOM 2921 O O . TYR A 1 371 ? 11.531 -7.401 -0.361 1.00 90.00 371 TYR A O 1
ATOM 2929 N N . LEU A 1 372 ? 13.341 -7.530 0.957 1.00 90.25 372 LEU A N 1
ATOM 2930 C CA . LEU A 1 372 ? 12.609 -7.242 2.194 1.00 90.25 372 LEU A CA 1
ATOM 2931 C C . LEU A 1 372 ? 12.024 -5.828 2.180 1.00 90.25 372 LEU A C 1
ATOM 2933 O O . LEU A 1 372 ? 10.859 -5.660 2.537 1.00 90.25 372 LEU A O 1
ATOM 2937 N N . PHE A 1 373 ? 12.797 -4.845 1.717 1.00 88.44 373 PHE A N 1
ATOM 2938 C CA . PHE A 1 373 ? 12.377 -3.453 1.591 1.00 88.44 373 PHE A CA 1
ATOM 2939 C C . PHE A 1 373 ? 11.111 -3.319 0.730 1.00 88.44 373 PHE A C 1
ATOM 2941 O O . PHE A 1 373 ? 10.130 -2.713 1.162 1.00 88.44 373 PHE A O 1
ATOM 2948 N N . ALA A 1 374 ? 11.094 -3.954 -0.446 1.00 91.62 374 ALA A N 1
ATOM 2949 C CA . ALA A 1 374 ? 9.970 -3.881 -1.374 1.00 91.62 374 ALA A CA 1
ATOM 2950 C C . ALA A 1 374 ? 8.751 -4.710 -0.921 1.00 91.62 374 ALA A C 1
ATOM 2952 O O . ALA A 1 374 ? 7.603 -4.313 -1.121 1.00 91.62 374 ALA A O 1
ATOM 2953 N N . THR A 1 375 ? 8.972 -5.894 -0.335 1.00 94.38 375 THR A N 1
ATOM 2954 C CA . THR A 1 375 ? 7.899 -6.887 -0.128 1.00 94.38 375 THR A CA 1
ATOM 2955 C C . THR A 1 375 ? 7.292 -6.895 1.271 1.00 94.38 375 THR A C 1
ATOM 2957 O O . THR A 1 375 ? 6.094 -7.162 1.417 1.00 94.38 375 THR A O 1
ATOM 2960 N N . LEU A 1 376 ? 8.076 -6.605 2.312 1.00 93.38 376 LEU A N 1
ATOM 2961 C CA . LEU A 1 376 ? 7.628 -6.707 3.701 1.00 93.38 376 LEU A CA 1
ATOM 2962 C C . LEU A 1 376 ? 6.444 -5.781 4.031 1.00 93.38 376 LEU A C 1
ATOM 2964 O O . LEU A 1 376 ? 5.500 -6.267 4.663 1.00 93.38 376 LEU A O 1
ATOM 2968 N N . PRO A 1 377 ? 6.412 -4.502 3.597 1.00 93.00 377 PRO A N 1
ATOM 2969 C CA . PRO A 1 377 ? 5.277 -3.623 3.881 1.00 93.00 377 PRO A CA 1
ATOM 2970 C C . PRO A 1 377 ? 3.958 -4.189 3.350 1.00 93.00 377 PRO A C 1
ATOM 2972 O O . PRO A 1 377 ? 2.951 -4.193 4.058 1.00 93.00 377 PRO A O 1
ATOM 2975 N N . LEU A 1 378 ? 3.970 -4.750 2.139 1.00 96.19 378 LEU A N 1
ATOM 2976 C CA . LEU A 1 378 ? 2.795 -5.360 1.521 1.00 96.19 378 LEU A CA 1
ATOM 2977 C C . LEU A 1 378 ? 2.348 -6.637 2.241 1.00 96.19 378 LEU A C 1
ATOM 2979 O O . LEU A 1 378 ? 1.146 -6.825 2.445 1.00 96.19 378 LEU A O 1
ATOM 2983 N N . TYR A 1 379 ? 3.282 -7.484 2.691 1.00 96.94 379 TYR A N 1
ATOM 2984 C CA . TYR A 1 379 ? 2.946 -8.636 3.534 1.00 96.94 379 TYR A CA 1
ATOM 2985 C C . TYR A 1 379 ? 2.255 -8.195 4.826 1.00 96.94 379 TYR A C 1
ATOM 2987 O O . TYR A 1 379 ? 1.169 -8.688 5.139 1.00 96.94 379 TYR A O 1
ATOM 2995 N N . LEU A 1 380 ? 2.839 -7.235 5.545 1.00 96.56 380 LEU A N 1
ATOM 2996 C CA . LEU A 1 380 ? 2.295 -6.744 6.810 1.00 96.56 380 LEU A CA 1
ATOM 2997 C C . LEU A 1 380 ? 0.927 -6.075 6.622 1.00 96.56 380 LEU A C 1
ATOM 2999 O O . LEU A 1 380 ? -0.010 -6.379 7.360 1.00 96.56 380 LEU A O 1
ATOM 3003 N N . VAL A 1 381 ? 0.771 -5.230 5.598 1.00 97.25 381 VAL A N 1
ATOM 3004 C CA . VAL A 1 381 ? -0.517 -4.602 5.271 1.00 97.25 381 VAL A CA 1
ATOM 3005 C C . VAL A 1 381 ? -1.547 -5.644 4.847 1.00 97.25 381 VAL A C 1
ATOM 3007 O O . VAL A 1 381 ? -2.689 -5.575 5.295 1.00 97.25 381 VAL A O 1
ATOM 3010 N N . SER A 1 382 ? -1.180 -6.646 4.044 1.00 98.00 382 SER A N 1
ATOM 3011 C CA . SER A 1 382 ? -2.124 -7.697 3.644 1.00 98.00 382 SER A CA 1
ATOM 3012 C C . SER A 1 382 ? -2.638 -8.496 4.845 1.00 98.00 382 SER A C 1
ATOM 3014 O O . SER A 1 382 ? -3.848 -8.705 4.965 1.00 98.00 382 SER A O 1
ATOM 3016 N N . LEU A 1 383 ? -1.748 -8.856 5.777 1.00 97.56 383 LEU A N 1
ATOM 3017 C CA . LEU A 1 383 ? -2.086 -9.543 7.021 1.00 97.56 383 LEU A CA 1
ATOM 3018 C C . LEU A 1 383 ? -3.013 -8.696 7.898 1.00 97.56 383 LEU A C 1
ATOM 3020 O O . LEU A 1 383 ? -4.018 -9.198 8.410 1.00 97.56 383 LEU A O 1
ATOM 3024 N N . LEU A 1 384 ? -2.694 -7.412 8.055 1.00 97.44 384 LEU A N 1
ATOM 3025 C CA . LEU A 1 384 ? -3.481 -6.465 8.834 1.00 97.44 384 LEU A CA 1
ATOM 3026 C C . LEU A 1 384 ? -4.887 -6.304 8.238 1.00 97.44 384 LEU A C 1
ATOM 3028 O O . LEU A 1 384 ? -5.882 -6.496 8.934 1.00 97.44 384 LEU A O 1
ATOM 3032 N N . VAL A 1 385 ? -4.981 -6.040 6.933 1.00 97.56 385 VAL A N 1
ATOM 3033 C CA . VAL A 1 385 ? -6.249 -5.864 6.211 1.00 97.56 385 VAL A CA 1
ATOM 3034 C C . VAL A 1 385 ? -7.122 -7.117 6.302 1.00 97.56 385 VAL A C 1
ATOM 3036 O O . VAL A 1 385 ? -8.314 -7.005 6.593 1.00 97.56 385 VAL A O 1
ATOM 3039 N N . PHE A 1 386 ? -6.549 -8.316 6.130 1.00 97.38 386 PHE A N 1
ATOM 3040 C CA . PHE A 1 386 ? -7.293 -9.559 6.348 1.00 97.38 386 PHE A CA 1
ATOM 3041 C C . PHE A 1 386 ? -7.779 -9.687 7.788 1.00 97.38 386 PHE A C 1
ATOM 3043 O O . PHE A 1 386 ? -8.941 -10.018 8.009 1.00 97.38 386 PHE A O 1
ATOM 3050 N N . THR A 1 387 ? -6.919 -9.410 8.767 1.00 96.44 387 THR A N 1
ATOM 3051 C CA . THR A 1 387 ? -7.252 -9.544 10.190 1.00 96.44 387 THR A CA 1
ATOM 3052 C C . THR A 1 387 ? -8.413 -8.631 10.582 1.00 96.44 387 THR A C 1
ATOM 3054 O O . THR A 1 387 ? -9.414 -9.110 11.119 1.00 96.44 387 THR A O 1
ATOM 3057 N N . PHE A 1 388 ? -8.329 -7.340 10.252 1.00 95.88 388 PHE A N 1
ATOM 3058 C CA . PHE A 1 388 ? -9.393 -6.378 10.543 1.00 95.88 388 PHE A CA 1
ATOM 3059 C C . PHE A 1 388 ? -10.661 -6.664 9.737 1.00 95.88 388 PHE A C 1
ATOM 3061 O O . PHE A 1 388 ? -11.754 -6.597 10.294 1.00 95.88 388 PHE A O 1
ATOM 3068 N N . GLY A 1 389 ? -10.542 -7.078 8.472 1.00 95.50 389 GLY A N 1
ATOM 3069 C CA . GLY A 1 389 ? -11.694 -7.509 7.680 1.00 95.50 389 GLY A CA 1
ATOM 3070 C C . GLY A 1 389 ? -12.385 -8.756 8.254 1.00 95.50 389 GLY A C 1
ATOM 3071 O O . GLY A 1 389 ? -13.610 -8.832 8.246 1.00 95.50 389 GLY A O 1
ATOM 3072 N N . ILE A 1 390 ? -11.635 -9.710 8.822 1.00 95.31 390 ILE A N 1
ATOM 3073 C CA . ILE A 1 390 ? -12.190 -10.897 9.496 1.00 95.31 390 ILE A CA 1
ATOM 3074 C C . ILE A 1 390 ? -12.923 -10.507 10.788 1.00 95.31 390 ILE A C 1
ATOM 3076 O O . ILE A 1 390 ? -13.924 -11.140 11.122 1.00 95.31 390 ILE A O 1
ATOM 3080 N N . PHE A 1 391 ? -12.481 -9.474 11.516 1.00 94.31 391 PHE A N 1
ATOM 3081 C CA . PHE A 1 391 ? -13.184 -9.011 12.721 1.00 94.31 391 PHE A CA 1
ATOM 3082 C C . PHE A 1 391 ? -14.604 -8.521 12.432 1.00 94.31 391 PHE A C 1
ATOM 3084 O O . PHE A 1 391 ? -15.497 -8.796 13.232 1.00 94.31 391 PHE A O 1
ATOM 3091 N N . ILE A 1 392 ? -14.808 -7.883 11.277 1.00 92.06 392 ILE A N 1
ATOM 3092 C CA . ILE A 1 392 ? -16.120 -7.415 10.798 1.00 92.06 392 ILE A CA 1
ATOM 3093 C C . ILE A 1 392 ? -16.811 -8.404 9.848 1.00 92.06 392 ILE A C 1
ATOM 3095 O O . ILE A 1 392 ? -17.879 -8.116 9.309 1.00 92.06 392 ILE A O 1
ATOM 3099 N N . TYR A 1 393 ? -16.253 -9.604 9.657 1.00 91.81 393 TYR A N 1
ATOM 3100 C CA . TYR A 1 393 ? -16.914 -10.705 8.952 1.00 91.81 393 TYR A CA 1
ATOM 3101 C C . TYR A 1 393 ? -17.827 -11.478 9.919 1.00 91.81 393 TYR A C 1
ATOM 3103 O O . TYR A 1 393 ? -17.611 -12.649 10.236 1.00 91.81 393 TYR A O 1
ATOM 3111 N N . ARG A 1 394 ? -18.828 -10.775 10.455 1.00 87.88 394 ARG A N 1
ATOM 3112 C CA . ARG A 1 394 ? -19.837 -11.277 11.401 1.00 87.88 394 ARG A CA 1
ATOM 3113 C C . ARG A 1 394 ? -21.221 -10.836 10.937 1.00 87.88 394 ARG A C 1
ATOM 3115 O O . ARG A 1 394 ? -21.335 -9.845 10.222 1.00 87.88 394 ARG A O 1
ATOM 3122 N N . ASP A 1 395 ? -22.262 -11.550 11.358 1.00 84.69 395 ASP A N 1
ATOM 3123 C CA . ASP A 1 395 ? -23.638 -11.316 10.889 1.00 84.69 395 ASP A CA 1
ATOM 3124 C C . ASP A 1 395 ? -24.094 -9.860 11.128 1.00 84.69 395 ASP A C 1
ATOM 3126 O O . ASP A 1 395 ? -24.636 -9.203 10.238 1.00 84.69 395 ASP A O 1
ATOM 3130 N N . GLU A 1 396 ? -23.727 -9.316 12.293 1.00 82.62 396 GLU A N 1
ATOM 3131 C CA . GLU A 1 396 ? -24.004 -7.944 12.742 1.00 82.62 396 GLU A CA 1
ATOM 3132 C C . GLU A 1 396 ? -23.456 -6.854 11.797 1.00 82.62 396 GLU A C 1
ATOM 3134 O O . GLU A 1 396 ? -24.086 -5.811 11.610 1.00 82.62 396 GLU A O 1
ATOM 3139 N N . ASP A 1 397 ? -22.300 -7.078 11.167 1.00 85.38 397 ASP A N 1
ATOM 3140 C CA . ASP A 1 397 ? -21.618 -6.074 10.337 1.00 85.38 397 ASP A CA 1
ATOM 3141 C C . ASP A 1 397 ? -21.741 -6.360 8.839 1.00 85.38 397 ASP A C 1
ATOM 3143 O O . ASP A 1 397 ? -21.837 -5.433 8.023 1.00 85.38 397 ASP A O 1
ATOM 3147 N N . LEU A 1 398 ? -21.789 -7.638 8.459 1.00 83.38 398 LEU A N 1
ATOM 3148 C CA . LEU A 1 398 ? -21.910 -8.052 7.068 1.00 83.38 398 LEU A CA 1
ATOM 3149 C C . LEU A 1 398 ? -23.290 -7.690 6.504 1.00 83.38 398 LEU A C 1
ATOM 3151 O O . LEU A 1 398 ? -23.383 -7.265 5.356 1.00 83.38 398 LEU A O 1
ATOM 3155 N N . PHE A 1 399 ? -24.357 -7.786 7.301 1.00 83.44 399 PHE A N 1
ATOM 3156 C CA . PHE A 1 399 ? -25.723 -7.518 6.834 1.00 83.44 399 PHE A CA 1
ATOM 3157 C C . PHE A 1 399 ? -26.308 -6.186 7.321 1.00 83.44 399 PHE A C 1
ATOM 3159 O O . PHE A 1 399 ? -27.435 -5.842 6.957 1.00 83.44 399 PHE A O 1
ATOM 3166 N N . SER A 1 400 ? -25.551 -5.391 8.083 1.00 83.31 400 SER A N 1
ATOM 3167 C CA . SER A 1 400 ? -25.996 -4.063 8.511 1.00 83.31 400 SER A CA 1
ATOM 3168 C C . SER A 1 400 ? -25.797 -2.979 7.449 1.00 83.31 400 SER A C 1
ATOM 3170 O O . SER A 1 400 ? -24.934 -3.049 6.568 1.00 83.31 400 SER A O 1
ATOM 3172 N N . GLN A 1 401 ? -26.593 -1.913 7.580 1.00 84.44 401 GLN A N 1
ATOM 3173 C CA . GLN A 1 401 ? -26.536 -0.708 6.743 1.00 84.44 401 GLN A CA 1
ATOM 3174 C C . GLN A 1 401 ? -25.573 0.364 7.287 1.00 84.44 401 GLN A C 1
ATOM 3176 O O . GLN A 1 401 ? -25.605 1.517 6.849 1.00 84.44 401 GLN A O 1
ATOM 3181 N N . LYS A 1 402 ? -24.698 -0.005 8.235 1.00 86.38 402 LYS A N 1
ATOM 3182 C CA . LYS A 1 402 ? -23.693 0.896 8.813 1.00 86.38 402 LYS A CA 1
ATOM 3183 C C . LYS A 1 402 ? -22.827 1.527 7.715 1.00 86.38 402 LYS A C 1
ATOM 3185 O O . LYS A 1 402 ? -22.548 0.911 6.684 1.00 86.38 402 LYS A O 1
ATOM 3190 N N . SER A 1 403 ? -22.411 2.772 7.939 1.00 89.62 403 SER A N 1
ATOM 3191 C CA . SER A 1 403 ? -21.488 3.470 7.039 1.00 89.62 403 SER A CA 1
ATOM 3192 C C . SER A 1 403 ? -20.098 2.820 7.044 1.00 89.62 403 SER A C 1
ATOM 3194 O O . SER A 1 403 ? -19.734 2.148 8.010 1.00 89.62 403 SER A O 1
ATOM 3196 N N . ILE A 1 404 ? -19.305 3.047 5.991 1.00 88.31 404 ILE A N 1
ATOM 3197 C CA . ILE A 1 404 ? -17.935 2.518 5.886 1.00 88.31 404 ILE A CA 1
ATOM 3198 C C . ILE A 1 404 ? -17.076 2.929 7.100 1.00 88.31 404 ILE A C 1
ATOM 3200 O O . ILE A 1 404 ? -16.505 2.036 7.727 1.00 88.31 404 ILE A O 1
ATOM 3204 N N . PRO A 1 405 ? -17.034 4.215 7.522 1.00 89.75 405 PRO A N 1
ATOM 3205 C CA . PRO A 1 405 ? -16.288 4.600 8.719 1.00 89.75 405 PRO A CA 1
ATOM 3206 C C . PRO A 1 405 ? -16.785 3.894 9.980 1.00 89.75 405 PRO A C 1
ATOM 3208 O O . PRO A 1 405 ? -15.977 3.494 10.807 1.00 89.75 405 PRO A O 1
ATOM 3211 N N . SER A 1 406 ? -18.100 3.693 10.127 1.00 90.81 406 SER A N 1
ATOM 3212 C CA . SER A 1 406 ? -18.652 2.965 11.276 1.00 90.81 406 SER A CA 1
ATOM 3213 C C . SER A 1 406 ? -18.116 1.534 11.344 1.00 90.81 406 SER A C 1
ATOM 3215 O O . SER A 1 406 ? -17.624 1.143 12.393 1.00 90.81 406 SER A O 1
ATOM 3217 N N . LYS A 1 407 ? -18.112 0.801 10.223 1.00 91.62 407 LYS A N 1
ATOM 3218 C CA . LYS A 1 407 ? -17.580 -0.571 10.172 1.00 91.62 407 LYS A CA 1
ATOM 3219 C C . LYS A 1 407 ? -16.079 -0.630 10.467 1.00 91.62 407 LYS A C 1
ATOM 3221 O O . LYS A 1 407 ? -15.618 -1.545 11.139 1.00 91.62 407 LYS A O 1
ATOM 3226 N N . LEU A 1 408 ? -15.304 0.353 10.004 1.00 92.06 408 LEU A N 1
ATOM 3227 C CA . LEU A 1 408 ? -13.877 0.438 10.340 1.00 92.06 408 LEU A CA 1
ATOM 3228 C C . LEU A 1 408 ? -13.667 0.645 11.846 1.00 92.06 408 LEU A C 1
ATOM 3230 O O . LEU A 1 408 ? -12.827 -0.022 12.445 1.00 92.06 408 LEU A O 1
ATOM 3234 N N . ILE A 1 409 ? -14.465 1.507 12.477 1.00 93.50 409 ILE A N 1
ATOM 3235 C CA . ILE A 1 409 ? -14.437 1.705 13.931 1.00 93.50 409 ILE A CA 1
ATOM 3236 C C . ILE A 1 409 ? -14.844 0.429 14.682 1.00 93.50 409 ILE A C 1
ATOM 3238 O O . ILE A 1 409 ? -14.173 0.081 15.651 1.00 93.50 409 ILE A O 1
ATOM 3242 N N . ASP A 1 410 ? -15.851 -0.306 14.205 1.00 93.44 410 ASP A N 1
ATOM 3243 C CA . ASP A 1 410 ? -16.268 -1.588 14.794 1.00 93.44 410 ASP A CA 1
ATOM 3244 C C . ASP A 1 410 ? -15.138 -2.635 14.723 1.00 93.44 410 ASP A C 1
ATOM 3246 O O . ASP A 1 410 ? -14.894 -3.374 15.677 1.00 93.44 410 ASP A O 1
ATOM 3250 N N . SER A 1 411 ? -14.370 -2.657 13.626 1.00 94.69 411 SER A N 1
ATOM 3251 C CA . SER A 1 411 ? -13.205 -3.546 13.496 1.00 94.69 411 SER A CA 1
ATOM 3252 C C . SER A 1 411 ? -12.117 -3.244 14.535 1.00 94.69 411 SER A C 1
ATOM 3254 O O . SER A 1 411 ? -11.522 -4.162 15.106 1.00 94.69 411 SER A O 1
ATOM 3256 N N . ILE A 1 412 ? -11.894 -1.958 14.824 1.00 96.25 412 ILE A N 1
ATOM 3257 C CA . ILE A 1 412 ? -10.958 -1.502 15.855 1.00 96.25 412 ILE A CA 1
ATOM 3258 C C . ILE A 1 412 ? -11.495 -1.837 17.243 1.00 96.25 412 ILE A C 1
ATOM 3260 O O . ILE A 1 412 ? -10.738 -2.312 18.085 1.00 96.25 412 ILE A O 1
ATOM 3264 N N . GLU A 1 413 ? -12.793 -1.658 17.480 1.00 95.44 413 GLU A N 1
ATOM 3265 C CA . GLU A 1 413 ? -13.428 -2.030 18.742 1.00 95.44 413 GLU A CA 1
ATOM 3266 C C . GLU A 1 413 ? -13.209 -3.513 19.054 1.00 95.44 413 GLU A C 1
ATOM 3268 O O . GLU A 1 413 ? -12.690 -3.835 20.120 1.00 95.44 413 GLU A O 1
ATOM 3273 N N . VAL A 1 414 ? -13.482 -4.411 18.101 1.00 95.19 414 VAL A N 1
ATOM 3274 C CA . VAL A 1 414 ? -13.252 -5.852 18.284 1.00 95.19 414 VAL A CA 1
ATOM 3275 C C . VAL A 1 414 ? -11.787 -6.150 18.617 1.00 95.19 414 VAL A C 1
ATOM 3277 O O . VAL A 1 414 ? -11.521 -6.990 19.480 1.00 95.19 414 VAL A O 1
ATOM 3280 N N . PHE A 1 415 ? -10.833 -5.476 17.966 1.00 96.31 415 PHE A N 1
ATOM 3281 C CA . PHE A 1 415 ? -9.411 -5.623 18.284 1.00 96.31 415 PHE A CA 1
ATOM 3282 C C . PHE A 1 415 ? -9.107 -5.221 19.734 1.00 96.31 415 PHE A C 1
ATOM 3284 O O . PHE A 1 415 ? -8.489 -5.988 20.475 1.00 96.31 415 PHE A O 1
ATOM 3291 N N . LEU A 1 416 ? -9.577 -4.044 20.155 1.00 96.06 416 LEU A N 1
ATOM 3292 C CA . LEU A 1 416 ? -9.342 -3.531 21.503 1.00 96.06 416 LEU A CA 1
ATOM 3293 C C . LEU A 1 416 ? -9.968 -4.436 22.567 1.00 96.06 416 LEU A C 1
ATOM 3295 O O . LEU A 1 416 ? -9.313 -4.755 23.559 1.00 96.06 416 LEU A O 1
ATOM 3299 N N . THR A 1 417 ? -11.194 -4.912 22.344 1.00 94.69 417 THR A N 1
ATOM 3300 C CA . THR A 1 417 ? -11.891 -5.802 23.280 1.00 94.69 417 THR A CA 1
ATOM 3301 C C . THR A 1 417 ? -11.210 -7.163 23.395 1.00 94.69 417 THR A C 1
ATOM 3303 O O . THR A 1 417 ? -11.091 -7.693 24.499 1.00 94.69 417 THR A O 1
ATOM 3306 N N . ARG A 1 418 ? -10.663 -7.709 22.298 1.00 93.88 418 ARG A N 1
ATOM 3307 C CA . ARG A 1 418 ? -9.861 -8.949 22.339 1.00 93.88 418 ARG A CA 1
ATOM 3308 C C . ARG A 1 418 ? -8.578 -8.812 23.159 1.00 93.88 418 ARG A C 1
ATOM 3310 O O . ARG A 1 418 ? -8.126 -9.802 23.724 1.00 93.88 418 ARG A O 1
ATOM 3317 N N . LEU A 1 419 ? -8.013 -7.607 23.241 1.00 93.31 419 LEU A N 1
ATOM 3318 C CA . LEU A 1 419 ? -6.836 -7.286 24.055 1.00 93.31 419 LEU A CA 1
ATOM 3319 C C . LEU A 1 419 ? -7.197 -6.609 25.393 1.00 93.31 419 LEU A C 1
ATOM 3321 O O . LEU A 1 419 ? -6.389 -5.867 25.955 1.00 93.31 419 LEU A O 1
ATOM 3325 N N . ASN A 1 420 ? -8.393 -6.892 25.923 1.00 88.19 420 ASN A N 1
ATOM 3326 C CA . ASN A 1 420 ? -8.858 -6.475 27.251 1.00 88.19 420 ASN A CA 1
ATOM 3327 C C . ASN A 1 420 ? -9.055 -4.951 27.444 1.00 88.19 420 ASN A C 1
ATOM 3329 O O . ASN A 1 420 ? -8.990 -4.462 28.568 1.00 88.19 420 ASN A O 1
ATOM 3333 N N . GLU A 1 421 ? -9.270 -4.188 26.364 1.00 84.62 421 GLU A N 1
ATOM 3334 C CA . GLU A 1 421 ? -9.592 -2.741 26.348 1.00 84.62 421 GLU A CA 1
ATOM 3335 C C . GLU A 1 421 ? -8.664 -1.831 27.187 1.00 84.62 421 GLU A C 1
ATOM 3337 O O . GLU A 1 421 ? -9.036 -0.718 27.563 1.00 84.62 421 GLU A O 1
ATOM 3342 N N . GLY A 1 422 ? -7.451 -2.293 27.503 1.00 88.69 422 GLY A N 1
ATOM 3343 C CA . GLY A 1 422 ? -6.495 -1.583 28.354 1.00 88.69 422 GLY A CA 1
ATOM 3344 C C . GLY A 1 422 ? -5.452 -0.785 27.570 1.00 88.69 422 GLY A C 1
ATOM 3345 O O . GLY A 1 422 ? -5.445 -0.765 26.340 1.00 88.69 422 GLY A O 1
ATOM 3346 N N . TYR A 1 423 ? -4.491 -0.190 28.281 1.00 95.56 423 TYR A N 1
ATOM 3347 C CA . TYR A 1 423 ? -3.374 0.550 27.671 1.00 95.56 423 TYR A CA 1
ATOM 3348 C C . TYR A 1 423 ? -2.578 -0.298 26.667 1.00 95.56 423 TYR A C 1
ATOM 3350 O O . TYR A 1 423 ? -2.184 0.197 25.616 1.00 95.56 423 TYR A O 1
ATOM 3358 N N . PHE A 1 424 ? -2.412 -1.595 26.953 1.00 96.56 424 PHE A N 1
ATOM 3359 C CA . PHE A 1 424 ? -1.725 -2.535 26.066 1.00 96.56 424 PHE A CA 1
ATOM 3360 C C . PHE A 1 424 ? -2.437 -2.718 24.717 1.00 96.56 424 PHE A C 1
ATOM 3362 O O . PHE A 1 424 ? -1.780 -2.877 23.690 1.00 96.56 424 PHE A O 1
ATOM 3369 N N . SER A 1 425 ? -3.772 -2.654 24.695 1.00 96.31 425 SER A N 1
ATOM 3370 C CA . SER A 1 425 ? -4.545 -2.768 23.455 1.00 96.31 425 SER A CA 1
ATOM 3371 C C . SER A 1 425 ? -4.321 -1.564 22.536 1.00 96.31 425 SER A C 1
ATOM 3373 O O . SER A 1 425 ? -4.089 -1.737 21.343 1.00 96.31 425 SER A O 1
ATOM 3375 N N . VAL A 1 426 ? -4.292 -0.351 23.100 1.00 97.25 426 VAL A N 1
ATOM 3376 C CA . VAL A 1 426 ? -4.018 0.889 22.358 1.00 97.25 426 VAL A CA 1
ATOM 3377 C C . VAL A 1 426 ? -2.565 0.944 21.892 1.00 97.25 426 VAL A C 1
ATOM 3379 O O . VAL A 1 426 ? -2.319 1.260 20.733 1.00 97.25 426 VAL A O 1
ATOM 3382 N N . PHE A 1 427 ? -1.621 0.569 22.760 1.00 97.94 427 PHE A N 1
ATOM 3383 C CA . PHE A 1 427 ? -0.213 0.398 22.396 1.00 97.94 427 PHE A CA 1
ATOM 3384 C C . PHE A 1 427 ? -0.062 -0.536 21.187 1.00 97.94 427 PHE A C 1
ATOM 3386 O O . PHE A 1 427 ? 0.547 -0.173 20.182 1.00 97.94 427 PHE A O 1
ATOM 3393 N N . SER A 1 428 ? -0.673 -1.721 21.263 1.00 97.44 428 SER A N 1
ATOM 3394 C CA . SER A 1 428 ? -0.565 -2.740 20.216 1.00 97.44 428 SER A CA 1
ATOM 3395 C C . SER A 1 428 ? -1.218 -2.289 18.913 1.00 97.44 428 SER A C 1
ATOM 3397 O O . SER A 1 428 ? -0.670 -2.540 17.845 1.00 97.44 428 SER A O 1
ATOM 3399 N N . LEU A 1 429 ? -2.364 -1.601 18.979 1.00 97.69 429 LEU A N 1
ATOM 3400 C CA . LEU A 1 429 ? -3.023 -1.065 17.789 1.00 97.69 429 LEU A CA 1
ATOM 3401 C C . LEU A 1 429 ? -2.120 -0.059 17.070 1.00 97.69 429 LEU A C 1
ATOM 3403 O O . LEU A 1 429 ? -1.902 -0.196 15.871 1.00 97.69 429 LEU A O 1
ATOM 3407 N N . SER A 1 430 ? -1.575 0.920 17.795 1.00 97.19 430 SER A N 1
ATOM 3408 C CA . SER A 1 430 ? -0.711 1.945 17.202 1.00 97.19 430 SER A CA 1
ATOM 3409 C C . SER A 1 430 ? 0.556 1.351 16.592 1.00 97.19 430 SER A C 1
ATOM 3411 O O . SER A 1 430 ? 0.944 1.764 15.504 1.00 97.19 430 SER A O 1
ATOM 3413 N N . ALA A 1 431 ? 1.149 0.336 17.230 1.00 96.62 431 ALA A N 1
ATOM 3414 C CA . ALA A 1 431 ? 2.287 -0.399 16.675 1.00 96.62 431 ALA A CA 1
ATOM 3415 C C . ALA A 1 431 ? 1.925 -1.156 15.380 1.00 96.62 431 ALA A C 1
ATOM 3417 O O . ALA A 1 431 ? 2.686 -1.152 14.415 1.00 96.62 431 ALA A O 1
ATOM 3418 N N . LEU A 1 432 ? 0.749 -1.793 15.336 1.00 96.50 432 LEU A N 1
ATOM 3419 C CA . LEU A 1 432 ? 0.292 -2.586 14.188 1.00 96.50 432 LEU A CA 1
ATOM 3420 C C . LEU A 1 432 ? -0.163 -1.747 12.988 1.00 96.50 432 LEU A C 1
ATOM 3422 O O . LEU A 1 432 ? -0.247 -2.282 11.886 1.00 96.50 432 LEU A O 1
ATOM 3426 N N . LEU A 1 433 ? -0.469 -0.461 13.176 1.00 96.50 433 LEU A N 1
ATOM 3427 C CA . LEU A 1 433 ? -0.860 0.445 12.089 1.00 96.50 433 LEU A CA 1
ATOM 3428 C C . LEU A 1 433 ? 0.338 1.033 11.324 1.00 96.50 433 LEU A C 1
ATOM 3430 O O . LEU A 1 433 ? 0.141 1.599 10.248 1.00 96.50 433 LEU A O 1
ATOM 3434 N N . ILE A 1 434 ? 1.569 0.864 11.817 1.00 94.69 434 ILE A N 1
ATOM 3435 C CA . ILE A 1 434 ? 2.780 1.390 11.168 1.00 94.69 434 ILE A CA 1
ATOM 3436 C C . ILE A 1 434 ? 2.960 0.905 9.723 1.00 94.69 434 ILE A C 1
ATOM 3438 O O . ILE A 1 434 ? 3.246 1.749 8.882 1.00 94.69 434 ILE A O 1
ATOM 3442 N N . PRO A 1 435 ? 2.748 -0.377 9.357 1.00 94.56 435 PRO A N 1
ATOM 3443 C CA . PRO A 1 435 ? 2.847 -0.804 7.961 1.00 94.56 435 PRO A CA 1
ATOM 3444 C C . PRO A 1 435 ? 1.961 0.005 7.003 1.00 94.56 435 PRO A C 1
ATOM 3446 O O . PRO A 1 435 ? 2.367 0.274 5.876 1.00 94.56 435 PRO A O 1
ATOM 3449 N N . ILE A 1 436 ? 0.767 0.424 7.449 1.00 95.06 436 ILE A N 1
ATOM 3450 C CA . ILE A 1 436 ? -0.111 1.294 6.656 1.00 95.06 436 ILE A CA 1
ATOM 3451 C C . ILE A 1 436 ? 0.528 2.677 6.507 1.00 95.06 436 ILE A C 1
ATOM 3453 O O . ILE A 1 436 ? 0.616 3.180 5.388 1.00 95.06 436 ILE A O 1
ATOM 3457 N N . ALA A 1 437 ? 0.979 3.276 7.616 1.00 94.75 437 ALA A N 1
ATOM 3458 C CA . ALA A 1 437 ? 1.650 4.578 7.602 1.00 94.75 437 ALA A CA 1
ATOM 3459 C C . ALA A 1 437 ? 2.853 4.567 6.649 1.00 94.75 437 ALA A C 1
ATOM 3461 O O . ALA A 1 437 ? 2.986 5.449 5.804 1.00 94.75 437 ALA A O 1
ATOM 3462 N N . PHE A 1 438 ? 3.659 3.511 6.735 1.00 91.88 438 PHE A N 1
ATOM 3463 C CA . PHE A 1 438 ? 4.864 3.327 5.948 1.00 91.88 438 PHE A CA 1
ATOM 3464 C C . PHE A 1 438 ? 4.564 3.238 4.448 1.00 91.88 438 PHE A C 1
ATOM 3466 O O . PHE A 1 438 ? 5.196 3.947 3.676 1.00 91.88 438 PHE A O 1
ATOM 3473 N N . ILE A 1 439 ? 3.555 2.469 4.007 1.00 92.19 439 ILE A N 1
ATOM 3474 C CA . ILE A 1 439 ? 3.168 2.455 2.581 1.00 92.19 439 ILE A CA 1
ATOM 3475 C C . ILE A 1 439 ? 2.747 3.849 2.103 1.00 92.19 439 ILE A C 1
ATOM 3477 O O . ILE A 1 439 ? 3.168 4.270 1.027 1.00 92.19 439 ILE A O 1
ATOM 3481 N N . PHE A 1 440 ? 1.952 4.590 2.881 1.00 93.38 440 PHE A N 1
ATOM 3482 C CA . PHE A 1 440 ? 1.572 5.950 2.490 1.00 93.38 440 PHE A CA 1
ATOM 3483 C C . PHE A 1 440 ? 2.776 6.897 2.421 1.00 93.38 440 PHE A C 1
ATOM 3485 O O . PHE A 1 440 ? 2.841 7.725 1.516 1.00 93.38 440 PHE A O 1
ATOM 3492 N N . GLN A 1 441 ? 3.744 6.756 3.326 1.00 91.69 441 GLN A N 1
ATOM 3493 C CA . GLN A 1 441 ? 4.991 7.520 3.285 1.00 91.69 441 GLN A CA 1
ATOM 3494 C C . GLN A 1 441 ? 5.857 7.140 2.076 1.00 91.69 441 GLN A C 1
ATOM 3496 O O . GLN A 1 441 ? 6.391 8.027 1.419 1.00 91.69 441 GLN A O 1
ATOM 3501 N N . LEU A 1 442 ? 5.945 5.854 1.722 1.00 89.50 442 LEU A N 1
ATOM 3502 C CA . LEU A 1 442 ? 6.628 5.403 0.507 1.00 89.50 442 LEU A CA 1
ATOM 3503 C C . LEU A 1 442 ? 5.969 5.983 -0.751 1.00 89.50 442 LEU A C 1
ATOM 3505 O O . LEU A 1 442 ? 6.662 6.497 -1.624 1.00 89.50 442 LEU A O 1
ATOM 3509 N N . VAL A 1 443 ? 4.633 5.978 -0.826 1.00 90.25 443 VAL A N 1
ATOM 3510 C CA . VAL A 1 443 ? 3.895 6.649 -1.910 1.00 90.25 443 VAL A CA 1
ATOM 3511 C C . VAL A 1 443 ? 4.199 8.148 -1.929 1.00 90.25 443 VAL A C 1
ATOM 3513 O O . VAL A 1 443 ? 4.425 8.702 -3.001 1.00 90.25 443 VAL A O 1
ATOM 3516 N N . ALA A 1 444 ? 4.246 8.806 -0.767 1.00 90.81 444 ALA A N 1
ATOM 3517 C CA . ALA A 1 444 ? 4.593 10.221 -0.681 1.00 90.81 444 ALA A CA 1
ATOM 3518 C C . ALA A 1 444 ? 6.006 10.490 -1.222 1.00 90.81 444 ALA A C 1
ATOM 3520 O O . ALA A 1 444 ? 6.165 11.405 -2.019 1.00 90.81 444 ALA A O 1
ATOM 3521 N N . ILE A 1 445 ? 7.005 9.665 -0.889 1.00 86.62 445 ILE A N 1
ATOM 3522 C CA . ILE A 1 445 ? 8.360 9.784 -1.457 1.00 86.62 445 ILE A CA 1
ATOM 3523 C C . ILE A 1 445 ? 8.307 9.713 -2.987 1.00 86.62 445 ILE A C 1
ATOM 3525 O O . ILE A 1 445 ? 8.849 10.585 -3.659 1.00 86.62 445 ILE A O 1
ATOM 3529 N N . VAL A 1 446 ? 7.606 8.723 -3.547 1.00 85.12 446 VAL A N 1
ATOM 3530 C CA . VAL A 1 446 ? 7.514 8.518 -5.005 1.00 85.12 446 VAL A CA 1
ATOM 3531 C C . VAL A 1 446 ? 6.774 9.669 -5.705 1.00 85.12 446 VAL A C 1
ATOM 3533 O O . VAL A 1 446 ? 7.077 10.003 -6.846 1.00 85.12 446 VAL A O 1
ATOM 3536 N N . LEU A 1 447 ? 5.805 10.305 -5.051 1.00 87.44 447 LEU A N 1
ATOM 3537 C CA . LEU A 1 447 ? 5.105 11.454 -5.631 1.00 87.44 447 LEU A CA 1
ATOM 3538 C C . LEU A 1 447 ? 5.921 12.748 -5.529 1.00 87.44 447 LEU A C 1
ATOM 3540 O O . LEU A 1 447 ? 5.834 13.595 -6.416 1.00 87.44 447 LEU A O 1
ATOM 3544 N N . LEU A 1 448 ? 6.693 12.908 -4.454 1.00 87.19 448 LEU A N 1
ATOM 3545 C CA . LEU A 1 448 ? 7.351 14.166 -4.114 1.00 87.19 448 LEU A CA 1
ATOM 3546 C C . LEU A 1 448 ? 8.788 14.271 -4.630 1.00 87.19 448 LEU A C 1
ATOM 3548 O O . LEU A 1 448 ? 9.247 15.385 -4.856 1.00 87.19 448 LEU A O 1
ATOM 3552 N N . PHE A 1 449 ? 9.484 13.158 -4.894 1.00 82.12 449 PHE A N 1
ATOM 3553 C CA . PHE A 1 449 ? 10.900 13.207 -5.294 1.00 82.12 449 PHE A CA 1
ATOM 3554 C C . PHE A 1 449 ? 11.162 13.946 -6.618 1.00 82.12 449 PHE A C 1
ATOM 3556 O O . PHE A 1 449 ? 12.291 14.360 -6.863 1.00 82.12 449 PHE A O 1
ATOM 3563 N N . ASN A 1 450 ? 10.136 14.127 -7.456 1.00 80.88 450 ASN A N 1
ATOM 3564 C CA . ASN A 1 450 ? 10.227 14.900 -8.698 1.00 80.88 450 ASN A CA 1
ATOM 3565 C C . ASN A 1 450 ? 10.237 16.426 -8.469 1.00 80.88 450 ASN A C 1
ATOM 3567 O O . ASN A 1 450 ? 10.418 17.185 -9.420 1.00 80.88 450 ASN A O 1
ATOM 3571 N N . LEU A 1 451 ? 10.006 16.891 -7.237 1.00 82.69 451 LEU A N 1
ATOM 3572 C CA . LEU A 1 451 ? 10.037 18.305 -6.864 1.00 82.69 451 LEU A CA 1
ATOM 3573 C C . LEU A 1 451 ? 11.449 18.742 -6.433 1.00 82.69 451 LEU A C 1
ATOM 3575 O O . LEU A 1 451 ? 12.259 17.902 -6.034 1.00 82.69 451 LEU A O 1
ATOM 3579 N N . PRO A 1 452 ? 11.750 20.057 -6.439 1.00 83.94 452 PRO A N 1
ATOM 3580 C CA . PRO A 1 452 ? 12.970 20.583 -5.831 1.00 83.94 452 PRO A CA 1
ATOM 3581 C C . PRO A 1 452 ? 13.149 20.072 -4.397 1.00 83.94 452 PRO A C 1
ATOM 3583 O O . PRO A 1 452 ? 12.185 20.044 -3.625 1.00 83.94 452 PRO A O 1
ATOM 3586 N N . ILE A 1 453 ? 14.377 19.693 -4.035 1.00 80.06 453 ILE A N 1
ATOM 3587 C CA . ILE A 1 453 ? 14.663 18.921 -2.815 1.00 80.06 453 ILE A CA 1
ATOM 3588 C C . ILE A 1 453 ? 14.109 19.575 -1.540 1.00 80.06 453 ILE A C 1
ATOM 3590 O O . ILE A 1 453 ? 13.454 18.905 -0.746 1.00 80.06 453 ILE A O 1
ATOM 3594 N N . GLU A 1 454 ? 14.259 20.892 -1.393 1.00 83.69 454 GLU A N 1
ATOM 3595 C CA . GLU A 1 454 ? 13.747 21.658 -0.249 1.00 83.69 454 GLU A CA 1
ATOM 3596 C C . GLU A 1 454 ? 12.218 21.575 -0.146 1.00 83.69 454 GLU A C 1
ATOM 3598 O O . GLU A 1 454 ? 11.667 21.229 0.901 1.00 83.69 454 GLU A O 1
ATOM 3603 N N . THR A 1 455 ? 11.521 21.824 -1.261 1.00 86.44 455 THR A N 1
ATOM 3604 C CA . THR A 1 455 ? 10.054 21.754 -1.318 1.00 86.44 455 THR A CA 1
ATOM 3605 C C . THR A 1 455 ? 9.537 20.336 -1.093 1.00 86.44 455 THR A C 1
ATOM 3607 O O . THR A 1 455 ? 8.532 20.157 -0.403 1.00 86.44 455 THR A O 1
ATOM 3610 N N . SER A 1 456 ? 10.244 19.330 -1.618 1.00 86.75 456 SER A N 1
ATOM 3611 C CA . SER A 1 456 ? 9.901 17.922 -1.434 1.00 86.75 456 SER A CA 1
ATOM 3612 C C . SER A 1 456 ? 9.987 17.519 0.036 1.00 86.75 456 SER A C 1
ATOM 3614 O O . SER A 1 456 ? 9.045 16.926 0.555 1.00 86.75 456 SER A O 1
ATOM 3616 N N . ILE A 1 457 ? 11.063 17.892 0.741 1.00 85.69 457 ILE A N 1
ATOM 3617 C CA . ILE A 1 457 ? 11.248 17.555 2.162 1.00 85.69 457 ILE A CA 1
ATOM 3618 C C . ILE A 1 457 ? 10.175 18.215 3.023 1.00 85.69 457 ILE A C 1
ATOM 3620 O O . ILE A 1 457 ? 9.556 17.540 3.844 1.00 85.69 457 ILE A O 1
ATOM 3624 N N . VAL A 1 458 ? 9.920 19.513 2.832 1.00 90.81 458 VAL A N 1
ATOM 3625 C CA . VAL A 1 458 ? 8.896 20.230 3.608 1.00 90.81 458 VAL A CA 1
ATOM 3626 C C . VAL A 1 458 ? 7.524 19.591 3.398 1.00 90.81 458 VAL A C 1
ATOM 3628 O O . VAL A 1 458 ? 6.817 19.303 4.367 1.00 90.81 458 VAL A O 1
ATOM 3631 N N . LEU A 1 459 ? 7.155 19.309 2.146 1.00 92.00 459 LEU A N 1
ATOM 3632 C CA . LEU A 1 459 ? 5.876 18.681 1.830 1.00 92.00 459 LEU A CA 1
ATOM 3633 C C . LEU A 1 459 ? 5.804 17.238 2.347 1.00 92.00 459 LEU A C 1
ATOM 3635 O O . LEU A 1 459 ? 4.768 16.830 2.872 1.00 92.00 459 LEU A O 1
ATOM 3639 N N . PHE A 1 460 ? 6.905 16.489 2.277 1.00 91.69 460 PHE A N 1
ATOM 3640 C CA . PHE A 1 460 ? 7.005 15.140 2.823 1.00 91.69 460 PHE A CA 1
ATOM 3641 C C . PHE A 1 460 ? 6.792 15.138 4.338 1.00 91.69 460 PHE A C 1
ATOM 3643 O O . PHE A 1 460 ? 5.973 14.363 4.819 1.00 91.69 460 PHE A O 1
ATOM 3650 N N . VAL A 1 461 ? 7.444 16.035 5.085 1.00 91.81 461 VAL A N 1
ATOM 3651 C CA . VAL A 1 461 ? 7.271 16.165 6.543 1.00 91.81 461 VAL A CA 1
ATOM 3652 C C . VAL A 1 461 ? 5.817 16.469 6.900 1.00 91.81 461 VAL A C 1
ATOM 3654 O O . VAL A 1 461 ? 5.276 15.873 7.832 1.00 91.81 461 VAL A O 1
ATOM 3657 N N . ILE A 1 462 ? 5.162 17.355 6.143 1.00 95.06 462 ILE A N 1
ATOM 3658 C CA . ILE A 1 462 ? 3.743 17.680 6.335 1.00 95.06 462 ILE A CA 1
ATOM 3659 C C . ILE A 1 462 ? 2.871 16.444 6.100 1.00 95.06 462 ILE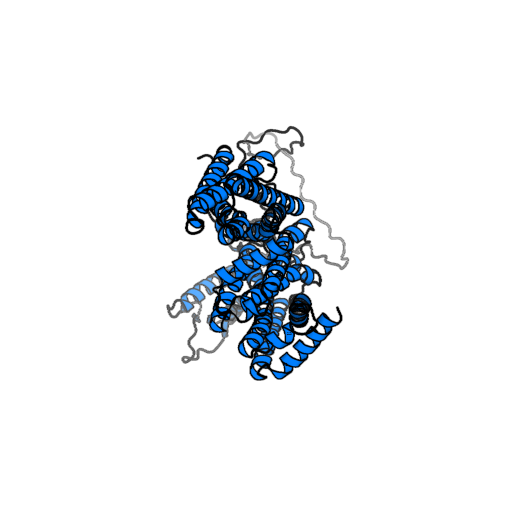 A C 1
ATOM 3661 O O . ILE A 1 462 ? 2.064 16.084 6.958 1.00 95.06 462 ILE A O 1
ATOM 3665 N N . VAL A 1 463 ? 3.034 15.777 4.957 1.00 95.50 463 VAL A N 1
ATOM 3666 C CA . VAL A 1 463 ? 2.235 14.602 4.586 1.00 95.50 463 VAL A CA 1
ATOM 3667 C C . VAL A 1 463 ? 2.466 13.448 5.564 1.00 95.50 463 VAL A C 1
ATOM 3669 O O . VAL A 1 463 ? 1.497 12.860 6.043 1.00 95.50 463 VAL A O 1
ATOM 3672 N N . ALA A 1 464 ? 3.721 13.161 5.913 1.00 93.94 464 ALA A N 1
ATOM 3673 C CA . ALA A 1 464 ? 4.089 12.132 6.875 1.00 93.94 464 ALA A CA 1
ATOM 3674 C C . ALA A 1 464 ? 3.438 12.400 8.237 1.00 93.94 464 ALA A C 1
ATOM 3676 O O . ALA A 1 464 ? 2.713 11.542 8.735 1.00 93.94 464 ALA A O 1
ATOM 3677 N N . ALA A 1 465 ? 3.586 13.606 8.792 1.00 95.31 465 ALA A N 1
ATOM 3678 C CA . ALA A 1 465 ? 2.978 13.957 10.073 1.00 95.31 465 ALA A CA 1
ATOM 3679 C C . ALA A 1 465 ? 1.443 13.832 10.052 1.00 95.31 465 ALA A C 1
ATOM 3681 O O . ALA A 1 465 ? 0.857 13.330 11.009 1.00 95.31 465 ALA A O 1
ATOM 3682 N N . LEU A 1 466 ? 0.778 14.227 8.959 1.00 96.75 466 LEU A N 1
ATOM 3683 C CA . LEU A 1 466 ? -0.675 14.070 8.812 1.00 96.75 466 LEU A CA 1
ATOM 3684 C C . LEU A 1 466 ? -1.109 12.597 8.800 1.00 96.75 466 LEU A C 1
ATOM 3686 O O . LEU A 1 466 ? -2.105 12.250 9.437 1.00 96.75 466 LEU A O 1
ATOM 3690 N N . ILE A 1 467 ? -0.369 11.730 8.102 1.00 96.62 467 ILE A N 1
ATOM 3691 C CA . ILE A 1 467 ? -0.630 10.283 8.074 1.00 96.62 467 ILE A CA 1
ATOM 3692 C C . ILE A 1 467 ? -0.470 9.697 9.479 1.00 96.62 467 ILE A C 1
ATOM 3694 O O . ILE A 1 467 ? -1.351 8.986 9.967 1.00 96.62 467 ILE A O 1
ATOM 3698 N N . GLU A 1 468 ? 0.639 10.008 10.144 1.00 96.12 468 GLU A N 1
ATOM 3699 C CA . GLU A 1 468 ? 0.952 9.449 11.453 1.00 96.12 468 GLU A CA 1
ATOM 3700 C C . GLU A 1 468 ? -0.026 9.905 12.539 1.00 96.12 468 GLU A C 1
ATOM 3702 O O . GLU A 1 468 ? -0.568 9.077 13.277 1.00 96.12 468 GLU A O 1
ATOM 3707 N N . GLU A 1 469 ? -0.299 11.210 12.622 1.00 97.25 469 GLU A N 1
ATOM 3708 C CA . GLU A 1 469 ? -1.251 11.758 13.592 1.00 97.25 469 GLU A CA 1
ATOM 3709 C C . GLU A 1 469 ? -2.697 11.354 13.282 1.00 97.25 469 GLU A C 1
ATOM 3711 O O . GLU A 1 469 ? -3.523 11.285 14.191 1.00 97.25 469 GLU A O 1
ATOM 3716 N N . GLY A 1 470 ? -3.011 11.010 12.030 1.00 95.88 470 GLY A N 1
ATOM 3717 C CA . GLY A 1 470 ? -4.296 10.419 11.662 1.00 95.88 470 GLY A CA 1
ATOM 3718 C C . GLY A 1 470 ? -4.491 8.995 12.195 1.00 95.88 470 GLY A C 1
ATOM 3719 O O . GLY A 1 470 ? -5.615 8.618 12.538 1.00 95.88 470 GLY A O 1
ATOM 3720 N N . LEU A 1 471 ? -3.414 8.207 12.288 1.00 97.00 471 LEU A N 1
ATOM 3721 C CA . LEU A 1 471 ? -3.459 6.793 12.677 1.00 97.00 471 LEU A CA 1
ATOM 3722 C C . LEU A 1 471 ? -3.321 6.576 14.190 1.00 97.00 471 LEU A C 1
ATOM 3724 O O . LEU A 1 471 ? -4.083 5.795 14.766 1.00 97.00 471 LEU A O 1
ATOM 3728 N N . LYS A 1 472 ? -2.389 7.270 14.856 1.00 96.94 472 LYS A N 1
ATOM 3729 C CA . LYS A 1 472 ? -2.071 7.049 16.282 1.00 96.94 472 LYS A CA 1
ATOM 3730 C C . LYS A 1 472 ? -3.287 7.109 17.224 1.00 96.94 472 LYS A C 1
ATOM 3732 O O . LYS A 1 472 ? -3.411 6.248 18.101 1.00 96.94 472 LYS A O 1
ATOM 3737 N N . PRO A 1 473 ? -4.208 8.086 17.122 1.00 95.94 473 PRO A N 1
ATOM 3738 C CA . PRO A 1 473 ? -5.260 8.239 18.115 1.00 95.94 473 PRO A CA 1
ATOM 3739 C C . PRO A 1 473 ? -6.527 7.432 17.792 1.00 95.94 473 PRO A C 1
ATOM 3741 O O . PRO A 1 473 ? -7.502 7.546 18.532 1.00 95.94 473 PRO A O 1
ATOM 3744 N N . LEU A 1 474 ? -6.533 6.562 16.769 1.00 96.69 474 LEU A N 1
ATOM 3745 C CA . LEU A 1 474 ? -7.708 5.755 16.399 1.00 96.69 474 LEU A CA 1
ATOM 3746 C C . LEU A 1 474 ? -8.215 4.854 17.541 1.00 96.69 474 LEU A C 1
ATOM 3748 O O . LEU A 1 474 ? -9.421 4.780 17.799 1.00 96.69 474 LEU A O 1
ATOM 3752 N N . GLY A 1 475 ? -7.307 4.209 18.279 1.00 95.88 475 GLY A N 1
ATOM 3753 C CA . GLY A 1 475 ? -7.664 3.403 19.456 1.00 95.88 475 GLY A CA 1
ATOM 3754 C C . GLY A 1 475 ? -8.224 4.239 20.611 1.00 95.88 475 GLY A C 1
ATOM 3755 O O . GLY A 1 475 ? -9.094 3.808 21.358 1.00 95.88 475 GLY A O 1
ATOM 3756 N N . ILE A 1 476 ? -7.765 5.482 20.733 1.00 95.81 476 ILE A N 1
ATOM 3757 C CA . ILE A 1 476 ? -8.223 6.406 21.773 1.00 95.81 476 ILE A CA 1
ATOM 3758 C C . ILE A 1 476 ? -9.606 6.946 21.409 1.00 95.81 476 ILE A C 1
ATOM 3760 O O . ILE A 1 476 ? -10.503 6.972 22.248 1.00 95.81 476 ILE A O 1
ATOM 3764 N N . TYR A 1 477 ? -9.802 7.328 20.145 1.00 96.12 477 TYR A N 1
ATOM 3765 C CA . TYR A 1 477 ? -11.082 7.779 19.610 1.00 96.12 477 TYR A CA 1
ATOM 3766 C C . TYR A 1 477 ? -12.184 6.737 19.825 1.00 96.12 477 TYR A C 1
ATOM 3768 O O . TYR A 1 477 ? -13.267 7.076 20.303 1.00 96.12 477 TYR A O 1
ATOM 3776 N N . THR A 1 478 ? -11.902 5.469 19.518 1.00 95.56 478 THR A N 1
ATOM 3777 C CA . THR A 1 478 ? -12.852 4.359 19.707 1.00 95.56 478 THR A CA 1
ATOM 3778 C C . THR A 1 478 ? -13.236 4.162 21.175 1.00 95.56 478 THR A C 1
ATOM 3780 O O . THR A 1 478 ? -14.426 4.051 21.475 1.00 95.56 478 THR A O 1
ATOM 3783 N N . ILE A 1 479 ? -12.274 4.218 22.104 1.00 95.25 479 ILE A N 1
ATOM 3784 C CA . ILE A 1 479 ? -12.549 4.142 23.549 1.00 95.25 479 ILE A CA 1
ATOM 3785 C C . ILE A 1 479 ? -13.368 5.347 24.022 1.00 95.25 479 ILE A C 1
ATOM 3787 O O . ILE A 1 479 ? -14.409 5.159 24.645 1.00 95.25 479 ILE A O 1
ATOM 3791 N N . LEU A 1 480 ? -12.958 6.577 23.699 1.00 94.44 480 LEU A N 1
ATOM 3792 C CA . LEU A 1 480 ? -13.642 7.797 24.152 1.00 94.44 480 LEU A CA 1
ATOM 3793 C C . LEU A 1 480 ? -15.058 7.939 23.580 1.00 94.44 480 LEU A C 1
ATOM 3795 O O . LEU A 1 480 ? -15.919 8.545 24.215 1.00 94.44 480 LEU A O 1
ATOM 3799 N N . LYS A 1 481 ? -15.316 7.375 22.396 1.00 93.81 481 LYS A N 1
ATOM 3800 C CA . LYS A 1 481 ? -16.655 7.331 21.799 1.00 93.81 481 LYS A CA 1
ATOM 3801 C C . LYS A 1 481 ? -17.609 6.417 22.573 1.00 93.81 481 LYS A C 1
ATOM 3803 O O . LYS A 1 481 ? -18.796 6.722 22.631 1.00 93.81 481 LYS A O 1
ATOM 3808 N N . ARG A 1 482 ? -17.106 5.323 23.157 1.00 92.06 482 ARG A N 1
ATOM 3809 C CA . ARG A 1 482 ? -17.897 4.364 23.953 1.00 92.06 482 ARG A CA 1
ATOM 3810 C C . ARG A 1 482 ? -17.976 4.741 25.430 1.00 92.06 482 ARG A C 1
ATOM 3812 O O . ARG A 1 482 ? -19.022 4.557 26.039 1.00 92.06 482 ARG A O 1
ATOM 3819 N N . LYS A 1 483 ? -16.872 5.250 25.978 1.00 91.62 483 LYS A N 1
ATOM 3820 C CA . LYS A 1 483 ? -16.654 5.559 27.398 1.00 91.62 483 LYS A CA 1
ATOM 3821 C C . LYS A 1 483 ? -16.316 7.047 27.580 1.00 91.62 483 LYS A C 1
ATOM 3823 O O . LYS A 1 483 ? -15.167 7.385 27.905 1.00 91.62 483 LYS A O 1
ATOM 3828 N N . PRO A 1 484 ? -17.265 7.972 27.329 1.00 87.81 484 PRO A N 1
ATOM 3829 C CA . PRO A 1 484 ? -17.031 9.415 27.457 1.00 87.81 484 PRO A CA 1
ATOM 3830 C C . PRO A 1 484 ? -16.647 9.851 28.885 1.00 87.81 484 PRO A C 1
ATOM 3832 O O . PRO A 1 484 ? -16.045 10.908 29.077 1.00 87.81 484 PRO A O 1
ATOM 3835 N N . GLU A 1 485 ? -16.953 9.031 29.889 1.00 90.25 485 GLU A N 1
ATOM 3836 C CA . GLU A 1 485 ? -16.633 9.219 31.305 1.00 90.25 485 GLU A CA 1
ATOM 3837 C C . GLU A 1 485 ? -15.156 8.991 31.668 1.00 90.25 485 GLU A C 1
ATOM 3839 O O . GLU A 1 485 ? -14.753 9.328 32.781 1.00 90.25 485 GLU A O 1
ATOM 3844 N N . THR A 1 486 ? -14.333 8.479 30.742 1.00 92.56 486 THR A N 1
ATOM 3845 C CA . THR A 1 486 ? -12.884 8.255 30.936 1.00 92.56 486 THR A CA 1
ATOM 3846 C C . THR A 1 486 ? -12.222 9.472 31.598 1.00 92.56 486 THR A C 1
ATOM 3848 O O . THR A 1 486 ? -12.487 10.603 31.219 1.00 92.56 486 THR A O 1
ATOM 3851 N N . SER A 1 487 ? -11.358 9.318 32.599 1.00 95.00 487 SER A N 1
ATOM 3852 C CA . SER A 1 487 ? -10.743 10.483 33.272 1.00 95.00 487 SER A CA 1
ATOM 3853 C C . SER A 1 487 ? -9.664 11.174 32.414 1.00 95.00 487 SER A C 1
ATOM 3855 O O . SER A 1 487 ? -9.116 10.580 31.481 1.00 95.00 487 SER A O 1
ATOM 3857 N N . PHE A 1 488 ? -9.292 12.420 32.748 1.00 95.81 488 PHE A N 1
ATOM 3858 C CA . PHE A 1 488 ? -8.155 13.109 32.109 1.00 95.81 488 PHE A CA 1
ATOM 3859 C C . PHE A 1 488 ? -6.846 12.323 32.261 1.00 95.81 488 PHE A C 1
ATOM 3861 O O . PHE A 1 488 ? -6.103 12.174 31.294 1.00 95.81 488 PHE A O 1
ATOM 3868 N N . ARG A 1 489 ? -6.600 11.752 33.450 1.00 96.50 489 ARG A N 1
ATOM 3869 C CA . ARG A 1 489 ? -5.423 10.914 33.721 1.00 96.50 489 ARG A CA 1
ATOM 3870 C C . ARG A 1 489 ? -5.407 9.663 32.844 1.00 96.50 489 ARG A C 1
ATOM 3872 O O . ARG A 1 489 ? -4.387 9.369 32.234 1.00 96.50 489 ARG A O 1
ATOM 3879 N N . GLN A 1 490 ? -6.532 8.953 32.747 1.00 95.62 490 GLN A N 1
ATOM 3880 C CA . GLN A 1 490 ? -6.643 7.779 31.874 1.00 95.62 490 GLN A CA 1
ATOM 3881 C C . GLN A 1 490 ? -6.453 8.152 30.401 1.00 95.62 490 GLN A C 1
ATOM 3883 O O . GLN A 1 490 ? -5.732 7.459 29.695 1.00 95.62 490 GLN A O 1
ATOM 3888 N N . SER A 1 491 ? -7.028 9.271 29.951 1.00 96.06 491 SER A N 1
ATOM 3889 C CA . SER A 1 491 ? -6.861 9.759 28.574 1.00 96.06 491 SER A CA 1
ATOM 3890 C C . SER A 1 491 ? -5.395 10.075 28.262 1.00 96.06 491 SER A C 1
ATOM 3892 O O . SER A 1 491 ? -4.903 9.695 27.204 1.00 96.06 491 SER A O 1
ATOM 3894 N N . ALA A 1 492 ? -4.672 10.694 29.203 1.00 97.44 492 ALA A N 1
ATOM 3895 C CA . ALA A 1 492 ? -3.237 10.930 29.065 1.00 97.44 492 ALA A CA 1
ATOM 3896 C C . ALA A 1 492 ? -2.432 9.623 29.001 1.00 97.44 492 ALA A C 1
ATOM 3898 O O . ALA A 1 492 ? -1.549 9.488 28.163 1.00 97.44 492 ALA A O 1
ATOM 3899 N N . MET A 1 493 ? -2.762 8.636 29.841 1.00 97.88 493 MET A N 1
ATOM 3900 C CA . MET A 1 493 ? -2.098 7.327 29.825 1.00 97.88 493 MET A CA 1
ATOM 3901 C C . MET A 1 493 ? -2.382 6.536 28.539 1.00 97.88 493 MET A C 1
ATOM 3903 O O . MET A 1 493 ? -1.484 5.872 28.031 1.00 97.88 493 MET A O 1
ATOM 3907 N N . LEU A 1 494 ? -3.597 6.627 27.985 1.00 97.19 494 LEU A N 1
ATOM 3908 C CA . LEU A 1 494 ? -3.930 6.062 26.670 1.00 97.19 494 LEU A CA 1
ATOM 3909 C C . LEU A 1 494 ? -3.141 6.755 25.550 1.00 97.19 494 LEU A C 1
ATOM 3911 O O . LEU A 1 494 ? -2.656 6.078 24.647 1.00 97.19 494 LEU A O 1
ATOM 3915 N N . GLY A 1 495 ? -2.976 8.079 25.641 1.00 97.38 495 GLY A N 1
ATOM 3916 C CA . GLY A 1 495 ? -2.099 8.865 24.770 1.00 97.38 495 GLY A CA 1
ATOM 3917 C C . GLY A 1 495 ? -0.659 8.367 24.811 1.00 97.38 495 GLY A C 1
ATOM 3918 O O . GLY A 1 495 ? -0.141 7.907 23.800 1.00 97.38 495 GLY A O 1
ATOM 3919 N N . ALA A 1 496 ? -0.052 8.349 25.998 1.00 98.00 496 ALA A N 1
ATOM 3920 C CA . ALA A 1 496 ? 1.310 7.864 26.194 1.00 98.00 496 ALA A CA 1
ATOM 3921 C C . ALA A 1 496 ? 1.498 6.417 25.701 1.00 98.00 496 ALA A C 1
ATOM 3923 O O . ALA A 1 496 ? 2.487 6.124 25.034 1.00 98.00 496 ALA A O 1
ATOM 3924 N N . ALA A 1 497 ? 0.536 5.525 25.968 1.00 98.06 497 ALA A N 1
ATOM 3925 C CA . ALA A 1 497 ? 0.570 4.147 25.482 1.00 98.06 497 ALA A CA 1
ATOM 3926 C C . ALA A 1 497 ? 0.499 4.063 23.948 1.00 98.06 497 ALA A C 1
ATOM 3928 O O . ALA A 1 497 ? 1.249 3.294 23.352 1.00 98.06 497 ALA A O 1
ATOM 3929 N N . SER A 1 498 ? -0.356 4.867 23.304 1.00 98.06 498 SER A N 1
ATOM 3930 C CA . SER A 1 498 ? -0.432 4.957 21.840 1.00 98.06 498 SER A CA 1
ATOM 3931 C C . SER A 1 498 ? 0.878 5.462 21.233 1.00 98.06 498 SER A C 1
ATOM 3933 O O . SER A 1 498 ? 1.411 4.827 20.326 1.00 98.06 498 SER A O 1
ATOM 3935 N N . GLY A 1 499 ? 1.421 6.567 21.755 1.00 97.56 499 GLY A N 1
ATOM 3936 C CA . GLY A 1 499 ? 2.675 7.143 21.274 1.00 97.56 499 GLY A CA 1
ATOM 3937 C C . GLY A 1 499 ? 3.866 6.199 21.441 1.00 97.56 499 GLY A C 1
ATOM 3938 O O . GLY A 1 499 ? 4.658 6.051 20.514 1.00 97.56 499 GLY A O 1
ATOM 3939 N N . LEU A 1 500 ? 3.953 5.498 22.580 1.00 97.81 500 LEU A N 1
ATOM 3940 C CA . LEU A 1 500 ? 4.959 4.457 22.817 1.00 97.81 500 LEU A CA 1
ATOM 3941 C C . LEU A 1 500 ? 4.803 3.298 21.819 1.00 97.81 500 LEU A C 1
ATOM 3943 O O . LEU A 1 500 ? 5.790 2.830 21.263 1.00 97.81 500 LEU A O 1
ATOM 3947 N N . GLY A 1 501 ? 3.569 2.847 21.576 1.00 97.50 501 GLY A N 1
ATOM 3948 C CA . GLY A 1 501 ? 3.273 1.772 20.627 1.00 97.50 501 GLY A CA 1
ATOM 3949 C C . GLY A 1 501 ? 3.669 2.127 19.205 1.00 97.50 501 GLY A C 1
ATOM 3950 O O . GLY A 1 501 ? 4.339 1.344 18.537 1.00 97.50 501 GLY A O 1
ATOM 3951 N N . PHE A 1 502 ? 3.319 3.338 18.775 1.00 96.69 502 PHE A N 1
ATOM 3952 C CA . PHE A 1 502 ? 3.698 3.850 17.467 1.00 96.69 502 PHE A CA 1
ATOM 3953 C C . PHE A 1 502 ? 5.222 3.907 17.309 1.00 96.69 502 PHE A C 1
ATOM 3955 O O . PHE A 1 502 ? 5.746 3.326 16.367 1.00 96.69 502 PHE A O 1
ATOM 3962 N N . PHE A 1 503 ? 5.932 4.510 18.270 1.00 95.81 503 PHE A N 1
ATOM 3963 C CA . PHE A 1 503 ? 7.397 4.581 18.269 1.00 95.81 503 PHE A CA 1
ATOM 3964 C C . PHE A 1 503 ? 8.049 3.194 18.180 1.00 95.81 503 PHE A C 1
ATOM 3966 O O . PHE A 1 503 ? 8.949 2.973 17.374 1.00 95.81 503 PHE A O 1
ATOM 3973 N N . VAL A 1 504 ? 7.587 2.233 18.987 1.00 95.25 504 VAL A N 1
ATOM 3974 C CA . VAL A 1 504 ? 8.130 0.868 18.960 1.00 95.25 504 VAL A CA 1
ATOM 3975 C C . VAL A 1 504 ? 7.891 0.217 17.599 1.00 95.25 504 VAL A C 1
ATOM 3977 O O . VAL A 1 504 ? 8.816 -0.365 17.037 1.00 95.25 504 VAL A O 1
ATOM 3980 N N . GLY A 1 505 ? 6.681 0.323 17.046 1.00 93.88 505 GLY A N 1
ATOM 3981 C CA . GLY A 1 505 ? 6.377 -0.242 15.732 1.00 93.88 505 GLY A CA 1
ATOM 3982 C C . GLY A 1 505 ? 7.190 0.405 14.602 1.00 93.88 505 GLY A C 1
ATOM 3983 O O . GLY A 1 505 ? 7.700 -0.305 13.737 1.00 93.88 505 GLY A O 1
ATOM 3984 N N . GLU A 1 506 ? 7.364 1.727 14.645 1.00 90.94 506 GLU A N 1
ATOM 3985 C CA . GLU A 1 506 ? 8.190 2.497 13.709 1.00 90.94 506 GLU A CA 1
ATOM 3986 C C . GLU A 1 506 ? 9.640 2.006 13.734 1.00 90.94 506 GLU A C 1
ATOM 3988 O O . GLU A 1 506 ? 10.167 1.585 12.705 1.00 90.94 506 GLU A O 1
ATOM 3993 N N . LYS A 1 507 ? 10.268 1.954 14.917 1.00 89.06 507 LYS A N 1
ATOM 3994 C CA . LYS A 1 507 ? 11.659 1.499 15.040 1.00 89.06 507 LYS A CA 1
ATOM 3995 C C . LYS A 1 507 ? 11.838 0.029 14.683 1.00 89.06 507 LYS A C 1
ATOM 3997 O O . LYS A 1 507 ? 12.864 -0.308 14.104 1.00 89.06 507 LYS A O 1
ATOM 4002 N N . LEU A 1 508 ? 10.859 -0.836 14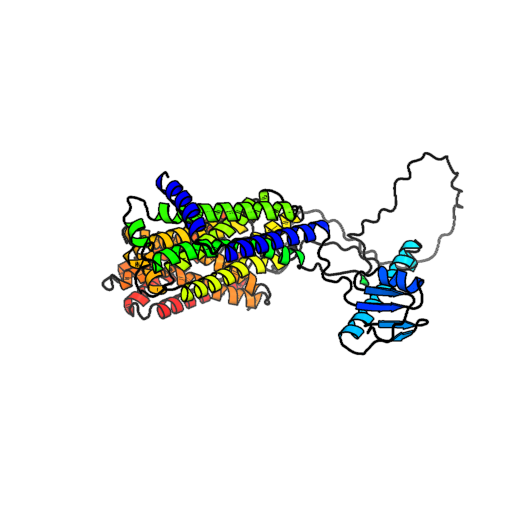.955 1.00 88.56 508 LEU A N 1
ATOM 4003 C CA . LEU A 1 508 ? 10.911 -2.237 14.522 1.00 88.56 508 LEU A CA 1
ATOM 4004 C C . LEU A 1 508 ? 10.903 -2.366 12.997 1.00 88.56 508 LEU A C 1
ATOM 4006 O O . LEU A 1 508 ? 11.697 -3.127 12.452 1.00 88.56 508 LEU A O 1
ATOM 4010 N N . ILE A 1 509 ? 10.042 -1.623 12.299 1.00 86.19 509 ILE A N 1
ATOM 4011 C CA . ILE A 1 509 ? 9.996 -1.664 10.832 1.00 86.19 509 ILE A CA 1
ATOM 4012 C C . ILE A 1 509 ? 11.263 -1.055 10.236 1.00 86.19 509 ILE A C 1
ATOM 4014 O O . ILE A 1 509 ? 11.873 -1.682 9.376 1.00 86.19 509 ILE A O 1
ATOM 4018 N N . VAL A 1 510 ? 11.722 0.089 10.748 1.00 79.69 510 VAL A N 1
ATOM 4019 C CA . VAL A 1 510 ? 12.988 0.704 10.321 1.00 79.69 510 VAL A CA 1
ATOM 4020 C C . VAL A 1 510 ? 14.174 -0.241 10.545 1.00 79.69 510 VAL A C 1
ATOM 4022 O O . VAL A 1 510 ? 15.015 -0.364 9.663 1.00 79.69 510 VAL A O 1
ATOM 4025 N N . LEU A 1 511 ? 14.223 -0.971 11.666 1.00 76.94 511 LEU A N 1
ATOM 4026 C CA . LEU A 1 511 ? 15.278 -1.952 11.955 1.00 76.94 511 LEU A CA 1
ATOM 4027 C C . LEU A 1 511 ? 15.286 -3.128 10.968 1.00 76.94 511 LEU A C 1
ATOM 4029 O O . LEU A 1 511 ? 16.348 -3.639 10.627 1.00 76.94 511 LEU A O 1
ATOM 4033 N N . ILE A 1 512 ? 14.117 -3.574 10.509 1.00 71.12 512 ILE A N 1
ATOM 4034 C CA . ILE A 1 512 ? 14.027 -4.675 9.539 1.00 71.12 512 ILE A CA 1
ATOM 4035 C C . ILE A 1 512 ? 14.379 -4.190 8.121 1.00 71.12 512 ILE A C 1
ATOM 4037 O O . ILE A 1 512 ? 14.894 -4.954 7.308 1.00 71.12 512 ILE A O 1
ATOM 4041 N N . VAL A 1 513 ? 14.125 -2.914 7.833 1.00 68.88 513 VAL A N 1
ATOM 4042 C CA . VAL A 1 513 ? 14.238 -2.282 6.508 1.00 68.88 513 VAL A CA 1
ATOM 4043 C C . VAL A 1 513 ? 15.563 -1.485 6.360 1.00 68.88 513 VAL A C 1
ATOM 4045 O O . VAL A 1 513 ? 15.797 -0.817 5.354 1.00 68.88 513 VAL A O 1
ATOM 4048 N N . LEU A 1 514 ? 16.467 -1.623 7.343 1.00 55.75 514 LEU A N 1
ATOM 4049 C CA . LEU A 1 514 ? 17.568 -0.724 7.746 1.00 55.75 514 LEU A CA 1
ATOM 4050 C C . LEU A 1 514 ? 18.617 -0.334 6.688 1.00 55.75 514 LEU A C 1
ATOM 4052 O O . LEU A 1 514 ? 19.463 0.498 6.977 1.00 55.75 514 LEU A O 1
ATOM 4056 N N . ILE A 1 515 ? 18.617 -0.899 5.482 1.00 57.69 515 ILE A N 1
ATOM 4057 C CA . ILE A 1 515 ? 19.796 -0.824 4.597 1.00 57.69 515 ILE A CA 1
ATOM 4058 C C . ILE A 1 515 ? 19.549 -0.003 3.321 1.00 57.69 515 ILE A C 1
ATOM 4060 O O . ILE A 1 515 ? 20.500 0.490 2.730 1.00 57.69 515 ILE A O 1
ATOM 4064 N N . SER A 1 516 ? 18.298 0.207 2.892 1.00 57.72 516 SER A N 1
ATOM 4065 C CA . SER A 1 516 ? 18.047 0.795 1.560 1.00 57.72 516 SER A CA 1
ATOM 4066 C C . SER A 1 516 ? 17.783 2.308 1.554 1.00 57.72 516 SER A C 1
ATOM 4068 O O . SER A 1 516 ? 18.054 2.956 0.549 1.00 57.72 516 SER A O 1
ATOM 4070 N N . ILE A 1 517 ? 17.253 2.881 2.646 1.00 60.09 517 ILE A N 1
ATOM 4071 C CA . ILE A 1 517 ? 16.914 4.323 2.758 1.00 60.09 517 ILE A CA 1
ATOM 4072 C C . ILE A 1 517 ? 17.426 4.912 4.088 1.00 60.09 517 ILE A C 1
ATOM 4074 O O . ILE A 1 517 ? 16.990 5.972 4.502 1.00 60.09 517 ILE A O 1
ATOM 4078 N N . ALA A 1 518 ? 18.326 4.247 4.816 1.00 56.31 518 ALA A N 1
ATOM 4079 C CA . ALA A 1 518 ? 18.862 4.833 6.052 1.00 56.31 518 ALA A CA 1
ATOM 4080 C C . ALA A 1 518 ? 19.773 6.041 5.763 1.00 56.31 518 ALA A C 1
ATOM 4082 O O . ALA A 1 518 ? 19.642 7.072 6.419 1.00 56.31 518 ALA A O 1
ATOM 4083 N N . ASP A 1 519 ? 20.588 5.956 4.707 1.00 56.97 519 ASP A N 1
ATOM 4084 C CA . ASP A 1 519 ? 21.533 7.001 4.280 1.00 56.97 519 ASP A CA 1
ATOM 4085 C C . ASP A 1 519 ? 20.850 8.053 3.389 1.00 56.97 519 ASP A C 1
ATOM 4087 O O . ASP A 1 519 ? 21.252 8.347 2.263 1.00 56.97 519 ASP A O 1
ATOM 4091 N N . SER A 1 520 ? 19.700 8.537 3.851 1.00 65.56 520 SER A N 1
ATOM 4092 C CA . SER A 1 520 ? 18.759 9.319 3.063 1.00 65.56 520 SER A CA 1
ATOM 4093 C C . SER A 1 520 ? 18.272 10.544 3.783 1.00 65.56 520 SER A C 1
ATOM 4095 O O . SER A 1 520 ? 17.977 10.475 4.962 1.00 65.56 520 SER A O 1
ATOM 4097 N N . ILE A 1 521 ? 18.066 11.646 3.069 1.00 65.06 521 ILE A N 1
ATOM 4098 C CA . ILE A 1 521 ? 17.457 12.868 3.585 1.00 65.06 521 ILE A CA 1
ATOM 4099 C C . ILE A 1 521 ? 16.012 12.599 4.006 1.00 65.06 521 ILE A C 1
ATOM 4101 O O . ILE A 1 521 ? 15.570 13.105 5.034 1.00 65.06 521 ILE A O 1
ATOM 4105 N N . TYR A 1 522 ? 15.305 11.721 3.282 1.00 69.62 522 TYR A N 1
ATOM 4106 C CA . TYR A 1 522 ? 13.984 11.239 3.686 1.00 69.62 522 TYR A CA 1
ATOM 4107 C C . TYR A 1 522 ? 14.089 10.268 4.865 1.00 69.62 522 TYR A C 1
ATOM 4109 O O . TYR A 1 522 ? 13.233 10.298 5.739 1.00 69.62 522 TYR A O 1
ATOM 4117 N N . GLY A 1 523 ? 15.154 9.464 4.936 1.00 70.56 523 GLY A N 1
ATOM 4118 C CA . GLY A 1 523 ? 15.455 8.609 6.087 1.00 70.56 523 GLY A CA 1
ATOM 4119 C C . GLY A 1 523 ? 15.718 9.408 7.369 1.00 70.56 523 GLY A C 1
ATOM 4120 O O . GLY A 1 523 ? 15.112 9.157 8.408 1.00 70.56 523 GLY A O 1
ATOM 4121 N N . THR A 1 524 ? 16.535 10.453 7.284 1.00 70.50 524 THR A N 1
ATOM 4122 C CA . THR A 1 524 ? 16.779 11.418 8.359 1.00 70.50 524 THR A CA 1
ATOM 4123 C C . THR A 1 524 ? 15.498 12.166 8.729 1.00 70.50 524 THR A C 1
ATOM 4125 O O . THR A 1 524 ? 15.203 12.308 9.914 1.00 70.50 524 THR A O 1
ATOM 4128 N N . ALA A 1 525 ? 14.682 12.579 7.750 1.00 67.75 525 ALA A N 1
ATOM 4129 C CA . ALA A 1 525 ? 13.377 13.203 7.999 1.00 67.75 525 ALA A CA 1
ATOM 4130 C C . ALA A 1 525 ? 12.360 12.249 8.654 1.00 67.75 525 ALA A C 1
ATOM 4132 O O . ALA A 1 525 ? 11.508 12.697 9.418 1.00 67.75 525 ALA A O 1
ATOM 4133 N N . MET A 1 526 ? 12.474 10.942 8.406 1.00 70.44 526 MET A N 1
ATOM 4134 C CA . MET A 1 526 ? 11.754 9.881 9.121 1.00 70.44 526 MET A CA 1
ATOM 4135 C C . MET A 1 526 ? 12.343 9.594 10.516 1.00 70.44 526 MET A C 1
ATOM 4137 O O . MET A 1 526 ? 11.840 8.736 11.232 1.00 70.44 526 MET A O 1
ATOM 4141 N N . GLY A 1 527 ? 13.417 10.274 10.930 1.00 69.69 527 GLY A N 1
ATOM 4142 C CA . GLY A 1 527 ? 14.051 10.064 12.231 1.00 69.69 527 GLY A CA 1
ATOM 4143 C C . GLY A 1 527 ? 14.765 8.715 12.358 1.00 69.69 527 GLY A C 1
ATOM 4144 O O . GLY A 1 527 ? 14.855 8.167 13.466 1.00 69.69 527 GLY A O 1
ATOM 4145 N N . ILE A 1 528 ? 15.262 8.153 11.251 1.00 70.00 528 ILE A N 1
ATOM 4146 C CA . ILE A 1 528 ? 16.108 6.953 11.271 1.00 70.00 528 ILE A CA 1
ATOM 4147 C C . ILE A 1 528 ? 17.365 7.254 12.109 1.00 70.00 528 ILE A C 1
ATOM 4149 O O . ILE A 1 528 ? 18.011 8.281 11.940 1.00 70.00 528 ILE A O 1
ATOM 4153 N N . GLY A 1 529 ? 17.669 6.394 13.088 1.00 71.75 529 GLY A N 1
ATOM 4154 C CA . GLY A 1 529 ? 18.796 6.569 14.020 1.00 71.75 529 GLY A CA 1
ATOM 4155 C C . GLY A 1 529 ? 18.508 7.410 15.276 1.00 71.75 529 GLY A C 1
ATOM 4156 O O . GLY A 1 529 ? 19.254 7.315 16.250 1.00 71.75 529 GLY A O 1
ATOM 4157 N N . LEU A 1 530 ? 17.403 8.165 15.327 1.00 81.25 530 LEU A N 1
ATOM 4158 C CA . LEU A 1 530 ? 17.002 8.929 16.516 1.00 81.25 530 LEU A CA 1
ATOM 4159 C C . LEU A 1 530 ? 16.030 8.128 17.392 1.00 81.25 530 LEU A C 1
ATOM 4161 O O . LEU A 1 530 ? 14.998 7.655 16.920 1.00 81.25 530 LEU A O 1
ATOM 4165 N N . LEU A 1 531 ? 16.323 8.012 18.692 1.00 86.81 531 LEU A N 1
ATOM 4166 C CA . LEU A 1 531 ? 15.455 7.304 19.647 1.00 86.81 531 LEU A CA 1
ATOM 4167 C C . LEU A 1 531 ? 14.661 8.259 20.544 1.00 86.81 531 LEU A C 1
ATOM 4169 O O . LEU A 1 531 ? 13.437 8.187 20.599 1.00 86.81 531 LEU A O 1
ATOM 4173 N N . ILE A 1 532 ? 15.343 9.174 21.236 1.00 90.12 532 ILE A N 1
ATOM 4174 C CA . ILE A 1 532 ? 14.708 10.044 22.238 1.00 90.12 532 ILE A CA 1
ATOM 4175 C C . ILE A 1 532 ? 13.793 11.106 21.596 1.00 90.12 532 ILE A C 1
ATOM 4177 O O . ILE A 1 532 ? 12.645 11.211 22.035 1.00 90.12 532 ILE A O 1
ATOM 4181 N N . PRO A 1 533 ? 14.226 11.868 20.566 1.00 89.56 533 PRO A N 1
ATOM 4182 C CA . PRO A 1 533 ? 13.382 12.909 19.973 1.00 89.56 533 PRO A CA 1
ATOM 4183 C C . PRO A 1 533 ? 12.056 12.370 19.398 1.00 89.56 533 PRO A C 1
ATOM 4185 O O . PRO A 1 533 ? 11.007 12.885 19.796 1.00 89.56 533 PRO A O 1
ATOM 4188 N N . PRO A 1 534 ? 12.038 11.295 18.574 1.00 89.88 534 PRO A N 1
ATOM 4189 C CA . PRO A 1 534 ? 10.782 10.734 18.069 1.00 89.88 534 PRO A CA 1
ATOM 4190 C C . PRO A 1 534 ? 9.891 10.167 19.180 1.00 89.88 534 PRO A C 1
ATOM 4192 O O . PRO A 1 534 ? 8.678 10.363 19.154 1.00 89.88 534 PRO A O 1
ATOM 4195 N N . LEU A 1 535 ? 10.470 9.535 20.210 1.00 93.69 535 LEU A N 1
ATOM 4196 C CA . LEU A 1 535 ? 9.703 9.015 21.346 1.00 93.69 535 LEU A CA 1
ATOM 4197 C C . LEU A 1 535 ? 8.959 10.131 22.095 1.00 93.69 535 LEU A C 1
ATOM 4199 O O . LEU A 1 535 ? 7.761 10.004 22.373 1.00 93.69 535 LEU A O 1
ATOM 4203 N N . ILE A 1 536 ? 9.650 11.229 22.417 1.00 94.44 536 ILE A N 1
ATOM 4204 C CA . ILE A 1 536 ? 9.036 12.392 23.075 1.00 94.44 536 ILE A CA 1
ATOM 4205 C C . ILE A 1 536 ? 7.953 12.976 22.170 1.00 94.44 536 ILE A C 1
ATOM 4207 O O . ILE A 1 536 ? 6.843 13.255 22.626 1.00 94.44 536 ILE A O 1
ATOM 4211 N N . LEU A 1 537 ? 8.236 13.121 20.878 1.00 94.50 537 LEU A N 1
ATOM 4212 C CA . LEU A 1 537 ? 7.290 13.694 19.936 1.00 94.50 537 LEU A CA 1
ATOM 4213 C C . LEU A 1 537 ? 6.015 12.857 19.814 1.00 94.50 537 LEU A C 1
ATOM 4215 O O . LEU A 1 537 ? 4.913 13.381 19.958 1.00 94.50 537 LEU A O 1
ATOM 4219 N N . HIS A 1 538 ? 6.141 11.549 19.600 1.00 95.56 538 HIS A N 1
ATOM 4220 C CA . HIS A 1 538 ? 4.997 10.656 19.443 1.00 95.56 538 HIS A CA 1
ATOM 4221 C C . HIS A 1 538 ? 4.164 10.549 20.715 1.00 95.56 538 HIS A C 1
ATOM 4223 O O . HIS A 1 538 ? 2.939 10.539 20.644 1.00 95.56 538 HIS A O 1
ATOM 4229 N N . THR A 1 539 ? 4.789 10.513 21.891 1.00 96.69 539 THR A N 1
ATOM 4230 C CA . THR A 1 539 ? 4.050 10.478 23.163 1.00 96.69 539 THR A CA 1
ATOM 4231 C C . THR A 1 539 ? 3.351 11.803 23.467 1.00 96.69 539 THR A C 1
ATOM 4233 O O . THR A 1 539 ? 2.206 11.795 23.923 1.00 96.69 539 THR A O 1
ATOM 4236 N N . THR A 1 540 ? 3.972 12.948 23.177 1.00 97.00 540 THR A N 1
ATOM 4237 C CA . THR A 1 540 ? 3.384 14.274 23.447 1.00 97.00 540 THR A CA 1
ATOM 4238 C C . THR A 1 540 ? 2.240 14.625 22.495 1.00 97.00 540 THR A C 1
ATOM 4240 O O . THR A 1 540 ? 1.178 15.061 22.948 1.00 97.00 540 THR A O 1
ATOM 4243 N N . THR A 1 541 ? 2.401 14.391 21.194 1.00 97.44 541 THR A N 1
ATOM 4244 C CA . THR A 1 541 ? 1.377 14.657 20.163 1.00 97.44 541 THR A CA 1
ATOM 4245 C C . THR A 1 541 ? 0.127 13.800 20.366 1.00 97.44 541 THR A C 1
ATOM 4247 O O . THR A 1 541 ? -0.990 14.321 20.431 1.00 97.44 541 THR A O 1
ATOM 4250 N N . THR A 1 542 ? 0.295 12.500 20.615 1.00 97.06 542 THR A N 1
ATOM 4251 C CA . THR A 1 542 ? -0.826 11.584 20.894 1.00 97.06 542 THR A CA 1
ATOM 4252 C C . THR A 1 542 ? -1.536 11.889 22.206 1.00 97.06 542 THR A C 1
ATOM 4254 O O . THR A 1 542 ? -2.767 11.861 22.262 1.00 97.06 542 THR A O 1
ATOM 4257 N N . THR A 1 543 ? -0.789 12.244 23.254 1.00 97.62 543 THR A N 1
ATOM 4258 C CA . THR A 1 543 ? -1.360 12.701 24.529 1.00 97.62 543 THR A CA 1
ATOM 4259 C C . THR A 1 543 ? -2.150 13.994 24.349 1.00 97.62 543 THR A C 1
ATOM 4261 O O . THR A 1 543 ? -3.246 14.124 24.894 1.00 97.62 543 THR A O 1
ATOM 4264 N N . THR A 1 544 ? -1.654 14.918 23.525 1.00 97.06 544 THR A N 1
ATOM 4265 C CA . THR A 1 544 ? -2.362 16.157 23.180 1.00 97.06 544 THR A CA 1
ATOM 4266 C C . THR A 1 544 ? -3.677 15.853 22.463 1.00 97.06 544 THR A C 1
ATOM 4268 O O . THR A 1 544 ? -4.733 16.306 22.909 1.00 97.06 544 THR A O 1
ATOM 4271 N N . SER A 1 545 ? -3.651 15.001 21.432 1.00 96.62 545 SER A N 1
ATOM 4272 C CA . SER A 1 545 ? -4.855 14.530 20.731 1.00 96.62 545 SER A CA 1
ATOM 4273 C C . SER A 1 545 ? -5.867 13.883 21.681 1.00 96.62 545 SER A C 1
ATOM 4275 O O . SER A 1 545 ? -7.065 14.176 21.612 1.00 96.62 545 SER A O 1
ATOM 4277 N N . ALA A 1 546 ? -5.402 13.043 22.610 1.00 96.50 546 ALA A N 1
ATOM 4278 C CA . ALA A 1 546 ? -6.244 12.364 23.589 1.00 96.50 546 ALA A CA 1
ATOM 4279 C C . ALA A 1 546 ?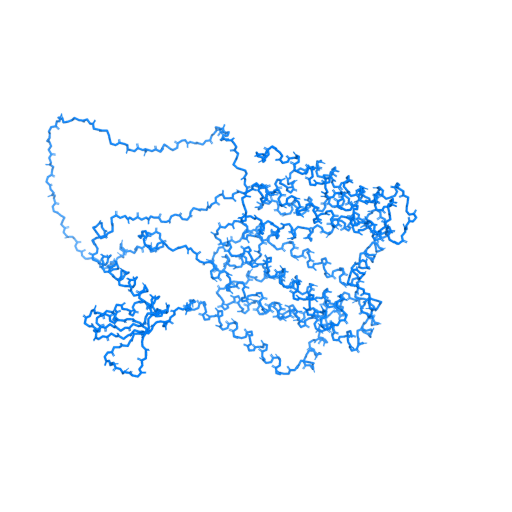 -6.920 13.344 24.560 1.00 96.50 546 ALA A C 1
ATOM 4281 O O . ALA A 1 546 ? -8.133 13.280 24.770 1.00 96.50 546 ALA A O 1
ATOM 4282 N N . LEU A 1 547 ? -6.154 14.280 25.127 1.00 97.25 547 LEU A N 1
ATOM 4283 C CA . LEU A 1 547 ? -6.647 15.267 26.088 1.00 97.25 547 LEU A CA 1
ATOM 4284 C C . LEU A 1 547 ? -7.608 16.271 25.445 1.00 97.25 547 LEU A C 1
ATOM 4286 O O . LEU A 1 547 ? -8.650 16.580 26.028 1.00 97.25 547 LEU A O 1
ATOM 4290 N N . LEU A 1 548 ? -7.296 16.748 24.238 1.00 96.38 548 LEU A N 1
ATOM 4291 C CA . LEU A 1 548 ? -8.167 17.655 23.492 1.00 96.38 548 LEU A CA 1
ATOM 4292 C C . LEU A 1 548 ? -9.473 16.967 23.095 1.00 96.38 548 LEU A C 1
ATOM 4294 O O . LEU A 1 548 ? -10.545 17.522 23.336 1.00 96.38 548 LEU A O 1
ATOM 4298 N N . THR A 1 549 ? -9.405 15.733 22.582 1.00 95.75 549 THR A N 1
ATOM 4299 C CA . THR A 1 549 ? -10.604 14.942 22.255 1.00 95.75 549 THR A CA 1
ATOM 4300 C C . THR A 1 549 ? -11.448 14.689 23.501 1.00 95.75 549 THR A C 1
ATOM 4302 O O . THR A 1 549 ? -12.673 14.791 23.455 1.00 95.75 549 THR A O 1
ATOM 4305 N N . ARG A 1 550 ? -10.813 14.421 24.647 1.00 95.06 550 ARG A N 1
ATOM 4306 C CA . ARG A 1 550 ? -11.514 14.240 25.919 1.00 95.06 550 ARG A CA 1
ATOM 4307 C C . ARG A 1 550 ? -12.194 15.518 26.421 1.00 95.06 550 ARG A C 1
ATOM 4309 O O . ARG A 1 550 ? -13.290 15.442 26.980 1.00 95.06 550 ARG A O 1
ATOM 4316 N N . ARG A 1 551 ? -11.541 16.673 26.266 1.00 94.12 551 ARG A N 1
ATOM 4317 C CA . ARG A 1 551 ? -12.039 17.975 26.738 1.00 94.12 551 ARG A CA 1
ATOM 4318 C C . ARG A 1 551 ? -13.156 18.519 25.851 1.00 94.12 551 ARG A C 1
ATOM 4320 O O . ARG A 1 551 ? -14.184 18.933 26.371 1.00 94.12 551 ARG A O 1
ATOM 4327 N N . ALA A 1 552 ? -12.939 18.548 24.539 1.00 92.56 552 ALA A N 1
ATOM 4328 C CA . ALA A 1 552 ? -13.880 19.113 23.573 1.00 92.56 552 ALA A CA 1
ATOM 4329 C C . ALA A 1 552 ? -14.980 18.114 23.168 1.00 92.56 552 ALA A C 1
ATOM 4331 O O . ALA A 1 552 ? -16.050 18.510 22.715 1.00 92.56 552 ALA A O 1
ATOM 4332 N N . GLY A 1 553 ? -14.736 16.816 23.361 1.00 91.81 553 GLY A N 1
ATOM 4333 C CA . GLY A 1 553 ? -15.617 15.730 22.950 1.00 91.81 553 GLY A CA 1
ATOM 4334 C C . GLY A 1 553 ? -15.255 15.165 21.574 1.00 91.81 553 GLY A C 1
ATOM 4335 O O . GLY A 1 553 ? -14.611 15.811 20.746 1.00 91.81 553 GLY A O 1
ATOM 4336 N N . VAL A 1 554 ? -15.728 13.946 21.299 1.00 92.19 554 VAL A N 1
ATOM 4337 C CA . VAL A 1 554 ? -15.377 13.165 20.094 1.00 92.19 554 VAL A CA 1
ATOM 4338 C C . VAL A 1 554 ? -15.751 13.828 18.765 1.00 92.19 554 VAL A C 1
ATOM 4340 O O . VAL A 1 554 ? -15.180 13.483 17.734 1.00 92.19 554 VAL A O 1
ATOM 4343 N N . LYS A 1 555 ? -16.676 14.798 18.767 1.00 91.75 555 LYS A N 1
ATOM 4344 C CA . LYS A 1 555 ? -17.033 15.581 17.570 1.00 91.75 555 LYS A CA 1
ATOM 4345 C C . LYS A 1 555 ? -15.876 16.458 17.079 1.00 91.75 555 LYS A C 1
ATOM 4347 O O . LYS A 1 555 ? -15.757 16.675 15.880 1.00 91.75 555 LYS A O 1
ATOM 4352 N N . PHE A 1 556 ? -15.015 16.918 17.987 1.00 92.50 556 PHE A N 1
ATOM 4353 C CA . PHE A 1 556 ? -13.852 17.756 17.680 1.00 92.50 556 PHE A CA 1
ATOM 4354 C C . PHE A 1 556 ? -12.558 16.945 17.539 1.00 92.50 556 PHE A C 1
ATOM 4356 O O . PHE A 1 556 ? -11.476 17.524 17.467 1.00 92.50 556 PHE A O 1
ATOM 4363 N N . TYR A 1 557 ? -12.656 15.614 17.459 1.00 93.31 557 TYR A N 1
ATOM 4364 C CA . TYR A 1 557 ? -11.516 14.733 17.202 1.00 93.31 557 TYR A CA 1
ATOM 4365 C C . TYR A 1 557 ? -10.668 15.169 15.989 1.00 93.31 557 TYR A C 1
ATOM 4367 O O . TYR A 1 557 ? -9.451 15.255 16.145 1.00 93.31 557 TYR A O 1
ATOM 4375 N N . PRO A 1 558 ? -11.248 15.539 14.823 1.00 94.75 558 PRO A N 1
ATOM 4376 C CA . PRO A 1 558 ? -10.440 15.986 13.685 1.00 94.75 558 PRO A CA 1
ATOM 4377 C C . PRO A 1 558 ? -9.607 17.238 13.990 1.00 94.75 558 PRO A C 1
ATOM 4379 O O . PRO A 1 558 ? -8.466 17.343 13.553 1.00 94.75 558 PRO A O 1
ATOM 4382 N N . LEU A 1 559 ? -10.151 18.169 14.783 1.00 95.69 559 LEU A N 1
ATOM 4383 C CA . LEU A 1 559 ? -9.437 19.376 15.200 1.00 95.69 559 LEU A CA 1
ATOM 4384 C C . LEU A 1 559 ? -8.307 19.048 16.186 1.00 95.69 559 LEU A C 1
ATOM 4386 O O . LEU A 1 559 ? -7.222 19.610 16.081 1.00 95.69 559 LEU A O 1
ATOM 4390 N N . ALA A 1 560 ? -8.541 18.119 17.119 1.00 95.81 560 ALA A N 1
ATOM 4391 C CA . ALA A 1 560 ? -7.513 17.652 18.047 1.00 95.81 560 ALA A CA 1
ATOM 4392 C C . ALA A 1 560 ? -6.317 17.032 17.303 1.00 95.81 560 ALA A C 1
ATOM 4394 O O . ALA A 1 560 ? -5.173 17.378 17.595 1.00 95.81 560 ALA A O 1
ATOM 4395 N N . VAL A 1 561 ? -6.594 16.193 16.299 1.00 96.25 561 VAL A N 1
ATOM 4396 C CA . VAL A 1 561 ? -5.573 15.603 15.421 1.00 96.25 561 VAL A CA 1
ATOM 4397 C C . VAL A 1 561 ? -4.838 16.677 14.616 1.00 96.25 561 VAL A C 1
ATOM 4399 O O . VAL A 1 561 ? -3.616 16.643 14.544 1.00 96.25 561 VAL A O 1
ATOM 4402 N N . ALA A 1 562 ? -5.541 17.672 14.065 1.00 96.69 562 ALA A N 1
ATOM 4403 C CA . ALA A 1 562 ? -4.914 18.763 13.311 1.00 96.69 562 ALA A CA 1
ATOM 4404 C C . ALA A 1 562 ? -3.950 19.610 14.167 1.00 96.69 562 ALA A C 1
ATOM 4406 O O . ALA A 1 562 ? -2.877 20.002 13.703 1.00 96.69 562 ALA A O 1
ATOM 4407 N N . ILE A 1 563 ? -4.300 19.865 15.433 1.00 97.00 563 ILE A N 1
ATOM 4408 C CA . ILE A 1 563 ? -3.422 20.566 16.380 1.00 97.00 563 ILE A CA 1
ATOM 4409 C C . ILE A 1 563 ? -2.179 19.720 16.681 1.00 97.00 563 ILE A C 1
ATOM 4411 O O . ILE A 1 563 ? -1.062 20.233 16.617 1.00 97.00 563 ILE A O 1
ATOM 4415 N N . ALA A 1 564 ? -2.347 18.423 16.955 1.00 96.56 564 ALA A N 1
ATOM 4416 C CA . ALA A 1 564 ? -1.220 17.517 17.177 1.00 96.56 564 ALA A CA 1
ATOM 4417 C C . ALA A 1 564 ? -0.311 17.396 15.943 1.00 96.56 564 ALA A C 1
ATOM 4419 O O . ALA A 1 564 ? 0.907 17.457 16.086 1.00 96.56 564 ALA A O 1
ATOM 4420 N N . ALA A 1 565 ? -0.885 17.329 14.738 1.00 96.88 565 ALA A N 1
ATOM 4421 C CA . ALA A 1 565 ? -0.138 17.336 13.482 1.00 96.88 565 ALA A CA 1
ATOM 4422 C C . ALA A 1 565 ? 0.659 18.630 13.305 1.00 96.88 565 ALA A C 1
ATOM 4424 O O . ALA A 1 565 ? 1.812 18.581 12.903 1.00 96.88 565 ALA A O 1
ATOM 4425 N N . THR A 1 566 ? 0.101 19.783 13.677 1.00 96.75 566 THR A N 1
ATOM 4426 C CA . THR A 1 566 ? 0.823 21.064 13.610 1.00 96.75 566 THR A CA 1
ATOM 4427 C C . THR A 1 566 ? 2.033 21.085 14.553 1.00 96.75 566 THR A C 1
ATOM 4429 O O . THR A 1 566 ? 3.116 21.522 14.155 1.00 96.75 566 THR A O 1
ATOM 4432 N N . ILE A 1 567 ? 1.872 20.576 15.784 1.00 95.94 567 ILE A N 1
ATOM 4433 C CA . ILE A 1 567 ? 2.971 20.406 16.753 1.00 95.94 567 ILE A CA 1
ATOM 4434 C C . ILE A 1 567 ? 4.039 19.472 16.175 1.00 95.94 567 ILE A C 1
ATOM 4436 O O . ILE A 1 567 ? 5.222 19.805 16.203 1.00 95.94 567 ILE A O 1
ATOM 4440 N N . HIS A 1 568 ? 3.615 18.342 15.605 1.00 95.00 568 HIS A N 1
ATOM 4441 C CA . HIS A 1 568 ? 4.499 17.372 14.968 1.00 95.00 568 HIS A CA 1
ATOM 4442 C C . HIS A 1 568 ? 5.304 18.012 13.827 1.00 95.00 568 HIS A C 1
ATOM 4444 O O . HIS A 1 568 ? 6.532 17.989 13.848 1.00 95.00 568 HIS A O 1
ATOM 4450 N N . ILE A 1 569 ? 4.626 18.657 12.876 1.00 94.50 569 ILE A N 1
ATOM 4451 C CA . ILE A 1 569 ? 5.243 19.326 11.723 1.00 94.50 569 ILE A CA 1
ATOM 4452 C C . ILE A 1 569 ? 6.261 20.365 12.188 1.00 94.50 569 ILE A C 1
ATOM 4454 O O . ILE A 1 569 ? 7.391 20.375 11.711 1.00 94.50 569 ILE A O 1
ATOM 4458 N N . THR A 1 570 ? 5.889 21.215 13.148 1.00 93.19 570 THR A N 1
ATOM 4459 C CA . THR A 1 570 ? 6.771 22.284 13.638 1.00 93.19 570 THR A CA 1
ATOM 4460 C C . THR A 1 570 ? 8.021 21.711 14.300 1.00 93.19 570 THR A C 1
ATOM 4462 O O . THR A 1 570 ? 9.114 22.241 14.105 1.00 93.19 570 THR A O 1
ATOM 4465 N N . TYR A 1 571 ? 7.882 20.615 15.047 1.00 91.31 571 TYR A N 1
ATOM 4466 C CA . TYR A 1 571 ? 9.011 19.938 15.671 1.00 91.31 571 TYR A CA 1
ATOM 4467 C C . TYR A 1 571 ? 9.945 19.286 14.643 1.00 91.31 571 TYR A C 1
ATOM 4469 O O . TYR A 1 571 ? 11.155 19.494 14.707 1.00 91.31 571 TYR A O 1
ATOM 4477 N N . ASN A 1 572 ? 9.405 18.561 13.659 1.00 89.88 572 ASN A N 1
ATOM 4478 C CA . ASN A 1 572 ? 10.223 17.934 12.617 1.00 89.88 572 ASN A CA 1
ATOM 4479 C C . ASN A 1 572 ? 10.930 18.981 11.753 1.00 89.88 572 ASN A C 1
ATOM 4481 O O . ASN A 1 572 ? 12.124 18.856 11.496 1.00 89.88 572 ASN A O 1
ATOM 4485 N N . LEU A 1 573 ? 10.235 20.055 11.369 1.00 88.62 573 LEU A N 1
ATOM 4486 C CA . LEU A 1 573 ? 10.860 21.165 10.652 1.00 88.62 573 LEU A CA 1
ATOM 4487 C C . LEU A 1 573 ? 11.943 21.843 11.495 1.00 88.62 573 LEU A C 1
ATOM 4489 O O . LEU A 1 573 ? 12.965 22.223 10.941 1.00 88.62 573 LEU A O 1
ATOM 4493 N N . TYR A 1 574 ? 11.758 21.973 12.816 1.00 87.31 574 TYR A N 1
ATOM 4494 C CA . TYR A 1 574 ? 12.787 22.498 13.719 1.00 87.31 574 TYR A CA 1
ATOM 4495 C C . TYR A 1 574 ? 14.046 21.624 13.738 1.00 87.31 574 TYR A C 1
ATOM 4497 O O . TYR A 1 574 ? 15.146 22.159 13.616 1.00 87.31 574 TYR A O 1
ATOM 4505 N N . LEU A 1 575 ? 13.894 20.300 13.838 1.00 82.12 575 LEU A N 1
ATOM 4506 C CA . LEU A 1 575 ? 15.022 19.364 13.787 1.00 82.12 575 LEU A CA 1
ATOM 4507 C C . LEU A 1 575 ? 15.760 19.411 12.443 1.00 82.12 575 LEU A C 1
ATOM 4509 O O . LEU A 1 575 ? 16.979 19.271 12.405 1.00 82.12 575 LEU A O 1
ATOM 4513 N N . LEU A 1 576 ? 15.034 19.651 11.351 1.00 77.94 576 LEU A N 1
ATOM 4514 C CA . LEU A 1 576 ? 15.590 19.706 10.001 1.00 77.94 576 LEU A CA 1
ATOM 4515 C C . LEU A 1 576 ? 16.216 21.061 9.633 1.00 77.94 576 LEU A C 1
ATOM 4517 O O . LEU A 1 576 ? 16.817 21.160 8.569 1.00 77.94 576 LEU A O 1
ATOM 4521 N N . ARG A 1 577 ? 16.157 22.090 10.492 1.00 74.88 577 ARG A N 1
ATOM 4522 C CA . ARG A 1 577 ? 16.754 23.417 10.208 1.00 74.88 577 ARG A CA 1
ATOM 4523 C C . ARG A 1 577 ? 18.259 23.380 9.946 1.00 74.88 577 ARG A C 1
ATOM 4525 O O . ARG A 1 577 ? 18.767 24.247 9.258 1.00 74.88 577 ARG A O 1
ATOM 4532 N N . GLY A 1 578 ? 18.975 22.401 10.500 1.00 61.91 578 GLY A N 1
ATOM 4533 C CA . GLY A 1 578 ? 20.403 22.215 10.211 1.00 61.91 578 GLY A CA 1
ATOM 4534 C C . GLY A 1 578 ? 20.683 21.538 8.863 1.00 61.91 578 GLY A C 1
ATOM 4535 O O . GLY A 1 578 ? 21.806 21.597 8.382 1.00 61.91 578 GLY A O 1
ATOM 4536 N N . ALA A 1 579 ? 19.678 20.886 8.271 1.00 57.53 579 ALA A N 1
ATOM 4537 C CA . ALA A 1 579 ? 19.772 20.141 7.015 1.00 57.53 579 ALA A CA 1
ATOM 4538 C C . ALA A 1 579 ? 19.168 20.909 5.825 1.00 57.53 579 ALA A C 1
ATOM 4540 O O . ALA A 1 579 ? 19.511 20.653 4.676 1.00 57.53 579 ALA A O 1
ATOM 4541 N N . ILE A 1 580 ? 18.259 21.845 6.085 1.00 58.75 580 ILE A N 1
ATOM 4542 C CA . ILE A 1 580 ? 17.612 22.668 5.069 1.00 58.75 580 ILE A CA 1
ATOM 4543 C C . ILE A 1 580 ? 18.112 24.098 5.286 1.00 58.75 580 ILE A C 1
ATOM 4545 O O . ILE A 1 580 ? 17.799 24.693 6.314 1.00 58.75 580 ILE A O 1
ATOM 4549 N N . ASN A 1 581 ? 18.891 24.642 4.345 1.00 47.81 581 ASN A N 1
ATOM 4550 C CA . ASN A 1 581 ? 19.249 26.064 4.328 1.00 47.81 581 ASN A CA 1
ATOM 4551 C C . ASN A 1 581 ? 17.991 26.892 4.005 1.00 47.81 581 ASN A C 1
ATOM 4553 O O . ASN A 1 581 ? 17.799 27.306 2.865 1.00 47.81 581 ASN A O 1
ATOM 4557 N N . VAL A 1 582 ? 17.113 27.086 4.990 1.00 41.25 582 VAL A N 1
ATOM 4558 C CA . VAL A 1 582 ? 15.972 28.018 4.934 1.00 41.25 582 VAL A CA 1
ATOM 4559 C C . VAL A 1 582 ? 16.180 29.140 5.929 1.00 41.25 582 VAL A C 1
ATOM 4561 O O . VAL A 1 582 ? 16.468 28.831 7.110 1.00 41.25 582 VAL A O 1
#

Sequence (582 aa):
MLGLIKIALWEVRQTKSGVDPRAATLSLLLIAAIAAAGWSTSQFGFHTGDKLYTVAVDEEHLAEIIRTNPKFDVTTGGYNATKRFDLLIKRGVVTYQGDERSIAALDALDRTIREYDEERLIAKNDIPNAFPVWITINYLPRIQSFNLPTTLPHEDETSDSEDIYIIVPQEEDEERRATLPTPQPIVPTKETSRGRNIFQFDSQNIATPSKIEPPLPFRSVVLTFFFIFPIHFIAQFYSASIMNERVRKSGSLLLTAPIRASEIVLGKMLPYLAITLLFTILIGVAVGGNHRIVPLLLPVILTFLSTSFLAAVLARSFKELTFILVFLSVSLSGYLFLPTIFVNVHGVSTISPMSLVVELIEGEKIKLAEYLFATLPLYLVSLLVFTFGIFIYRDEDLFSQKSIPSKLIDSIEVFLTRLNEGYFSVFSLSALLIPIAFIFQLVAIVLLFNLPIETSIVLFVIVAALIEEGLKPLGIYTILKRKPETSFRQSAMLGAASGLGFFVGEKLIVLIVLISIADSIYGTAMGIGLLIPPLILHTTTTTTSALLTRRAGVKFYPLAVAIAATIHITYNLYLLRGAINV